Protein AF-A0A843SS77-F1 (afdb_monomer_lite)

pLDDT: mean 77.08, std 24.88, range [22.03, 98.12]

Secondary structure (DSSP, 8-state):
-HHHHHHHHHHHHHHHHHHHHHHHHHHHHHHHHHHHHTTT-SPPHHHHHHHHHHHHHHHHH--GGGS-TT-EEEE--HHHHHHHHHHH-SSSP-HHHHHHHHHHHHHTT-S-EEE----BSS---S-EEETTEEE-HHHHHHHHHHHHHHHS-EEEEEB-----SS--PPP-TT--B----TTSEE-S--BPBPHHHHHHSSEEEE------TTSS--EE--EEEETTEEEEBHHHHHHHHHHT--GGGEEEETTEEEETTEEEEEEEEEEEETTEEEEEEEEEP-----SS-TTSS--SSEEEEHHHHTTSPP--------------------------------------------------------------------

Sequence (382 aa):
MHVRLWYGEVRKTAAGVVVGLIAALIVLGFEGLFVLFTDGTRLTPLQTIELKTYDWRLARTARPADARQDIVLVDIDEYSLRNLQPYVGRWPWPRQVHAAMVDHLAAARARVVAYDVNFAGADSNRSYTADGETITGDESDRELVRPVQDAGNVILLADATYDATAGATPALPGAEFPILGAGVLERKVVVPPYESLAVAAIGVGQNLFILDPDGPIRHTVPFVKTGIYAVPSLGVAAALRAAGIAAADVRLDGDRLVLGDRSMPMAERRLKTEDGVIARQWALINFRGPALSPDLTSRTYRTYSSSTFCSRPIRTSRRLTDPCFATRSCSSAPLPPGCSTRSKRRLPTARCQASTSMRRWPTTSSRTGSCVGPPTVFASGP

Foldseek 3Di:
DVVVVVVVVVVVVVVVVVVVVVVVVVVVVVQVVVCVVVVVAAQGPVNVVVVVVVVVCCQVPFALVPFDQLDEAADQDPVVQVVCCLFQNHPPGFLLLVLLLLLLCLVVVNLAALDPDDQQDFQPDQWTQGPNDIDGSVRRVVSNLVSQLVSLHYAYEKEQPDADPADAEDDWAQFFAQADDLQAAEGQYIGDRPDSNSVSHNGYAYDDFDADNVGHGFWGRQWYDYDRGIGGHSVNSNVLSSVVFDSPQWYDDPQWTGGNPDIFGWDWDWHQDPVGTGIHTIGTDPRNDDQADPVRPDGSYHYHYSNVSPPPDSCPPPDPDDPDDDDDDDDDDDDDDDDDDDDDDDDDDDDDDDDDDDDDDDDDDDDDDDDDDDDDDDDDDD

Radius of gyration: 31.89 Å; chains: 1; bounding box: 92×56×121 Å

Structure (mmCIF, N/CA/C/O backbone):
data_AF-A0A843SS77-F1
#
_entry.id   AF-A0A843SS77-F1
#
loop_
_atom_site.group_PDB
_atom_site.id
_atom_site.type_symbol
_atom_site.label_atom_id
_atom_site.label_alt_id
_atom_site.label_comp_id
_atom_site.label_asym_id
_atom_site.label_entity_id
_atom_site.label_seq_id
_atom_site.pdbx_PDB_ins_code
_atom_site.Cartn_x
_atom_site.Cartn_y
_atom_site.Cartn_z
_atom_site.occupancy
_atom_site.B_iso_or_equiv
_atom_site.auth_seq_id
_atom_site.auth_comp_id
_atom_site.auth_asym_id
_atom_site.auth_atom_id
_atom_site.pdbx_PDB_model_num
ATOM 1 N N . MET A 1 1 ? 27.429 2.754 -66.891 1.00 54.19 1 MET A N 1
ATOM 2 C CA . MET A 1 1 ? 27.467 3.862 -65.904 1.00 54.19 1 MET A CA 1
ATOM 3 C C . MET A 1 1 ? 26.611 3.577 -64.659 1.00 54.19 1 MET A C 1
ATOM 5 O O . MET A 1 1 ? 27.076 3.855 -63.563 1.00 54.19 1 MET A O 1
ATOM 9 N N . HIS A 1 2 ? 25.447 2.922 -64.786 1.00 56.81 2 HIS A N 1
ATOM 10 C CA . HIS A 1 2 ? 24.576 2.555 -63.650 1.00 56.81 2 HIS A CA 1
ATOM 11 C C . HIS A 1 2 ? 25.181 1.586 -62.604 1.00 56.81 2 HIS A C 1
ATOM 13 O O . HIS A 1 2 ? 24.972 1.782 -61.412 1.00 56.81 2 HIS A O 1
ATOM 19 N N . VAL A 1 3 ? 25.988 0.592 -63.001 1.00 56.25 3 VAL A N 1
ATOM 20 C CA . VAL A 1 3 ? 26.550 -0.416 -62.065 1.00 56.25 3 VAL A CA 1
ATOM 21 C C . VAL A 1 3 ? 27.612 0.165 -61.109 1.00 56.25 3 VAL A C 1
ATOM 23 O O . VAL A 1 3 ? 27.694 -0.234 -59.951 1.00 56.25 3 VAL A O 1
ATOM 26 N N . ARG A 1 4 ? 28.396 1.160 -61.555 1.00 56.22 4 ARG A N 1
ATOM 27 C CA . ARG A 1 4 ? 29.429 1.822 -60.727 1.00 56.22 4 ARG A CA 1
ATOM 28 C C . ARG A 1 4 ? 28.836 2.730 -59.644 1.00 56.22 4 ARG A C 1
ATOM 30 O O . ARG A 1 4 ? 29.421 2.843 -58.573 1.00 56.22 4 ARG A O 1
ATOM 37 N N . LEU A 1 5 ? 27.686 3.351 -59.918 1.00 57.28 5 LEU A N 1
ATOM 38 C CA . LEU A 1 5 ? 26.958 4.174 -58.946 1.00 57.28 5 LEU A CA 1
ATOM 39 C C . LEU A 1 5 ? 26.341 3.306 -57.838 1.00 57.28 5 LEU A C 1
ATOM 41 O O . LEU A 1 5 ? 26.462 3.642 -56.664 1.00 57.28 5 LEU A O 1
ATOM 45 N N . TRP A 1 6 ? 25.786 2.144 -58.194 1.00 56.56 6 TRP A N 1
ATOM 46 C CA . TRP A 1 6 ? 25.210 1.195 -57.235 1.00 56.56 6 TRP A CA 1
ATOM 47 C C . TRP A 1 6 ? 26.259 0.609 -56.270 1.00 56.56 6 TRP A C 1
ATOM 49 O O . TRP A 1 6 ? 26.051 0.600 -55.060 1.00 56.56 6 TRP A O 1
ATOM 59 N N . TYR A 1 7 ? 27.438 0.222 -56.774 1.00 60.81 7 TYR A N 1
ATOM 60 C CA . TYR A 1 7 ? 28.533 -0.312 -55.945 1.00 60.81 7 TYR A CA 1
ATOM 61 C C . TYR A 1 7 ? 29.100 0.720 -54.949 1.00 60.81 7 TYR A C 1
ATOM 63 O O . TYR A 1 7 ? 29.536 0.373 -53.850 1.00 60.81 7 TYR A O 1
ATOM 71 N N . GLY A 1 8 ? 29.094 2.003 -55.326 1.00 70.69 8 GLY A N 1
ATOM 72 C CA . GLY A 1 8 ? 29.532 3.102 -54.465 1.00 70.69 8 GLY A CA 1
ATOM 73 C C . GLY A 1 8 ? 28.580 3.356 -53.297 1.00 70.69 8 GLY A C 1
ATOM 74 O O . GLY A 1 8 ? 29.044 3.551 -52.174 1.00 70.69 8 GLY A O 1
ATOM 75 N N . GLU A 1 9 ? 27.271 3.303 -53.545 1.00 74.31 9 GLU A N 1
ATOM 76 C CA . GLU A 1 9 ? 26.249 3.468 -52.506 1.00 74.31 9 GLU A CA 1
ATOM 77 C C . GLU A 1 9 ? 26.216 2.279 -51.539 1.00 74.31 9 GLU A C 1
ATOM 79 O O . GLU A 1 9 ? 26.220 2.487 -50.328 1.00 74.31 9 GLU A O 1
ATOM 84 N N . VAL A 1 10 ? 26.331 1.042 -52.038 1.00 78.31 10 VAL A N 1
ATOM 85 C CA . VAL A 1 10 ? 26.419 -0.161 -51.185 1.00 78.31 10 VAL A CA 1
ATOM 86 C C . VAL A 1 10 ? 27.655 -0.132 -50.273 1.00 78.31 10 VAL A C 1
ATOM 88 O O . VAL A 1 10 ? 27.584 -0.520 -49.109 1.00 78.31 10 VAL A O 1
ATOM 91 N N . ARG A 1 11 ? 28.801 0.374 -50.749 1.00 84.19 11 ARG A N 1
ATOM 92 C CA . ARG A 1 11 ? 30.012 0.494 -49.916 1.00 84.19 11 ARG A CA 1
ATOM 93 C C . ARG A 1 11 ? 29.869 1.555 -48.822 1.00 84.19 11 ARG A C 1
ATOM 95 O O . ARG A 1 11 ? 30.379 1.358 -47.722 1.00 84.19 11 ARG A O 1
ATOM 102 N N . LYS A 1 12 ? 29.197 2.676 -49.107 1.00 85.62 12 LYS A N 1
ATOM 103 C CA . LYS A 1 12 ? 28.948 3.736 -48.116 1.00 85.62 12 LYS A CA 1
ATOM 104 C C . LYS A 1 12 ? 27.964 3.279 -47.044 1.00 85.62 12 LYS A C 1
ATOM 106 O O . LYS A 1 12 ? 28.217 3.519 -45.868 1.00 85.62 12 LYS A O 1
ATOM 111 N N . THR A 1 13 ? 26.884 2.598 -47.429 1.00 89.44 13 THR A N 1
ATOM 112 C CA . THR A 1 13 ? 25.924 2.044 -46.466 1.00 89.44 13 THR A CA 1
ATOM 113 C C . THR A 1 13 ? 26.573 0.961 -45.610 1.00 89.44 13 THR A C 1
ATOM 115 O O . THR A 1 13 ? 26.443 1.009 -44.391 1.00 89.44 13 THR A O 1
ATOM 118 N N . ALA A 1 14 ? 27.361 0.060 -46.206 1.00 90.56 14 ALA A N 1
ATOM 119 C CA . ALA A 1 14 ? 28.129 -0.937 -45.461 1.00 90.56 14 ALA A CA 1
ATOM 120 C C . ALA A 1 14 ? 29.118 -0.290 -44.477 1.00 90.56 14 ALA A C 1
ATOM 122 O O . ALA A 1 14 ? 29.164 -0.679 -43.313 1.00 90.56 14 ALA A O 1
ATOM 123 N N . ALA A 1 15 ? 29.862 0.737 -44.903 1.00 90.88 15 ALA A N 1
ATOM 124 C CA . ALA A 1 15 ? 30.759 1.479 -44.018 1.00 90.88 15 ALA A CA 1
ATOM 125 C C . ALA A 1 15 ? 29.998 2.162 -42.868 1.00 90.88 15 ALA A C 1
ATOM 127 O O . ALA A 1 15 ? 30.435 2.088 -41.723 1.00 90.88 15 ALA A O 1
ATOM 128 N N . GLY A 1 16 ? 28.839 2.767 -43.148 1.00 91.75 16 GLY A N 1
ATOM 129 C CA . GLY A 1 16 ? 27.976 3.366 -42.129 1.00 91.75 16 GLY A CA 1
ATOM 130 C C . GLY A 1 16 ? 27.474 2.349 -41.100 1.00 91.75 16 GLY A C 1
ATOM 131 O O . GLY A 1 16 ? 27.547 2.609 -39.901 1.00 91.75 16 GLY A O 1
ATOM 132 N N . VAL A 1 17 ? 27.039 1.167 -41.549 1.00 94.62 17 VAL A N 1
ATOM 133 C CA . VAL A 1 17 ? 26.625 0.067 -40.660 1.00 94.62 17 VAL A CA 1
ATOM 134 C C . VAL A 1 17 ? 27.794 -0.409 -39.799 1.00 94.62 17 VAL A C 1
ATOM 136 O O . VAL A 1 17 ? 27.630 -0.561 -38.593 1.00 94.62 17 VAL A O 1
ATOM 139 N N . VAL A 1 18 ? 28.984 -0.594 -40.380 1.00 95.88 18 VAL A N 1
ATOM 140 C CA . VAL A 1 18 ? 30.181 -1.018 -39.634 1.00 95.88 18 VAL A CA 1
ATOM 141 C C . VAL A 1 18 ? 30.559 0.005 -38.564 1.00 95.88 18 VAL A C 1
ATOM 143 O O . VAL A 1 18 ? 30.782 -0.374 -37.417 1.00 95.88 18 VAL A O 1
ATOM 146 N N . VAL A 1 19 ? 30.577 1.297 -38.900 1.00 95.19 19 VAL A N 1
ATOM 147 C CA . VAL A 1 19 ? 30.842 2.365 -37.922 1.00 95.19 19 VAL A CA 1
ATOM 148 C C . VAL A 1 19 ? 29.791 2.358 -36.809 1.00 95.19 19 VAL A C 1
ATOM 150 O O . VAL A 1 19 ? 30.151 2.441 -35.636 1.00 95.19 19 VAL A O 1
ATOM 153 N N . GLY A 1 20 ? 28.510 2.197 -37.154 1.00 94.50 20 GLY A N 1
ATOM 154 C CA . GLY A 1 20 ? 27.424 2.090 -36.179 1.00 94.50 20 GLY A CA 1
ATOM 155 C C . GLY A 1 20 ? 27.583 0.896 -35.233 1.00 94.50 20 GLY A C 1
ATOM 156 O O . GLY A 1 20 ? 27.429 1.051 -34.023 1.00 94.50 20 GLY A O 1
ATOM 157 N N . LEU A 1 21 ? 27.955 -0.275 -35.757 1.00 96.81 21 LEU A N 1
ATOM 158 C CA . LEU A 1 21 ? 28.212 -1.474 -34.955 1.00 96.81 21 LEU A CA 1
ATOM 159 C C . LEU A 1 21 ? 29.418 -1.296 -34.028 1.00 96.81 21 LEU A C 1
ATOM 161 O O . LEU A 1 21 ? 29.337 -1.660 -32.859 1.00 96.81 21 LEU A O 1
ATOM 165 N N . ILE A 1 22 ? 30.512 -0.699 -34.512 1.00 96.12 22 ILE A N 1
ATOM 166 C CA . ILE A 1 22 ? 31.691 -0.408 -33.682 1.00 96.12 22 ILE A CA 1
ATOM 167 C C . ILE A 1 22 ? 31.318 0.553 -32.549 1.00 96.12 22 ILE A C 1
ATOM 169 O O . ILE A 1 22 ? 31.653 0.297 -31.395 1.00 96.12 22 ILE A O 1
ATOM 173 N N . ALA A 1 23 ? 30.585 1.628 -32.850 1.00 94.75 23 ALA A N 1
ATOM 174 C CA . ALA A 1 23 ? 30.129 2.572 -31.835 1.00 94.75 23 ALA A CA 1
ATOM 175 C C . ALA A 1 23 ? 29.225 1.895 -30.790 1.00 94.75 23 ALA A C 1
ATOM 177 O O . ALA A 1 23 ? 29.416 2.098 -29.591 1.00 94.75 23 ALA A O 1
ATOM 178 N N . ALA A 1 24 ? 28.291 1.041 -31.226 1.00 93.25 24 ALA A N 1
ATOM 179 C CA . ALA A 1 24 ? 27.432 0.273 -30.329 1.00 93.25 24 ALA A CA 1
ATOM 180 C C . ALA A 1 24 ? 28.243 -0.663 -29.419 1.00 93.25 24 ALA A C 1
ATOM 182 O O . ALA A 1 24 ? 28.015 -0.689 -28.212 1.00 93.25 24 ALA A O 1
ATOM 183 N N . LEU A 1 25 ? 29.229 -1.381 -29.966 1.00 95.62 25 LEU A N 1
ATOM 184 C CA . LEU A 1 25 ? 30.110 -2.255 -29.188 1.00 95.62 25 LEU A CA 1
ATOM 185 C C . LEU A 1 25 ? 30.938 -1.479 -28.159 1.00 95.62 25 LEU A C 1
ATOM 187 O O . LEU A 1 25 ? 31.097 -1.955 -27.039 1.00 95.62 25 LEU A O 1
ATOM 191 N N . ILE A 1 26 ? 31.426 -0.283 -28.501 1.00 94.62 26 ILE A N 1
ATOM 192 C CA . ILE A 1 26 ? 32.145 0.583 -27.556 1.00 94.62 26 ILE A CA 1
ATOM 193 C C . ILE A 1 26 ? 31.226 0.982 -26.400 1.00 94.62 26 ILE A C 1
ATOM 195 O O . ILE A 1 26 ? 31.605 0.819 -25.243 1.00 94.62 26 ILE A O 1
ATOM 199 N N . VAL A 1 27 ? 30.011 1.458 -26.692 1.00 92.50 27 VAL A N 1
ATOM 200 C CA . VAL A 1 27 ? 29.039 1.851 -25.657 1.00 92.50 27 VAL A CA 1
ATOM 201 C C . VAL A 1 27 ? 28.697 0.669 -24.748 1.00 92.50 27 VAL A C 1
ATOM 203 O O . VAL A 1 27 ? 28.758 0.806 -23.529 1.00 92.50 27 VAL A O 1
ATOM 206 N N . LEU A 1 28 ? 28.411 -0.504 -25.322 1.00 92.94 28 LEU A N 1
ATOM 207 C CA . LEU A 1 28 ? 28.141 -1.725 -24.555 1.00 92.94 28 LEU A CA 1
ATOM 208 C C . LEU A 1 28 ? 29.362 -2.184 -23.741 1.00 92.94 28 LEU A C 1
ATOM 210 O O . LEU A 1 28 ? 29.205 -2.678 -22.628 1.00 92.94 28 LEU A O 1
ATOM 214 N N . GLY A 1 29 ? 30.575 -1.992 -24.263 1.00 92.56 29 GLY A N 1
ATOM 215 C CA . GLY A 1 29 ? 31.820 -2.278 -23.555 1.00 92.56 29 GLY A CA 1
ATOM 216 C C . GLY A 1 29 ? 32.026 -1.373 -22.339 1.00 92.56 29 GLY A C 1
ATOM 217 O O . GLY A 1 29 ? 32.331 -1.868 -21.255 1.00 92.56 29 GLY A O 1
ATOM 218 N N . PHE A 1 30 ? 31.805 -0.063 -22.486 1.00 92.75 30 PHE A N 1
ATOM 219 C CA . PHE A 1 30 ? 31.851 0.890 -21.370 1.00 92.75 30 PHE A CA 1
ATOM 220 C C . PHE A 1 30 ? 30.783 0.592 -20.316 1.00 92.75 30 PHE A C 1
ATOM 222 O O . PHE A 1 30 ? 31.072 0.632 -19.122 1.00 92.75 30 PHE A O 1
ATOM 229 N N . GLU A 1 31 ? 29.572 0.253 -20.753 1.00 90.25 31 GLU A N 1
ATOM 230 C CA . GLU A 1 31 ? 28.480 -0.159 -19.875 1.00 90.25 31 GLU A CA 1
ATOM 231 C C . GLU A 1 31 ? 28.856 -1.415 -19.071 1.00 90.25 31 GLU A C 1
ATOM 233 O O . GLU A 1 31 ? 28.747 -1.429 -17.845 1.00 90.25 31 GLU A O 1
ATOM 238 N N . GLY A 1 32 ? 29.369 -2.452 -19.743 1.00 88.62 32 GLY A N 1
ATOM 239 C CA . GLY A 1 32 ? 29.816 -3.687 -19.099 1.00 88.62 32 GLY A CA 1
ATOM 240 C C . GLY A 1 32 ? 30.960 -3.458 -18.108 1.00 88.62 32 GLY A C 1
ATOM 241 O O . GLY A 1 32 ? 30.937 -4.000 -17.001 1.00 88.62 32 GLY A O 1
ATOM 242 N N . LEU A 1 33 ? 31.922 -2.599 -18.460 1.00 90.88 33 LEU A N 1
ATOM 243 C CA . LEU A 1 33 ? 33.010 -2.206 -17.563 1.00 90.88 33 LEU A CA 1
ATOM 244 C C . LEU A 1 33 ? 32.487 -1.454 -16.331 1.00 90.88 33 LEU A C 1
ATOM 246 O O . LEU A 1 33 ? 32.956 -1.697 -15.221 1.00 90.88 33 LEU A O 1
ATOM 250 N N . PHE A 1 34 ? 31.494 -0.576 -16.500 1.00 88.75 34 PHE A N 1
ATOM 251 C CA . PHE A 1 34 ? 30.874 0.144 -15.388 1.00 88.75 34 PHE A CA 1
ATOM 252 C C . PHE A 1 34 ? 30.119 -0.801 -14.445 1.00 88.75 34 PHE A C 1
ATOM 254 O O . PHE A 1 34 ? 30.232 -0.673 -13.225 1.00 88.75 34 PHE A O 1
ATOM 261 N N . VAL A 1 35 ? 29.380 -1.777 -14.985 1.00 86.38 35 VAL A N 1
ATOM 262 C CA . VAL A 1 35 ? 28.717 -2.817 -14.179 1.00 86.38 35 VAL A CA 1
ATOM 263 C C . VAL A 1 35 ? 29.747 -3.595 -13.366 1.00 86.38 35 VAL A C 1
ATOM 265 O O . VAL A 1 35 ? 29.549 -3.769 -12.165 1.00 86.38 35 VAL A O 1
ATOM 268 N N . LEU A 1 36 ? 30.860 -3.999 -13.987 1.00 87.06 36 LEU A N 1
ATOM 269 C CA . LEU A 1 36 ? 31.942 -4.706 -13.301 1.00 87.06 36 LEU A CA 1
ATOM 270 C C . LEU A 1 36 ? 32.572 -3.850 -12.191 1.00 87.06 36 LEU A C 1
ATOM 272 O O . LEU A 1 36 ? 32.813 -4.349 -11.100 1.00 87.06 36 LEU A O 1
ATOM 276 N N . PHE A 1 37 ? 32.793 -2.556 -12.439 1.00 87.00 37 PHE A N 1
ATOM 277 C CA . PHE A 1 37 ? 33.381 -1.631 -11.462 1.00 87.00 37 PHE A CA 1
ATOM 278 C C . PHE A 1 37 ? 32.449 -1.300 -10.282 1.00 87.00 37 PHE A C 1
ATOM 280 O O . PHE A 1 37 ? 32.902 -0.825 -9.243 1.00 87.00 37 PHE A O 1
ATOM 287 N N . THR A 1 38 ? 31.138 -1.504 -10.435 1.00 81.62 38 THR A N 1
ATOM 288 C CA . THR A 1 38 ? 30.121 -1.117 -9.440 1.00 81.62 38 THR A CA 1
ATOM 289 C C . THR A 1 38 ? 29.342 -2.298 -8.864 1.00 81.62 38 THR A C 1
ATOM 291 O O . THR A 1 38 ? 28.304 -2.099 -8.223 1.00 81.62 38 THR A O 1
ATOM 294 N N . ASP A 1 39 ? 29.807 -3.524 -9.111 1.00 76.56 39 ASP A N 1
ATOM 295 C CA . ASP A 1 39 ? 29.145 -4.784 -8.746 1.00 76.56 39 ASP A CA 1
ATOM 296 C C . ASP A 1 39 ? 27.691 -4.893 -9.259 1.00 76.56 39 ASP A C 1
ATOM 298 O O . ASP A 1 39 ? 26.868 -5.645 -8.735 1.00 76.56 39 ASP A O 1
ATOM 302 N N . GLY A 1 40 ? 27.332 -4.098 -10.274 1.00 76.38 40 GLY A N 1
ATOM 303 C CA . GLY A 1 40 ? 25.960 -3.954 -10.770 1.00 76.38 40 GLY A CA 1
ATOM 304 C C . GLY A 1 40 ? 24.973 -3.355 -9.759 1.00 76.38 40 GLY A C 1
ATOM 305 O O . GLY A 1 40 ? 23.766 -3.544 -9.905 1.00 76.38 40 GLY A O 1
ATOM 306 N N . THR A 1 41 ? 25.467 -2.663 -8.729 1.00 75.88 41 THR A N 1
ATOM 307 C CA . THR A 1 41 ? 24.638 -2.046 -7.676 1.00 75.88 41 THR A CA 1
ATOM 308 C C . THR A 1 41 ? 24.330 -0.574 -7.930 1.00 75.88 41 THR A C 1
ATOM 310 O O . THR A 1 41 ? 23.392 -0.034 -7.346 1.00 75.88 41 THR A O 1
ATOM 313 N N . ARG A 1 42 ? 25.104 0.091 -8.798 1.00 80.75 42 ARG A N 1
ATOM 314 C CA . ARG A 1 42 ? 24.896 1.497 -9.165 1.00 80.75 42 ARG A CA 1
ATOM 315 C C . ARG A 1 42 ? 24.170 1.614 -10.496 1.00 80.75 42 ARG A C 1
ATOM 317 O O . ARG A 1 42 ? 24.306 0.748 -11.356 1.00 80.75 42 ARG A O 1
ATOM 324 N N . LEU A 1 43 ? 23.449 2.722 -10.670 1.00 83.38 43 LEU A N 1
ATOM 325 C CA . LEU A 1 43 ? 22.864 3.066 -11.960 1.00 83.38 43 LEU A CA 1
ATOM 326 C C . LEU A 1 43 ? 23.961 3.311 -12.980 1.00 83.38 43 LEU A C 1
ATOM 328 O O . LEU A 1 43 ? 24.833 4.161 -12.789 1.00 83.38 43 LEU A O 1
ATOM 332 N N . THR A 1 44 ? 23.876 2.584 -14.079 1.00 88.62 44 THR A N 1
ATOM 333 C CA . THR A 1 44 ? 24.705 2.834 -15.246 1.00 88.62 44 THR A CA 1
ATOM 334 C C . THR A 1 44 ? 24.195 4.055 -16.031 1.00 88.62 44 THR A C 1
ATOM 336 O O . THR A 1 44 ? 23.048 4.496 -15.848 1.00 88.62 44 THR A O 1
ATOM 339 N N . PRO A 1 45 ? 25.005 4.627 -16.939 1.00 88.00 45 PRO A N 1
ATOM 340 C CA . PRO A 1 45 ? 24.550 5.703 -17.816 1.00 88.00 45 PRO A CA 1
ATOM 341 C C . PRO A 1 45 ? 23.322 5.327 -18.658 1.00 88.00 45 PRO A C 1
ATOM 343 O O . PRO A 1 45 ? 22.378 6.119 -18.730 1.00 88.00 45 PRO A O 1
ATOM 346 N N . LEU A 1 46 ? 23.281 4.123 -19.247 1.00 90.69 46 LEU A N 1
ATOM 347 C CA . LEU A 1 46 ? 22.120 3.697 -20.039 1.00 90.69 46 LEU A CA 1
ATOM 348 C C . LEU A 1 46 ? 20.886 3.474 -19.164 1.00 90.69 46 LEU A C 1
ATOM 350 O O . LEU A 1 46 ? 19.799 3.894 -19.552 1.00 90.69 46 LEU A O 1
ATOM 354 N N . GLN A 1 47 ? 21.039 2.904 -17.964 1.00 88.31 47 GLN A N 1
ATOM 355 C CA . GLN A 1 47 ? 19.931 2.773 -17.011 1.00 88.31 47 GLN A CA 1
ATOM 356 C C . GLN A 1 47 ? 19.387 4.136 -16.581 1.00 88.31 47 GLN A C 1
ATOM 358 O O . GLN A 1 47 ? 18.181 4.304 -16.448 1.00 88.31 47 GLN A O 1
ATOM 363 N N . THR A 1 48 ? 20.256 5.132 -16.406 1.00 90.44 48 THR A N 1
ATOM 364 C CA . THR A 1 48 ? 19.835 6.497 -16.060 1.00 90.44 48 THR A CA 1
ATOM 365 C C . THR A 1 48 ? 18.991 7.116 -17.173 1.00 90.44 48 THR A C 1
ATOM 367 O O . THR A 1 48 ? 17.964 7.743 -16.905 1.00 90.44 48 THR A O 1
ATOM 370 N N . ILE A 1 49 ? 19.406 6.947 -18.432 1.00 92.94 49 ILE A N 1
ATOM 371 C CA . ILE A 1 49 ? 18.623 7.397 -19.589 1.00 92.94 49 ILE A CA 1
ATOM 372 C C . ILE A 1 49 ? 17.303 6.624 -19.657 1.00 92.94 49 ILE A C 1
ATOM 374 O O . ILE A 1 49 ? 16.250 7.236 -19.844 1.00 92.94 49 ILE A O 1
ATOM 378 N N . GLU A 1 50 ? 17.335 5.307 -19.449 1.00 92.50 50 GLU A N 1
ATOM 379 C CA . GLU A 1 50 ? 16.134 4.478 -19.453 1.00 92.50 50 GLU A CA 1
ATOM 380 C C . GLU A 1 50 ? 15.133 4.938 -18.392 1.00 92.50 50 GLU A C 1
ATOM 382 O O . GLU A 1 50 ? 14.000 5.230 -18.753 1.00 92.50 50 GLU A O 1
ATOM 387 N N . LEU A 1 51 ? 15.540 5.136 -17.133 1.00 91.75 51 LEU A N 1
ATOM 388 C CA . LEU A 1 51 ? 14.646 5.605 -16.064 1.00 91.75 51 LEU A CA 1
ATOM 389 C C . LEU A 1 51 ? 14.037 6.982 -16.366 1.00 91.75 51 LEU A C 1
ATOM 391 O O . LEU A 1 51 ? 12.833 7.179 -16.201 1.00 91.75 51 LEU A O 1
ATOM 395 N N . LYS A 1 52 ? 14.831 7.922 -16.895 1.00 93.44 52 LYS A N 1
ATOM 396 C CA . LYS A 1 52 ? 14.319 9.242 -17.300 1.00 93.44 52 LYS A CA 1
ATOM 397 C C . LYS A 1 52 ? 13.301 9.141 -18.432 1.00 93.44 52 LYS A C 1
ATOM 399 O O . LYS A 1 52 ? 12.271 9.817 -18.413 1.00 93.44 52 LYS A O 1
ATOM 404 N N . THR A 1 53 ? 13.584 8.316 -19.439 1.00 95.44 53 THR A N 1
ATOM 405 C CA . THR A 1 53 ? 12.648 8.121 -20.552 1.00 95.44 53 THR A CA 1
ATOM 406 C C . THR A 1 53 ? 11.425 7.309 -20.131 1.00 95.44 53 THR A C 1
ATOM 408 O O . THR A 1 53 ? 10.338 7.572 -20.640 1.00 95.44 53 THR A O 1
ATOM 411 N N . TYR A 1 54 ? 11.563 6.391 -19.173 1.00 93.62 54 TYR A N 1
ATOM 412 C CA . TYR A 1 54 ? 10.470 5.642 -18.565 1.00 93.62 54 TYR A CA 1
ATOM 413 C C . TYR A 1 54 ? 9.484 6.583 -17.876 1.00 93.62 54 TYR A C 1
ATOM 415 O O . TYR A 1 54 ? 8.300 6.537 -18.199 1.00 93.62 54 TYR A O 1
ATOM 423 N N . ASP A 1 55 ? 9.958 7.498 -17.027 1.00 93.19 55 ASP A N 1
ATOM 424 C CA . ASP A 1 55 ? 9.094 8.483 -16.361 1.00 93.19 55 ASP A CA 1
ATOM 425 C C . ASP A 1 55 ? 8.380 9.388 -17.355 1.00 93.19 55 ASP A C 1
ATOM 427 O O . ASP A 1 55 ? 7.183 9.649 -17.228 1.00 93.19 55 ASP A O 1
ATOM 431 N N . TRP A 1 56 ? 9.104 9.842 -18.381 1.00 93.50 56 TRP A N 1
ATOM 432 C CA . TRP A 1 56 ? 8.510 10.626 -19.454 1.00 93.50 56 TRP A CA 1
ATOM 433 C C . TRP A 1 56 ? 7.404 9.841 -20.170 1.00 93.50 56 TRP A C 1
ATOM 435 O O . TRP A 1 56 ? 6.314 10.379 -20.367 1.00 93.50 56 TRP A O 1
ATOM 445 N N . ARG A 1 57 ? 7.641 8.565 -20.512 1.00 94.38 57 ARG A N 1
ATOM 446 C CA . ARG A 1 57 ? 6.624 7.690 -21.117 1.00 94.38 57 ARG A CA 1
ATOM 447 C C . ARG A 1 57 ? 5.424 7.547 -20.183 1.00 94.38 57 ARG A C 1
ATOM 449 O O . ARG A 1 57 ? 4.310 7.827 -20.613 1.00 94.38 57 ARG A O 1
ATOM 456 N N . LEU A 1 58 ? 5.650 7.218 -18.910 1.00 92.19 58 LEU A N 1
ATOM 457 C CA . LEU A 1 58 ? 4.602 7.044 -17.902 1.00 92.19 58 LEU A CA 1
ATOM 458 C C . LEU A 1 58 ? 3.726 8.290 -17.768 1.00 92.19 58 LEU A C 1
ATOM 460 O O . LEU A 1 58 ? 2.505 8.194 -17.843 1.00 92.19 58 LEU A O 1
ATOM 464 N N . ALA A 1 59 ? 4.340 9.465 -17.626 1.00 88.62 59 ALA A N 1
ATOM 465 C CA . ALA A 1 59 ? 3.622 10.727 -17.484 1.00 88.62 59 ALA A CA 1
ATOM 466 C C . ALA A 1 59 ? 2.802 11.080 -18.736 1.00 88.62 59 ALA A C 1
ATOM 468 O O . ALA A 1 59 ? 1.738 11.684 -18.622 1.00 88.62 59 ALA A O 1
ATOM 469 N N . ARG A 1 60 ? 3.274 10.702 -19.933 1.00 90.94 60 ARG A N 1
ATOM 470 C CA . ARG A 1 60 ? 2.575 10.963 -21.203 1.00 90.94 60 ARG A CA 1
ATOM 471 C C . ARG A 1 60 ? 1.486 9.946 -21.527 1.00 90.94 60 ARG A C 1
ATOM 473 O O . ARG A 1 60 ? 0.555 10.294 -22.247 1.00 90.94 60 ARG A O 1
ATOM 480 N N . THR A 1 61 ? 1.595 8.717 -21.031 1.00 91.75 61 THR A N 1
ATOM 481 C CA . THR A 1 61 ? 0.632 7.641 -21.312 1.00 91.75 61 THR A CA 1
ATOM 482 C C . THR A 1 61 ? -0.302 7.331 -20.148 1.00 91.75 61 THR A C 1
ATOM 484 O O . THR A 1 61 ? -1.184 6.487 -20.307 1.00 91.75 61 THR A O 1
ATOM 487 N N . ALA A 1 62 ? -0.127 7.973 -18.989 1.00 90.88 62 ALA A N 1
ATOM 488 C CA . ALA A 1 62 ? -1.027 7.832 -17.852 1.00 90.88 62 ALA A CA 1
ATOM 489 C C . ALA A 1 62 ? -2.464 8.201 -18.247 1.00 90.88 62 ALA A C 1
ATOM 491 O O . ALA A 1 62 ? -2.710 9.193 -18.935 1.00 90.88 62 ALA A O 1
ATOM 492 N N . ARG A 1 63 ? -3.424 7.398 -17.784 1.00 90.75 63 ARG A N 1
ATOM 493 C CA . ARG A 1 63 ? -4.858 7.600 -18.019 1.00 90.75 63 ARG A CA 1
ATOM 494 C C . ARG A 1 63 ? -5.589 7.630 -16.678 1.00 90.75 63 ARG A C 1
ATOM 496 O O . ARG A 1 63 ? -6.128 6.601 -16.268 1.00 90.75 63 ARG A O 1
ATOM 503 N N . PRO A 1 64 ? -5.635 8.792 -15.997 1.00 91.50 64 PRO A N 1
ATOM 504 C CA . PRO A 1 64 ? -6.301 8.909 -14.700 1.00 91.50 64 PRO A CA 1
ATOM 505 C C . PRO A 1 64 ? -7.787 8.543 -14.765 1.00 91.50 64 PRO A C 1
ATOM 507 O O . PRO A 1 64 ? -8.326 7.991 -13.815 1.00 91.50 64 PRO A O 1
ATOM 510 N N . ALA A 1 65 ? -8.436 8.780 -15.910 1.00 89.06 65 ALA A N 1
ATOM 511 C CA . ALA A 1 65 ? -9.831 8.412 -16.145 1.00 89.06 65 ALA A CA 1
ATOM 512 C C . ALA A 1 65 ? -10.086 6.890 -16.108 1.00 89.06 65 ALA A C 1
ATOM 514 O O . ALA A 1 65 ? -11.191 6.472 -15.773 1.00 89.06 65 ALA A O 1
ATOM 515 N N . ASP A 1 66 ? -9.068 6.068 -16.389 1.00 91.50 66 ASP A N 1
ATOM 516 C CA . ASP A 1 66 ? -9.152 4.602 -16.316 1.00 91.50 66 ASP A CA 1
ATOM 517 C C . ASP A 1 66 ? -8.921 4.085 -14.880 1.00 91.50 66 ASP A C 1
ATOM 519 O O . ASP A 1 66 ? -8.899 2.872 -14.641 1.00 91.50 66 ASP A O 1
ATOM 523 N N . ALA A 1 67 ? -8.694 4.980 -13.909 1.00 92.62 67 ALA A N 1
ATOM 524 C CA . ALA A 1 67 ? -8.577 4.606 -12.510 1.00 92.62 67 ALA A CA 1
ATOM 525 C C . ALA A 1 67 ? -9.904 4.042 -11.985 1.00 92.62 67 ALA A C 1
ATOM 527 O O . ALA A 1 67 ? -11.005 4.489 -12.321 1.00 92.62 67 ALA A O 1
ATOM 528 N N . ARG A 1 68 ? -9.777 3.032 -11.128 1.00 92.06 68 ARG A N 1
ATOM 529 C CA . ARG A 1 68 ? -10.900 2.318 -10.526 1.00 92.06 68 ARG A CA 1
ATOM 530 C C . ARG A 1 68 ? -11.719 3.246 -9.626 1.00 92.06 68 ARG A C 1
ATOM 532 O O . ARG A 1 68 ? -11.213 3.770 -8.640 1.00 92.06 68 ARG A O 1
ATOM 539 N N . GLN A 1 69 ? -12.991 3.430 -9.980 1.00 92.00 69 GLN A N 1
ATOM 540 C CA . GLN A 1 69 ? -13.933 4.323 -9.287 1.00 92.00 69 GLN A CA 1
ATOM 541 C C . GLN A 1 69 ? -14.524 3.706 -8.006 1.00 92.00 69 GLN A C 1
ATOM 543 O O . GLN A 1 69 ? -15.170 4.398 -7.223 1.00 92.00 69 GLN A O 1
ATOM 548 N N . ASP A 1 70 ? -14.312 2.405 -7.799 1.00 93.38 70 ASP A N 1
ATOM 549 C CA . ASP A 1 70 ? -14.638 1.642 -6.590 1.00 93.38 70 ASP A CA 1
ATOM 550 C C . ASP A 1 70 ? -13.524 1.705 -5.527 1.00 93.38 70 ASP A C 1
ATOM 552 O O . ASP A 1 70 ? -13.646 1.075 -4.477 1.00 93.38 70 ASP A O 1
ATOM 556 N N . ILE A 1 71 ? -12.455 2.473 -5.775 1.00 94.81 71 ILE A N 1
ATOM 557 C CA . ILE A 1 71 ? -11.404 2.783 -4.802 1.00 94.81 71 ILE A CA 1
ATOM 558 C C . ILE A 1 71 ? -11.602 4.215 -4.306 1.00 94.81 71 ILE A C 1
ATOM 560 O O . ILE A 1 71 ? -11.630 5.166 -5.090 1.00 94.81 71 ILE A O 1
ATOM 564 N N . VAL A 1 72 ? -11.716 4.360 -2.988 1.00 94.56 72 VAL A N 1
ATOM 565 C CA . VAL A 1 72 ? -11.866 5.645 -2.303 1.00 94.56 72 VAL A CA 1
ATOM 566 C C . VAL A 1 72 ? -10.749 5.781 -1.278 1.00 94.56 72 VAL A C 1
ATOM 568 O O . VAL A 1 72 ? -10.494 4.848 -0.521 1.00 94.56 72 VAL A O 1
ATOM 571 N N . LEU A 1 73 ? -10.104 6.943 -1.258 1.00 95.31 73 LEU A N 1
ATOM 572 C CA . LEU A 1 73 ? -9.101 7.304 -0.263 1.00 95.31 73 LEU A CA 1
ATOM 573 C C . LEU A 1 73 ? -9.750 8.163 0.822 1.00 95.31 73 LEU A C 1
ATOM 575 O O . LEU A 1 73 ? -10.521 9.080 0.522 1.00 95.31 73 LEU A O 1
ATOM 579 N N . VAL A 1 74 ? -9.454 7.854 2.080 1.00 95.44 74 VAL A N 1
ATOM 580 C CA . VAL A 1 74 ? -9.840 8.677 3.227 1.00 95.44 74 VAL A CA 1
ATOM 581 C C . VAL A 1 74 ? -8.559 9.133 3.898 1.00 95.44 74 VAL A C 1
ATOM 583 O O . VAL A 1 74 ? -7.896 8.350 4.571 1.00 95.44 74 VAL A O 1
ATOM 586 N N . ASP A 1 75 ? -8.212 10.395 3.678 1.00 94.44 75 ASP A N 1
ATOM 587 C CA . ASP A 1 75 ? -6.925 10.939 4.084 1.00 94.44 75 ASP A CA 1
ATOM 588 C C . ASP A 1 75 ? -7.031 11.558 5.482 1.00 94.44 75 ASP A C 1
ATOM 590 O O . ASP A 1 75 ? -7.942 12.342 5.781 1.00 94.44 75 ASP A O 1
ATOM 594 N N . ILE A 1 76 ? -6.043 11.259 6.323 1.00 94.56 76 ILE A N 1
ATOM 595 C CA . ILE A 1 76 ? -5.723 12.058 7.508 1.00 94.56 76 ILE A CA 1
ATOM 596 C C . ILE A 1 76 ? -4.820 13.197 7.027 1.00 94.56 76 ILE A C 1
ATOM 598 O O . ILE A 1 76 ? -3.597 13.152 7.129 1.00 94.56 76 ILE A O 1
ATOM 602 N N . ASP A 1 77 ? -5.446 14.185 6.392 1.00 92.62 77 ASP A N 1
ATOM 603 C CA . ASP A 1 77 ? -4.776 15.341 5.804 1.00 92.62 77 ASP A CA 1
ATOM 604 C C . ASP A 1 77 ? -4.617 16.498 6.802 1.00 92.62 77 ASP A C 1
ATOM 606 O O . ASP A 1 77 ? -5.169 16.503 7.903 1.00 92.62 77 ASP A O 1
ATOM 610 N N . GLU A 1 78 ? -3.877 17.530 6.394 1.00 92.38 78 GLU A N 1
ATOM 611 C CA . GLU A 1 78 ? -3.662 18.732 7.207 1.00 92.38 78 GLU A CA 1
ATOM 612 C C . GLU A 1 78 ? -4.984 19.413 7.606 1.00 92.38 78 GLU A C 1
ATOM 614 O O . GLU A 1 78 ? -5.108 19.941 8.712 1.00 92.38 78 GLU A O 1
ATOM 619 N N . TYR A 1 79 ? -6.000 19.368 6.734 1.00 91.56 79 TYR A N 1
ATOM 620 C CA . TYR A 1 79 ? -7.342 19.859 7.052 1.00 91.56 79 TYR A CA 1
ATOM 621 C C . TYR A 1 79 ? -7.963 19.057 8.203 1.00 91.56 79 TYR A C 1
ATOM 623 O O . TYR A 1 79 ? -8.462 19.650 9.162 1.00 91.56 79 TYR A O 1
ATOM 631 N N . SER A 1 80 ? -7.873 17.725 8.158 1.00 92.06 80 SER A N 1
ATOM 632 C CA . SER A 1 80 ? -8.358 16.854 9.228 1.00 92.06 80 SER A CA 1
ATOM 633 C C . SER A 1 80 ? -7.659 17.123 10.548 1.00 92.06 80 SER A C 1
ATOM 635 O O . SER A 1 80 ? -8.322 17.298 11.570 1.00 92.06 80 SER A O 1
ATOM 637 N N . LEU A 1 81 ? -6.325 17.180 10.519 1.00 93.50 81 LEU A N 1
ATOM 638 C CA . LEU A 1 81 ? -5.499 17.414 11.699 1.00 93.50 81 LEU A CA 1
ATOM 639 C C . LEU A 1 81 ? -5.869 18.739 12.368 1.00 93.50 81 LEU A C 1
ATOM 641 O O . LEU A 1 81 ? -6.149 18.756 13.565 1.00 93.50 81 LEU A O 1
ATOM 645 N N . ARG A 1 82 ? -5.963 19.830 11.599 1.00 92.62 82 ARG A N 1
ATOM 646 C CA . ARG A 1 82 ? -6.324 21.153 12.133 1.00 92.62 82 ARG A CA 1
ATOM 647 C C . ARG A 1 82 ? -7.731 21.203 12.709 1.00 92.62 82 ARG A C 1
ATOM 649 O O . ARG A 1 82 ? -7.923 21.793 13.768 1.00 92.62 82 ARG A O 1
ATOM 656 N N . ASN A 1 83 ? -8.704 20.606 12.025 1.00 90.94 83 ASN A N 1
ATOM 657 C CA . ASN A 1 83 ? -10.102 20.680 12.448 1.00 90.94 83 ASN A CA 1
ATOM 658 C C . ASN A 1 83 ? -10.417 19.763 13.627 1.00 90.94 83 ASN A C 1
ATOM 660 O O . ASN A 1 83 ? -11.309 20.079 14.408 1.00 90.94 83 ASN A O 1
ATOM 664 N N . LEU A 1 84 ? -9.710 18.638 13.761 1.00 88.88 84 LEU A N 1
ATOM 665 C CA . LEU A 1 84 ? -9.926 17.692 14.854 1.00 88.88 84 LEU A CA 1
ATOM 666 C C . LEU A 1 84 ? -9.066 17.989 16.081 1.00 88.88 84 LEU A C 1
ATOM 668 O O . LEU A 1 84 ? -9.483 17.643 17.184 1.00 88.88 84 LEU A O 1
ATOM 672 N N . GLN A 1 85 ? -7.928 18.677 15.936 1.00 89.31 85 GLN A N 1
ATOM 673 C CA . GLN A 1 85 ? -7.042 19.005 17.058 1.00 89.31 85 GLN A CA 1
ATOM 674 C C . GLN A 1 85 ? -7.755 19.636 18.274 1.00 89.31 85 GLN A C 1
ATOM 676 O O . GLN A 1 85 ? -7.422 19.238 19.392 1.00 89.31 85 GLN A O 1
ATOM 681 N N . PRO A 1 86 ? -8.731 20.560 18.124 1.00 88.00 86 PRO A N 1
ATOM 682 C CA . PRO A 1 86 ? -9.465 21.110 19.267 1.00 88.00 86 PRO A CA 1
ATOM 683 C C . PRO A 1 86 ? -10.283 20.079 20.059 1.00 88.00 86 PRO A C 1
ATOM 685 O O . PRO A 1 86 ? -10.555 20.313 21.231 1.00 88.00 86 PRO A O 1
ATOM 688 N N . TYR A 1 87 ? -10.675 18.969 19.429 1.00 85.44 87 TYR A N 1
ATOM 689 C CA . TYR A 1 87 ? -11.578 17.964 19.999 1.00 85.44 87 TYR A CA 1
ATOM 690 C C . TYR A 1 87 ? -10.835 16.720 20.492 1.00 85.44 87 TYR A C 1
ATOM 692 O O . TYR A 1 87 ? -11.105 16.218 21.578 1.00 85.44 87 TYR A O 1
ATOM 700 N N . VAL A 1 88 ? -9.883 16.218 19.700 1.00 84.94 88 VAL A N 1
ATOM 701 C CA . VAL A 1 88 ? -9.208 14.930 19.955 1.00 84.94 88 VAL A CA 1
ATOM 702 C C . VAL A 1 88 ? -7.724 15.080 20.295 1.00 84.94 88 VAL A C 1
ATOM 704 O O . VAL A 1 88 ? -7.042 14.088 20.547 1.00 84.94 88 VAL A O 1
ATOM 707 N N . GLY A 1 89 ? -7.219 16.315 20.311 1.00 86.12 89 GLY A N 1
ATOM 708 C CA . GLY A 1 89 ? -5.830 16.625 20.619 1.00 86.12 89 GLY A CA 1
ATOM 709 C C . GLY A 1 89 ? -4.869 16.453 19.440 1.00 86.12 89 GLY A C 1
ATOM 710 O O . GLY A 1 89 ? -5.251 16.316 18.275 1.00 86.12 89 GLY A O 1
ATOM 711 N N . ARG A 1 90 ? -3.571 16.520 19.751 1.00 87.44 90 ARG A N 1
ATOM 712 C CA . ARG A 1 90 ? -2.492 16.393 18.763 1.00 87.44 90 ARG A CA 1
ATOM 713 C C . ARG A 1 90 ? -2.355 14.936 18.319 1.00 87.44 90 ARG A C 1
ATOM 715 O O . ARG A 1 90 ? -2.469 14.034 19.135 1.00 87.44 90 ARG A O 1
ATOM 722 N N . TRP A 1 91 ? -2.038 14.730 17.043 1.00 88.38 91 TRP A N 1
ATOM 723 C CA . TRP A 1 91 ? -1.609 13.430 16.527 1.00 88.38 91 TRP A CA 1
ATOM 724 C C . TRP A 1 91 ? -0.392 12.872 17.306 1.00 88.38 91 TRP A C 1
ATOM 726 O O . TRP A 1 91 ? 0.512 13.658 17.618 1.00 88.38 91 TRP A O 1
ATOM 736 N N . PRO A 1 92 ? -0.299 11.550 17.557 1.00 89.38 92 PRO A N 1
ATOM 737 C CA . PRO A 1 92 ? -1.258 10.496 17.207 1.00 89.38 92 PRO A CA 1
ATOM 738 C C . PRO A 1 92 ? -2.548 10.561 18.028 1.00 89.38 92 PRO A C 1
ATOM 740 O O . PRO A 1 92 ? -2.534 10.894 19.209 1.00 89.38 92 PRO A O 1
ATOM 743 N N . TRP A 1 93 ? -3.673 10.278 17.374 1.00 90.25 93 TRP A N 1
ATOM 744 C CA . TRP A 1 93 ? -4.993 10.387 17.990 1.00 90.25 93 TRP A CA 1
ATOM 745 C C . TRP A 1 93 ? -5.381 9.172 18.833 1.00 90.25 93 TRP A C 1
ATOM 747 O O . TRP A 1 93 ? -4.893 8.062 18.608 1.00 90.25 93 TRP A O 1
ATOM 757 N N . PRO A 1 94 ? -6.419 9.373 19.665 1.00 90.56 94 PRO A N 1
ATOM 758 C CA . PRO A 1 94 ? -7.388 8.402 20.092 1.00 90.56 94 PRO A CA 1
ATOM 759 C C . PRO A 1 94 ? -7.527 7.117 19.296 1.00 90.56 94 PRO A C 1
ATOM 761 O O . PRO A 1 94 ? -8.031 7.229 18.178 1.00 90.56 94 PRO A O 1
ATOM 764 N N . ARG A 1 95 ? -7.302 5.913 19.817 1.00 93.19 95 ARG A N 1
ATOM 765 C CA . ARG A 1 95 ? -7.786 4.699 19.124 1.00 93.19 95 ARG A CA 1
ATOM 766 C C . ARG A 1 95 ? -9.302 4.730 18.917 1.00 93.19 95 ARG A C 1
ATOM 768 O O . ARG A 1 95 ? -9.782 4.328 17.868 1.00 93.19 95 ARG A O 1
ATOM 775 N N . GLN A 1 96 ? -10.034 5.342 19.841 1.00 90.19 96 GLN A N 1
ATOM 776 C CA . GLN A 1 96 ? -11.462 5.662 19.720 1.00 90.19 96 GLN A CA 1
ATOM 777 C C . GLN A 1 96 ? -11.821 6.593 18.540 1.00 90.19 96 GLN A C 1
ATOM 779 O O . GLN A 1 96 ? -12.911 6.483 17.981 1.00 90.19 96 GLN A O 1
ATOM 784 N N . VAL A 1 97 ? -10.910 7.464 18.086 1.00 91.25 97 VAL A N 1
ATOM 785 C CA . VAL A 1 97 ? -11.117 8.259 16.857 1.00 91.25 97 VAL A CA 1
ATOM 786 C C . VAL A 1 97 ? -11.022 7.358 15.628 1.00 91.25 97 VAL A C 1
ATOM 788 O O . VAL A 1 97 ? -11.864 7.427 14.732 1.00 91.25 97 VAL A O 1
ATOM 791 N N . HIS A 1 98 ? -10.034 6.461 15.612 1.00 95.06 98 HIS A N 1
ATOM 792 C CA . HIS A 1 98 ? -9.905 5.438 14.576 1.00 95.06 98 HIS A CA 1
ATOM 793 C C . HIS A 1 98 ? -11.104 4.474 14.589 1.00 95.06 98 HIS A C 1
ATOM 795 O O . HIS A 1 98 ? -11.627 4.135 13.532 1.00 95.06 98 HIS A O 1
ATOM 801 N N . ALA A 1 99 ? -11.606 4.114 15.771 1.00 94.88 99 ALA A N 1
ATOM 802 C CA . ALA A 1 99 ? -12.772 3.261 15.973 1.00 94.88 99 ALA A CA 1
ATOM 803 C C . ALA A 1 99 ? -14.032 3.865 15.329 1.00 94.88 99 ALA A C 1
ATOM 805 O O . ALA A 1 99 ? -14.688 3.217 14.513 1.00 94.88 99 ALA A O 1
ATOM 806 N N . ALA A 1 100 ? -14.296 5.151 15.588 1.00 92.50 100 ALA A N 1
ATOM 807 C CA . ALA A 1 100 ? -15.393 5.888 14.960 1.00 92.50 100 ALA A CA 1
ATOM 808 C C . ALA A 1 100 ? -15.254 5.965 13.427 1.00 92.50 100 ALA A C 1
ATOM 810 O O . ALA A 1 100 ? -16.253 5.943 12.702 1.00 92.50 100 ALA A O 1
ATOM 811 N N . MET A 1 101 ? -14.020 6.036 12.917 1.00 94.56 101 MET A N 1
ATOM 812 C CA . MET A 1 101 ? -13.755 5.991 11.479 1.00 94.56 101 MET A CA 1
ATOM 813 C C . MET A 1 101 ? -14.088 4.616 10.889 1.00 94.56 101 MET A C 1
ATOM 815 O O . MET A 1 101 ? -14.763 4.550 9.861 1.00 94.56 101 MET A O 1
ATOM 819 N N . VAL A 1 102 ? -13.674 3.526 11.545 1.00 96.25 102 VAL A N 1
ATOM 820 C CA . VAL A 1 102 ? -14.011 2.157 11.124 1.00 96.25 102 VAL A CA 1
ATOM 821 C C . VAL A 1 102 ? -15.524 1.938 11.133 1.00 96.25 102 VAL A C 1
ATOM 823 O O . VAL A 1 102 ? -16.065 1.486 10.124 1.00 96.25 102 VAL A O 1
ATOM 826 N N . ASP A 1 103 ? -16.221 2.342 12.198 1.00 94.62 103 ASP A N 1
ATOM 827 C CA . ASP A 1 103 ? -17.686 2.263 12.289 1.00 94.62 103 ASP A CA 1
ATOM 828 C C . ASP A 1 103 ? -18.372 2.986 11.126 1.00 94.62 103 ASP A C 1
ATOM 830 O O . ASP A 1 103 ? -19.331 2.482 10.533 1.00 94.62 103 ASP A O 1
ATOM 834 N N . HIS A 1 104 ? -17.875 4.170 10.760 1.00 93.19 104 HIS A N 1
ATOM 835 C CA . HIS A 1 104 ? -18.432 4.920 9.644 1.00 93.19 104 HIS A CA 1
ATOM 836 C C . HIS A 1 104 ? -18.222 4.195 8.309 1.00 93.19 104 HIS A C 1
ATOM 838 O O . HIS A 1 104 ? -19.149 4.102 7.503 1.00 93.19 104 HIS A O 1
ATOM 844 N N . LEU A 1 105 ? -17.020 3.671 8.063 1.00 94.38 105 LEU A N 1
ATOM 845 C CA . LEU A 1 105 ? -16.703 2.937 6.835 1.00 94.38 105 LEU A CA 1
ATOM 846 C C . LEU A 1 105 ? -17.502 1.629 6.732 1.00 94.38 105 LEU A C 1
ATOM 848 O O . LEU A 1 105 ? -17.986 1.282 5.649 1.00 94.38 105 LEU A O 1
ATOM 852 N N . ALA A 1 106 ? -17.711 0.946 7.858 1.00 93.31 106 ALA A N 1
ATOM 853 C CA . ALA A 1 106 ? -18.577 -0.221 7.953 1.00 93.31 106 ALA A CA 1
ATOM 854 C C . ALA A 1 106 ? -20.043 0.145 7.660 1.00 93.31 106 ALA A C 1
ATOM 856 O O . ALA A 1 106 ? -20.698 -0.511 6.845 1.00 93.31 106 ALA A O 1
ATOM 857 N N . ALA A 1 107 ? -20.550 1.246 8.228 1.00 93.00 107 ALA A N 1
ATOM 858 C CA . ALA A 1 107 ? -21.897 1.752 7.954 1.00 93.00 107 ALA A CA 1
ATOM 859 C C . ALA A 1 107 ? -22.087 2.171 6.484 1.00 93.00 107 ALA A C 1
ATOM 861 O O . ALA A 1 107 ? -23.168 1.983 5.919 1.00 93.00 107 ALA A O 1
ATOM 862 N N . ALA A 1 108 ? -21.031 2.676 5.840 1.00 91.88 108 ALA A N 1
ATOM 863 C CA . ALA A 1 108 ? -20.994 2.967 4.408 1.00 91.88 108 ALA A CA 1
ATOM 864 C C . ALA A 1 108 ? -20.919 1.704 3.525 1.00 91.88 108 ALA A C 1
ATOM 866 O O . ALA A 1 108 ? -20.968 1.814 2.300 1.00 91.88 108 ALA A O 1
ATOM 867 N N . ARG A 1 109 ? -20.840 0.507 4.129 1.00 93.50 109 ARG A N 1
ATOM 868 C CA . ARG A 1 109 ? -20.739 -0.797 3.456 1.00 93.50 109 ARG A CA 1
ATOM 869 C C . ARG A 1 109 ? -19.537 -0.888 2.518 1.00 93.50 109 ARG A C 1
ATOM 871 O O . ARG A 1 109 ? -19.644 -1.427 1.412 1.00 93.50 109 ARG A O 1
ATOM 878 N N . ALA A 1 110 ? -18.389 -0.371 2.956 1.00 95.81 110 ALA A N 1
ATOM 879 C CA . ALA A 1 110 ? -17.132 -0.627 2.266 1.00 95.81 110 ALA A CA 1
ATOM 880 C C . ALA A 1 110 ? -16.940 -2.143 2.091 1.00 95.81 110 ALA A C 1
ATOM 882 O O . ALA A 1 110 ? -17.241 -2.919 2.994 1.00 95.81 110 ALA A O 1
ATOM 883 N N . ARG A 1 111 ? -16.461 -2.590 0.923 1.00 96.62 111 ARG A N 1
ATOM 884 C CA . ARG A 1 111 ? -16.208 -4.024 0.690 1.00 96.62 111 ARG A CA 1
ATOM 885 C C . ARG A 1 111 ? -15.008 -4.509 1.501 1.00 96.62 111 ARG A C 1
ATOM 887 O O . ARG A 1 111 ? -15.058 -5.584 2.087 1.00 96.62 111 ARG A O 1
ATOM 894 N N . VAL A 1 112 ? -13.946 -3.711 1.503 1.00 97.81 112 VAL A N 1
ATOM 895 C CA . VAL A 1 112 ? -12.695 -3.932 2.232 1.00 97.81 112 VAL A CA 1
ATOM 896 C C . VAL A 1 112 ? -12.216 -2.574 2.722 1.00 97.81 112 VAL A C 1
ATOM 898 O O . VAL A 1 112 ? -12.300 -1.599 1.974 1.00 97.81 112 VAL A O 1
ATOM 901 N N . VAL A 1 113 ? -11.706 -2.517 3.948 1.00 98.06 113 VAL A N 1
ATOM 902 C CA . VAL A 1 113 ? -11.052 -1.330 4.504 1.00 98.06 113 VAL A CA 1
ATOM 903 C C . VAL A 1 113 ? -9.578 -1.657 4.696 1.00 98.06 113 VAL A C 1
ATOM 905 O O . VAL A 1 113 ? -9.244 -2.491 5.526 1.00 98.06 113 VAL A O 1
ATOM 908 N N . ALA A 1 114 ? -8.696 -1.029 3.923 1.00 98.00 114 ALA A N 1
ATOM 909 C CA . ALA A 1 114 ? -7.256 -1.088 4.157 1.00 98.00 114 ALA A CA 1
ATOM 910 C C . ALA A 1 114 ? -6.858 0.119 5.008 1.00 98.00 114 ALA A C 1
ATOM 912 O O . ALA A 1 114 ? -7.064 1.254 4.579 1.00 98.00 114 ALA A O 1
ATOM 913 N N . TYR A 1 115 ? -6.347 -0.119 6.214 1.00 97.62 115 TYR A N 1
ATOM 914 C CA . TYR A 1 115 ? -6.079 0.938 7.185 1.00 97.62 115 TYR A CA 1
ATOM 915 C C . TYR A 1 115 ? -4.574 1.192 7.315 1.00 97.62 115 TYR A C 1
ATOM 917 O O . TYR A 1 115 ? -3.861 0.428 7.965 1.00 97.62 115 TYR A O 1
ATOM 925 N N . ASP A 1 116 ? -4.097 2.267 6.688 1.00 96.19 116 ASP A N 1
ATOM 926 C CA . ASP A 1 116 ? -2.679 2.649 6.648 1.00 96.19 116 ASP A CA 1
ATOM 927 C C . ASP A 1 116 ? -2.295 3.538 7.844 1.00 96.19 116 ASP A C 1
ATOM 929 O O . ASP A 1 116 ? -1.945 4.709 7.714 1.00 96.19 116 ASP A O 1
ATOM 933 N N . VAL A 1 117 ? -2.441 2.987 9.050 1.00 95.81 117 VAL A N 1
ATOM 934 C CA . VAL A 1 117 ? -1.935 3.590 10.288 1.00 95.81 117 VAL A CA 1
ATOM 935 C C . VAL A 1 117 ? -1.194 2.515 11.059 1.00 95.81 117 VAL A C 1
ATOM 937 O O . VAL A 1 117 ? -1.706 1.414 11.265 1.00 95.81 117 VAL A O 1
ATOM 940 N N . ASN A 1 118 ? 0.021 2.840 11.491 1.00 93.81 118 ASN A N 1
ATOM 941 C CA . ASN A 1 118 ? 0.842 1.909 12.244 1.00 93.81 118 ASN A CA 1
ATOM 942 C C . ASN A 1 118 ? 0.341 1.803 13.695 1.00 93.81 118 ASN A C 1
ATOM 944 O O . ASN A 1 118 ? 0.429 2.755 14.474 1.00 93.81 118 ASN A O 1
ATOM 948 N N . PHE A 1 119 ? -0.174 0.625 14.043 1.00 94.81 119 PHE A N 1
ATOM 949 C CA . PHE A 1 119 ? -0.619 0.262 15.387 1.00 94.81 119 PHE A CA 1
ATOM 950 C C . PHE A 1 119 ? 0.342 -0.724 16.068 1.00 94.81 119 PHE A C 1
ATOM 952 O O . PHE A 1 119 ? -0.090 -1.576 16.843 1.00 94.81 119 PHE A O 1
ATOM 959 N N . ALA A 1 120 ? 1.639 -0.627 15.761 1.00 89.69 120 ALA A N 1
ATOM 960 C CA . ALA A 1 120 ? 2.683 -1.423 16.390 1.00 89.69 120 ALA A CA 1
ATOM 961 C C . ALA A 1 120 ? 2.769 -1.135 17.896 1.00 89.69 120 ALA A C 1
ATOM 963 O O . ALA A 1 120 ? 3.129 -0.035 18.318 1.00 89.69 120 ALA A O 1
ATOM 964 N N . GLY A 1 121 ? 2.472 -2.158 18.696 1.00 85.12 121 GLY A N 1
ATOM 965 C CA . GLY A 1 121 ? 2.498 -2.081 20.154 1.00 85.12 121 GLY A CA 1
ATOM 966 C C . GLY A 1 121 ? 1.275 -1.399 20.771 1.00 85.12 121 GLY A C 1
ATOM 967 O O . GLY A 1 121 ? 0.453 -0.781 20.090 1.00 85.12 121 GLY A O 1
ATOM 968 N N . ALA A 1 122 ? 1.156 -1.569 22.087 1.00 85.50 122 ALA A N 1
ATOM 969 C CA . ALA A 1 122 ? 0.108 -0.936 22.874 1.00 85.50 122 ALA A CA 1
ATOM 970 C C . ALA A 1 122 ? 0.252 0.592 22.852 1.00 85.50 122 ALA A C 1
ATOM 972 O O . ALA A 1 122 ? 1.356 1.134 22.715 1.00 85.50 122 ALA A O 1
ATOM 973 N N . ASP A 1 123 ? -0.867 1.285 23.005 1.00 86.50 123 ASP A N 1
ATOM 974 C CA . ASP A 1 123 ? -0.912 2.733 23.119 1.00 86.50 123 ASP A CA 1
ATOM 975 C C . ASP A 1 123 ? -0.115 3.201 24.347 1.00 86.50 123 ASP A C 1
ATOM 977 O O . ASP A 1 123 ? -0.516 3.035 25.498 1.00 86.50 123 ASP A O 1
ATOM 981 N N . SER A 1 124 ? 1.056 3.788 24.089 1.00 82.50 124 SER A N 1
ATOM 982 C CA . SER A 1 124 ? 1.995 4.214 25.131 1.00 82.50 124 SER A CA 1
ATOM 983 C C . SER A 1 124 ? 1.629 5.554 25.777 1.00 82.50 124 SER A C 1
ATOM 985 O O . SER A 1 124 ? 2.300 5.993 26.719 1.00 82.50 124 SER A O 1
ATOM 987 N N . ASN A 1 125 ? 0.563 6.216 25.314 1.00 83.06 125 ASN A N 1
ATOM 988 C CA . ASN A 1 125 ? 0.093 7.444 25.935 1.00 83.06 125 ASN A CA 1
ATOM 989 C C . ASN A 1 125 ? -0.549 7.150 27.296 1.00 83.06 125 ASN A C 1
ATOM 991 O O . ASN A 1 125 ? -1.459 6.334 27.425 1.00 83.06 125 ASN A O 1
ATOM 995 N N . ARG A 1 126 ? -0.099 7.875 28.332 1.00 78.31 126 ARG A N 1
ATOM 996 C CA . ARG A 1 126 ? -0.618 7.718 29.706 1.00 78.31 126 ARG A CA 1
ATOM 997 C C . ARG A 1 126 ? -2.126 7.931 29.775 1.00 78.31 126 ARG A C 1
ATOM 999 O O . ARG A 1 126 ? -2.825 7.199 30.468 1.00 78.31 126 ARG A O 1
ATOM 1006 N N . SER A 1 127 ? -2.601 8.958 29.082 1.00 81.38 127 SER A N 1
ATOM 1007 C CA . SER A 1 127 ? -4.016 9.261 28.962 1.00 81.38 127 SER A CA 1
ATOM 1008 C C . SER A 1 127 ? -4.268 10.272 27.856 1.00 81.38 127 SER A C 1
ATOM 1010 O O . SER A 1 127 ? -3.417 11.125 27.592 1.00 81.38 127 SER A O 1
ATOM 1012 N N . TYR A 1 128 ? -5.477 10.254 27.314 1.00 81.00 128 TYR A N 1
ATOM 1013 C CA . TYR A 1 128 ? -5.999 11.311 26.459 1.00 81.00 128 TYR A CA 1
ATOM 1014 C C . TYR A 1 128 ? -7.110 12.041 27.190 1.00 81.00 128 TYR A C 1
ATOM 1016 O O . TYR A 1 128 ? -7.954 11.401 27.811 1.00 81.00 128 TYR A O 1
ATOM 1024 N N . THR A 1 129 ? -7.127 13.366 27.086 1.00 76.19 129 THR A N 1
ATOM 1025 C CA . THR A 1 129 ? -8.265 14.177 27.519 1.00 76.19 129 THR A CA 1
ATOM 1026 C C . THR A 1 129 ? -8.942 14.740 26.282 1.00 76.19 129 THR A C 1
ATOM 1028 O O . THR A 1 129 ? -8.354 15.558 25.577 1.00 76.19 129 THR A O 1
ATOM 1031 N N . ALA A 1 130 ? -10.162 14.282 26.020 1.00 64.81 130 ALA A N 1
ATOM 1032 C CA . ALA A 1 130 ? -11.008 14.756 24.930 1.00 64.81 130 ALA A CA 1
ATOM 1033 C C . ALA A 1 130 ? -12.399 15.051 25.500 1.00 64.81 130 ALA A C 1
ATOM 1035 O O . ALA A 1 130 ? -12.938 14.248 26.257 1.00 64.81 130 ALA A O 1
ATOM 1036 N N . ASP A 1 131 ? -12.945 16.232 25.204 1.00 66.06 131 ASP A N 1
ATOM 1037 C CA . ASP A 1 131 ? -14.273 16.675 25.664 1.00 66.06 131 ASP A CA 1
ATOM 1038 C C . ASP A 1 131 ? -14.534 16.530 27.184 1.00 66.06 131 ASP A C 1
ATOM 1040 O O . ASP A 1 131 ? -15.662 16.334 27.632 1.00 66.06 131 ASP A O 1
ATOM 1044 N N . GLY A 1 132 ? -13.486 16.663 28.006 1.00 71.31 132 GLY A N 1
ATOM 1045 C CA . GLY A 1 132 ? -13.577 16.581 29.470 1.00 71.31 132 GLY A CA 1
ATOM 1046 C C . GLY A 1 132 ? -13.587 15.158 30.040 1.00 71.31 132 GLY A C 1
ATOM 1047 O O . GLY A 1 132 ? -13.632 15.003 31.260 1.00 71.31 132 GLY A O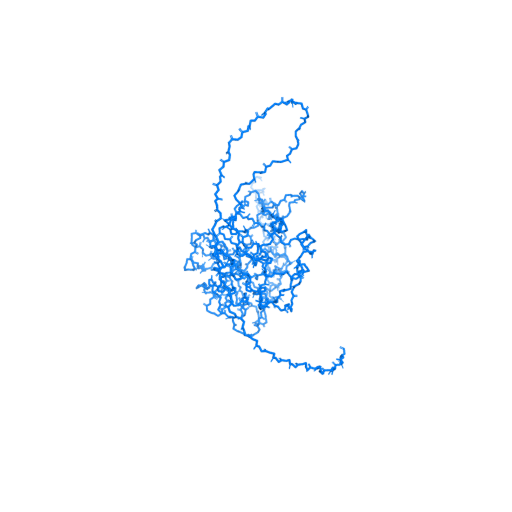 1
ATOM 1048 N N . GLU A 1 133 ? -13.494 14.134 29.191 1.00 75.12 133 GLU A N 1
ATOM 1049 C CA . GLU A 1 133 ? -13.285 12.747 29.598 1.00 75.12 133 GLU A CA 1
ATOM 1050 C C . GLU A 1 133 ? -11.804 12.374 29.456 1.00 75.12 133 GLU A C 1
ATOM 1052 O O . GLU A 1 133 ? -11.138 12.746 28.487 1.00 75.12 133 GLU A O 1
ATOM 1057 N N . THR A 1 134 ? -11.285 11.644 30.446 1.00 83.31 134 THR A N 1
ATOM 1058 C CA . THR A 1 134 ? -9.922 11.109 30.429 1.00 83.31 134 THR A CA 1
ATOM 1059 C C . THR A 1 134 ? -9.989 9.605 30.238 1.00 83.31 134 THR A C 1
ATOM 1061 O O . THR A 1 134 ? -10.586 8.920 31.066 1.00 83.31 134 THR A O 1
ATOM 1064 N N . ILE A 1 135 ? -9.351 9.110 29.183 1.00 84.00 135 ILE A N 1
ATOM 1065 C CA . ILE A 1 135 ? -9.202 7.677 28.908 1.00 84.00 135 ILE A CA 1
ATOM 1066 C C . ILE A 1 135 ? -7.728 7.277 28.951 1.00 84.00 135 ILE A C 1
ATOM 1068 O O . ILE A 1 135 ? -6.858 8.079 28.599 1.00 84.00 135 ILE A O 1
ATOM 1072 N N . THR A 1 136 ? -7.427 6.054 29.378 1.00 89.38 136 THR A N 1
ATOM 1073 C CA . THR A 1 136 ? -6.058 5.508 29.343 1.00 89.38 136 THR A CA 1
ATOM 1074 C C . THR A 1 136 ? -5.700 4.956 27.959 1.00 89.38 136 THR A C 1
ATOM 1076 O O . THR A 1 136 ? -6.582 4.713 27.136 1.00 89.38 136 THR A O 1
ATOM 1079 N N . GLY A 1 137 ? -4.409 4.720 27.694 1.00 87.12 137 GLY A N 1
ATOM 1080 C CA . GLY A 1 137 ? -3.965 4.005 26.487 1.00 87.12 137 GLY A CA 1
ATOM 1081 C C . GLY A 1 137 ? -4.589 2.607 26.362 1.00 87.12 137 GLY A C 1
ATOM 1082 O O . GLY A 1 137 ? -5.120 2.256 25.315 1.00 87.12 137 GLY A O 1
ATOM 1083 N N . ASP A 1 138 ? -4.666 1.850 27.459 1.00 88.19 138 ASP A N 1
ATOM 1084 C CA . ASP A 1 138 ? -5.292 0.517 27.459 1.00 88.19 138 ASP A CA 1
ATOM 1085 C C . ASP A 1 138 ? -6.807 0.556 27.190 1.00 88.19 138 ASP A C 1
ATOM 1087 O O . ASP A 1 138 ? -7.391 -0.395 26.667 1.00 88.19 138 ASP A O 1
ATOM 1091 N N . GLU A 1 139 ? -7.492 1.620 27.618 1.00 89.62 139 GLU A N 1
ATOM 1092 C CA . GLU A 1 139 ? -8.894 1.867 27.258 1.00 89.62 139 GLU A CA 1
ATOM 1093 C C . GLU A 1 139 ? -9.012 2.226 25.778 1.00 89.62 139 GLU A C 1
ATOM 1095 O O . GLU A 1 139 ? -9.826 1.628 25.080 1.00 89.62 139 GLU A O 1
ATOM 1100 N N . SER A 1 140 ? -8.142 3.118 25.297 1.00 90.75 140 SER A N 1
ATOM 1101 C CA . SER A 1 140 ? -8.000 3.488 23.886 1.00 90.75 140 SER A CA 1
ATOM 1102 C C . SER A 1 140 ? -7.899 2.227 23.014 1.00 90.75 140 SER A C 1
ATOM 1104 O O . SER A 1 140 ? -8.756 2.003 22.158 1.00 90.75 140 SER A O 1
ATOM 1106 N N . ASP A 1 141 ? -6.912 1.359 23.252 1.00 93.25 141 ASP A N 1
ATOM 1107 C CA . ASP A 1 141 ? -6.703 0.151 22.444 1.00 93.25 141 ASP A CA 1
ATOM 1108 C C . ASP A 1 141 ? -7.945 -0.750 22.420 1.00 93.25 141 ASP A C 1
ATOM 1110 O O . ASP A 1 141 ? -8.373 -1.195 21.353 1.00 93.25 141 ASP A O 1
ATOM 1114 N N . ARG A 1 142 ? -8.605 -0.950 23.567 1.00 92.56 142 ARG A N 1
ATOM 1115 C CA . ARG A 1 142 ? -9.835 -1.757 23.637 1.00 92.56 142 ARG A CA 1
ATOM 1116 C C . ARG A 1 142 ? -10.984 -1.189 22.799 1.00 92.56 142 ARG A C 1
ATOM 1118 O O . ARG A 1 142 ? -11.741 -1.976 22.230 1.00 92.56 142 ARG A O 1
ATOM 1125 N N . GLU A 1 143 ? -11.107 0.132 22.691 1.00 92.44 143 GLU A N 1
ATOM 1126 C CA . GLU A 1 143 ? -12.172 0.782 21.912 1.00 92.44 143 GLU A CA 1
ATOM 1127 C C . GLU A 1 143 ? -12.038 0.551 20.398 1.00 92.44 143 GLU A C 1
ATOM 1129 O O . GLU A 1 143 ? -13.045 0.537 19.695 1.00 92.44 143 GLU A O 1
ATOM 1134 N N . LEU A 1 144 ? -10.828 0.322 19.870 1.00 96.12 144 LEU A N 1
ATOM 1135 C CA . LEU A 1 144 ? -10.634 0.059 18.436 1.00 96.12 144 LEU A CA 1
ATOM 1136 C C . LEU A 1 144 ? -10.873 -1.406 18.049 1.00 96.12 144 LEU A C 1
ATOM 1138 O O . LEU A 1 144 ? -11.335 -1.678 16.939 1.00 96.12 144 LEU A O 1
ATOM 1142 N N . VAL A 1 145 ? -10.591 -2.346 18.955 1.00 97.25 145 VAL A N 1
ATOM 1143 C CA . VAL A 1 145 ? -10.715 -3.792 18.696 1.00 97.25 145 VAL A CA 1
ATOM 1144 C C . VAL A 1 145 ? -12.127 -4.156 18.238 1.00 97.25 145 VAL A C 1
ATOM 1146 O O . VAL A 1 145 ? -12.293 -4.841 17.228 1.00 97.25 145 VAL A O 1
ATOM 1149 N N . ARG A 1 146 ? -13.155 -3.669 18.946 1.00 96.38 146 ARG A N 1
ATOM 1150 C CA . ARG A 1 146 ? -14.543 -4.052 18.669 1.00 96.38 146 ARG A CA 1
ATOM 1151 C C . ARG A 1 146 ? -15.023 -3.588 17.285 1.00 96.38 146 ARG A C 1
ATOM 1153 O O . ARG A 1 146 ? -15.494 -4.448 16.551 1.00 96.38 146 ARG A O 1
ATOM 1160 N N . PRO A 1 147 ? -14.909 -2.310 16.875 1.00 97.38 147 PRO A N 1
ATOM 1161 C CA . PRO A 1 147 ? -15.329 -1.893 15.533 1.00 97.38 147 PRO A CA 1
ATOM 1162 C C . PRO A 1 147 ? -14.602 -2.617 14.404 1.00 97.38 147 PRO A C 1
ATOM 1164 O O . PRO A 1 147 ? -15.209 -2.926 13.382 1.00 97.38 147 PRO A O 1
ATOM 1167 N N . VAL A 1 148 ? -13.318 -2.939 14.588 1.00 98.06 148 VAL A N 1
ATOM 1168 C CA . VAL A 1 148 ? -12.551 -3.731 13.615 1.00 98.06 148 VAL A CA 1
ATOM 1169 C C . VAL A 1 148 ? -13.112 -5.148 13.490 1.00 98.06 148 VAL A C 1
ATOM 1171 O O . VAL A 1 148 ? -13.343 -5.614 12.371 1.00 98.06 148 VAL A O 1
ATOM 1174 N N . GLN A 1 149 ? -13.401 -5.795 14.622 1.00 97.19 149 GLN A N 1
ATOM 1175 C CA . GLN A 1 149 ? -14.010 -7.122 14.656 1.00 97.19 149 GLN A CA 1
ATOM 1176 C C . GLN A 1 149 ? -15.433 -7.123 14.071 1.00 97.19 149 GLN A C 1
ATOM 1178 O O . GLN A 1 149 ? -15.747 -7.957 13.223 1.00 97.19 149 GLN A O 1
ATOM 1183 N N . ASP A 1 150 ? -16.275 -6.172 14.488 1.00 97.06 150 ASP A N 1
ATOM 1184 C CA . ASP A 1 150 ? -17.675 -6.037 14.065 1.00 97.06 150 ASP A CA 1
ATOM 1185 C C . ASP A 1 150 ? -17.778 -5.724 12.557 1.00 97.06 150 ASP A C 1
ATOM 1187 O O . ASP A 1 150 ? -18.696 -6.198 11.883 1.00 97.06 150 ASP A O 1
ATOM 1191 N N . ALA A 1 151 ? -16.825 -4.967 11.997 1.00 97.25 151 ALA A N 1
ATOM 1192 C CA . ALA A 1 151 ? -16.757 -4.690 10.562 1.00 97.25 151 ALA A CA 1
ATOM 1193 C C . ALA A 1 151 ? -16.382 -5.933 9.730 1.00 97.25 151 ALA A C 1
ATOM 1195 O O . ALA A 1 151 ? -16.870 -6.098 8.608 1.00 97.25 151 ALA A O 1
ATOM 1196 N N . GLY A 1 152 ? -15.513 -6.811 10.252 1.00 96.25 152 GLY A N 1
ATOM 1197 C CA . GLY A 1 152 ? -15.167 -8.108 9.644 1.00 96.25 152 GLY A CA 1
ATOM 1198 C C . GLY A 1 152 ? -14.459 -8.042 8.279 1.00 96.25 152 GLY A C 1
ATOM 1199 O O . GLY A 1 152 ? -14.323 -9.054 7.582 1.00 96.25 152 GLY A O 1
ATOM 1200 N N . ASN A 1 153 ? -14.029 -6.855 7.851 1.00 96.94 153 ASN A N 1
ATOM 1201 C CA . ASN A 1 153 ? -13.445 -6.606 6.531 1.00 96.94 153 ASN A CA 1
ATOM 1202 C C . ASN A 1 153 ? -12.277 -5.602 6.548 1.00 96.94 153 ASN A C 1
ATOM 1204 O O . ASN A 1 153 ? -11.926 -5.046 5.501 1.00 96.94 153 ASN A O 1
ATOM 1208 N N . VAL A 1 154 ? -11.691 -5.374 7.723 1.00 98.12 154 VAL A N 1
ATOM 1209 C CA . VAL A 1 154 ? -10.585 -4.435 7.926 1.00 98.12 154 VAL A CA 1
ATOM 1210 C C . VAL A 1 154 ? -9.254 -5.172 7.851 1.00 98.12 154 VAL A C 1
ATOM 1212 O O . VAL A 1 154 ? -9.028 -6.124 8.597 1.00 98.12 154 VAL A O 1
ATOM 1215 N N . ILE A 1 155 ? -8.380 -4.709 6.963 1.00 97.94 155 ILE A N 1
ATOM 1216 C CA . ILE A 1 155 ? -6.989 -5.137 6.835 1.00 97.94 155 ILE A CA 1
ATOM 1217 C C . ILE A 1 155 ? -6.108 -4.056 7.446 1.00 97.94 155 ILE A C 1
ATOM 1219 O O . ILE A 1 155 ? -6.208 -2.886 7.068 1.00 97.94 155 ILE A O 1
ATOM 1223 N N . LEU A 1 156 ? -5.245 -4.454 8.374 1.00 97.75 156 LEU A N 1
ATOM 1224 C CA . LEU A 1 156 ? -4.384 -3.531 9.106 1.00 97.75 156 LEU A CA 1
ATOM 1225 C C . LEU A 1 156 ? -2.949 -3.546 8.598 1.00 97.75 156 LEU A C 1
ATOM 1227 O O . LEU A 1 156 ? -2.477 -4.525 8.017 1.00 97.75 156 LEU A O 1
ATOM 1231 N N . LEU A 1 157 ? -2.253 -2.444 8.853 1.00 96.88 157 LEU A N 1
ATOM 1232 C CA . LEU A 1 157 ? -0.849 -2.303 8.527 1.00 96.88 157 LEU A CA 1
ATOM 1233 C C . LEU A 1 157 ? 0.038 -3.120 9.472 1.00 96.88 157 LEU A C 1
ATOM 1235 O O . LEU A 1 157 ? -0.077 -3.008 10.690 1.00 96.88 157 LEU A O 1
ATOM 1239 N N . ALA A 1 158 ? 0.960 -3.887 8.898 1.00 95.00 158 ALA A N 1
ATOM 1240 C CA . ALA A 1 158 ? 2.111 -4.443 9.597 1.00 95.00 158 ALA A CA 1
ATOM 1241 C C . ALA A 1 158 ? 3.380 -3.706 9.145 1.00 95.00 158 ALA A C 1
ATOM 1243 O O . ALA A 1 158 ? 3.564 -3.434 7.957 1.00 95.00 158 ALA A O 1
ATOM 1244 N N . ASP A 1 159 ? 4.262 -3.370 10.078 1.00 94.00 159 ASP A N 1
ATOM 1245 C CA . ASP A 1 159 ? 5.485 -2.644 9.760 1.00 94.00 159 ASP A CA 1
ATOM 1246 C C . ASP A 1 159 ? 6.587 -3.613 9.333 1.00 94.00 159 ASP A C 1
ATOM 1248 O O . ASP A 1 159 ? 7.055 -4.443 10.112 1.00 94.00 159 ASP A O 1
ATOM 1252 N N . ALA A 1 160 ? 7.008 -3.500 8.079 1.00 93.25 160 ALA A N 1
ATOM 1253 C CA . ALA A 1 160 ? 8.126 -4.253 7.531 1.00 93.25 160 ALA A CA 1
ATOM 1254 C C . ALA A 1 160 ? 9.289 -3.336 7.133 1.00 93.25 160 ALA A C 1
ATOM 1256 O O . ALA A 1 160 ? 10.174 -3.784 6.408 1.00 93.25 160 ALA A O 1
ATOM 1257 N N . THR A 1 161 ? 9.318 -2.069 7.564 1.00 88.31 161 THR A N 1
ATOM 1258 C CA . THR A 1 161 ? 10.368 -1.093 7.198 1.00 88.31 161 THR A CA 1
ATOM 1259 C C . THR A 1 161 ? 11.668 -1.277 7.975 1.00 88.31 161 THR A C 1
ATOM 1261 O O . THR A 1 161 ? 12.742 -0.961 7.459 1.00 88.31 161 THR A O 1
ATOM 1264 N N . TYR A 1 162 ? 11.603 -1.891 9.156 1.00 80.94 162 TYR A N 1
ATOM 1265 C CA . TYR A 1 162 ? 12.778 -2.241 9.947 1.00 80.94 162 TYR A CA 1
ATOM 1266 C C . TYR A 1 162 ? 13.316 -3.629 9.569 1.00 80.94 162 TYR A C 1
ATOM 1268 O O . TYR A 1 162 ? 12.561 -4.599 9.544 1.00 80.94 162 TYR A O 1
ATOM 1276 N N . ASP A 1 163 ? 14.615 -3.727 9.261 1.00 72.75 163 ASP A N 1
ATOM 1277 C CA . ASP A 1 163 ? 15.299 -5.017 9.098 1.00 72.75 163 ASP A CA 1
ATOM 1278 C C . ASP A 1 163 ? 16.053 -5.336 10.384 1.00 72.75 163 ASP A C 1
ATOM 1280 O O . ASP A 1 163 ? 17.146 -4.824 10.625 1.00 72.75 163 ASP A O 1
ATOM 1284 N N . ALA A 1 164 ? 15.443 -6.124 11.263 1.00 74.06 164 ALA A N 1
ATOM 1285 C CA . ALA A 1 164 ? 16.130 -6.539 12.474 1.00 74.06 164 ALA A CA 1
ATOM 1286 C C . ALA A 1 164 ? 17.213 -7.567 12.124 1.00 74.06 164 ALA A C 1
ATOM 1288 O O . ALA A 1 164 ? 16.952 -8.528 11.405 1.00 74.06 164 ALA A O 1
ATOM 1289 N N . THR A 1 165 ? 18.414 -7.438 12.689 1.00 66.31 165 THR A N 1
ATOM 1290 C CA . THR A 1 165 ? 19.493 -8.423 12.492 1.00 66.31 165 THR A CA 1
ATOM 1291 C C . THR A 1 165 ? 19.143 -9.798 13.070 1.00 66.31 165 THR A C 1
ATOM 1293 O O . THR A 1 165 ? 19.588 -10.817 12.528 1.00 66.31 165 THR A O 1
ATOM 1296 N N . ALA A 1 166 ? 18.293 -9.828 14.104 1.00 64.62 166 ALA A N 1
ATOM 1297 C CA . ALA A 1 166 ? 17.714 -11.013 14.724 1.00 64.62 166 ALA A CA 1
ATOM 1298 C C . ALA A 1 166 ? 16.319 -10.710 15.305 1.00 64.62 166 ALA A C 1
ATOM 1300 O O . ALA A 1 166 ? 16.027 -9.580 15.691 1.00 64.62 166 ALA A O 1
ATOM 1301 N N . GLY A 1 167 ? 15.470 -11.733 15.390 1.00 70.00 167 GLY A N 1
ATOM 1302 C CA . GLY A 1 167 ? 14.121 -11.639 15.944 1.00 70.00 167 GLY A CA 1
ATOM 1303 C C . GLY A 1 167 ? 13.181 -12.652 15.300 1.00 70.00 167 GLY A C 1
ATOM 1304 O O . GLY A 1 167 ? 13.508 -13.239 14.270 1.00 70.00 167 GLY A O 1
ATOM 1305 N N . ALA A 1 168 ? 12.029 -12.869 15.926 1.00 71.88 168 ALA A N 1
ATOM 1306 C CA . ALA A 1 168 ? 10.955 -13.670 15.360 1.00 71.88 168 ALA A CA 1
ATOM 1307 C C . ALA A 1 168 ? 9.749 -12.768 15.121 1.00 71.88 168 ALA A C 1
ATOM 1309 O O . ALA A 1 168 ? 9.319 -12.046 16.021 1.00 71.88 168 ALA A O 1
ATOM 1310 N N . THR A 1 169 ? 9.209 -12.823 13.910 1.00 78.00 169 THR A N 1
ATOM 1311 C CA . THR A 1 169 ? 7.904 -12.242 13.606 1.00 78.00 169 THR A CA 1
ATOM 1312 C C . THR A 1 169 ? 6.835 -12.972 14.425 1.00 78.00 169 THR A C 1
ATOM 1314 O O . THR A 1 169 ? 6.763 -14.203 14.346 1.00 78.00 169 THR A O 1
ATOM 1317 N N . PRO A 1 170 ? 6.020 -12.259 15.225 1.00 81.56 170 PRO A N 1
ATOM 1318 C CA . PRO A 1 170 ? 4.853 -12.849 15.874 1.00 81.56 170 PRO A CA 1
ATOM 1319 C C . PRO A 1 170 ? 3.861 -13.404 14.842 1.00 81.56 170 PRO A C 1
ATOM 1321 O O . PRO A 1 170 ? 3.971 -13.119 13.651 1.00 81.56 170 PRO A O 1
ATOM 1324 N N . ALA A 1 171 ? 2.866 -14.176 15.284 1.00 81.62 171 ALA A N 1
ATOM 1325 C CA . ALA A 1 171 ? 1.812 -14.643 14.385 1.00 81.62 171 ALA A CA 1
ATOM 1326 C C . ALA A 1 171 ? 1.126 -13.456 13.681 1.00 81.62 171 ALA A C 1
ATOM 1328 O O . ALA A 1 171 ? 0.827 -12.440 14.312 1.00 81.62 171 ALA A O 1
ATOM 1329 N N . LEU A 1 172 ? 0.866 -13.601 12.379 1.00 82.62 172 LEU A N 1
ATOM 1330 C CA . LEU A 1 172 ? 0.217 -12.591 11.539 1.00 82.62 172 LEU A CA 1
ATOM 1331 C C . LEU A 1 172 ? -1.085 -13.173 10.969 1.00 82.62 172 LEU A C 1
ATOM 1333 O O . LEU A 1 172 ? -1.107 -13.615 9.814 1.00 82.62 172 LEU A O 1
ATOM 1337 N N . PRO A 1 173 ? -2.177 -13.196 11.759 1.00 83.62 173 PRO A N 1
ATOM 1338 C CA . PRO A 1 173 ? -3.440 -13.778 11.328 1.00 83.62 173 PRO A CA 1
ATOM 1339 C C . PRO A 1 173 ? -3.900 -13.211 9.981 1.00 83.62 173 PRO A C 1
ATOM 1341 O O . PRO A 1 173 ? -3.903 -12.000 9.759 1.00 83.62 173 PRO A O 1
ATOM 1344 N N . GLY A 1 174 ? -4.271 -14.099 9.057 1.00 81.94 174 GLY A N 1
ATOM 1345 C CA . GLY A 1 174 ? -4.799 -13.717 7.744 1.00 81.94 174 GLY A CA 1
ATOM 1346 C C . GLY A 1 174 ? -3.769 -13.171 6.746 1.00 81.94 174 GLY A C 1
ATOM 1347 O O . GLY A 1 174 ? -4.166 -12.722 5.672 1.00 81.94 174 GLY A O 1
ATOM 1348 N N . ALA A 1 175 ? -2.470 -13.222 7.058 1.00 83.12 175 ALA A N 1
ATOM 1349 C CA . ALA A 1 175 ? -1.395 -12.780 6.164 1.00 83.12 175 ALA A CA 1
ATOM 1350 C C . ALA A 1 175 ? -0.371 -13.874 5.826 1.00 83.12 175 ALA A C 1
ATOM 1352 O O . ALA A 1 175 ? 0.726 -13.576 5.364 1.00 83.12 175 ALA A O 1
ATOM 1353 N N . GLU A 1 176 ? -0.727 -15.138 6.044 1.00 83.62 176 GLU A N 1
ATOM 1354 C CA . GLU A 1 176 ? 0.144 -16.295 5.845 1.00 83.62 176 GLU A CA 1
ATOM 1355 C C . GLU A 1 176 ? -0.052 -16.881 4.440 1.00 83.62 176 GLU A C 1
ATOM 1357 O O . GLU A 1 176 ? -0.934 -17.710 4.207 1.00 83.62 176 GLU A O 1
ATOM 1362 N N . PHE A 1 177 ? 0.755 -16.436 3.472 1.00 87.38 177 PHE A N 1
ATOM 1363 C CA . PHE A 1 177 ? 0.707 -16.961 2.104 1.00 87.38 177 PHE A CA 1
ATOM 1364 C C . PHE A 1 177 ? 1.804 -18.010 1.878 1.00 87.38 177 PHE A C 1
ATOM 1366 O O . PHE A 1 177 ? 2.952 -17.778 2.270 1.00 87.38 177 PHE A O 1
ATOM 1373 N N . PRO A 1 178 ? 1.508 -19.128 1.184 1.00 81.94 178 PRO A N 1
ATOM 1374 C CA . PRO A 1 178 ? 2.469 -20.209 0.936 1.00 81.94 178 PRO A CA 1
ATOM 1375 C C . PRO A 1 178 ? 3.503 -19.877 -0.157 1.00 81.94 178 PRO A C 1
ATOM 1377 O O . PRO A 1 178 ? 4.232 -20.755 -0.618 1.00 81.94 178 PRO A O 1
ATOM 1380 N N . ILE A 1 179 ? 3.565 -18.625 -0.617 1.00 70.44 179 ILE A N 1
ATOM 1381 C CA . ILE A 1 179 ? 4.431 -18.207 -1.720 1.00 70.44 179 ILE A CA 1
ATOM 1382 C C . ILE A 1 179 ? 5.865 -18.087 -1.220 1.00 70.44 179 ILE A C 1
ATOM 1384 O O . ILE A 1 179 ? 6.292 -17.042 -0.733 1.00 70.44 179 ILE A O 1
ATOM 1388 N N . LEU A 1 180 ? 6.626 -19.160 -1.380 1.00 67.81 180 LEU A N 1
ATOM 1389 C CA . LEU A 1 180 ? 8.031 -19.206 -1.013 1.00 67.81 180 LEU A CA 1
ATOM 1390 C C . LEU A 1 180 ? 8.868 -19.425 -2.271 1.00 67.81 180 LEU A C 1
ATOM 1392 O O . LEU A 1 180 ? 8.759 -20.443 -2.946 1.00 67.81 180 LEU A O 1
ATOM 1396 N N . GLY A 1 181 ? 9.717 -18.452 -2.586 1.00 69.19 181 GLY A N 1
ATOM 1397 C CA . GLY A 1 181 ? 10.678 -18.535 -3.679 1.00 69.19 181 GLY A CA 1
ATOM 1398 C C . GLY A 1 181 ? 11.852 -17.601 -3.420 1.00 69.19 181 GLY A C 1
ATOM 1399 O O . GLY A 1 181 ? 11.693 -16.578 -2.755 1.00 69.19 181 GLY A O 1
ATOM 1400 N N . ALA A 1 182 ? 13.031 -17.932 -3.952 1.00 67.62 182 ALA A N 1
ATOM 1401 C CA . ALA A 1 182 ? 14.255 -17.143 -3.760 1.00 67.62 182 ALA A CA 1
ATOM 1402 C C . ALA A 1 182 ? 14.133 -15.679 -4.244 1.00 67.62 182 ALA A C 1
ATOM 1404 O O . ALA A 1 182 ? 14.913 -14.823 -3.829 1.00 67.62 182 ALA A O 1
ATOM 1405 N N . GLY A 1 183 ? 13.148 -15.387 -5.101 1.00 79.69 183 GLY A N 1
ATOM 1406 C CA . GLY A 1 183 ? 12.850 -14.041 -5.585 1.00 79.69 183 GLY A CA 1
ATOM 1407 C C . GLY A 1 183 ? 12.143 -13.136 -4.570 1.00 79.69 183 GLY A C 1
ATOM 1408 O O . GLY A 1 183 ? 12.211 -11.917 -4.719 1.00 79.69 183 GLY A O 1
ATOM 1409 N N . VAL A 1 184 ? 11.498 -13.679 -3.532 1.00 87.62 184 VAL A N 1
ATOM 1410 C CA . VAL A 1 184 ? 10.769 -12.875 -2.536 1.00 87.62 184 VAL A CA 1
ATOM 1411 C C . VAL A 1 184 ? 11.757 -12.250 -1.550 1.00 87.62 184 VAL A C 1
ATOM 1413 O O . VAL A 1 184 ? 12.639 -12.925 -1.019 1.00 87.62 184 VAL A O 1
ATOM 1416 N N . LEU A 1 185 ? 11.632 -10.942 -1.308 1.00 89.06 185 LEU A N 1
ATOM 1417 C CA . LEU A 1 185 ? 12.485 -10.239 -0.351 1.00 89.06 185 LEU A CA 1
ATOM 1418 C C . LEU A 1 185 ? 12.200 -10.737 1.068 1.00 89.06 185 LEU A C 1
ATOM 1420 O O . LEU A 1 185 ? 11.048 -10.784 1.485 1.00 89.06 185 LEU A O 1
ATOM 1424 N N . GLU A 1 186 ? 13.241 -11.096 1.809 1.00 88.44 186 GLU A N 1
ATOM 1425 C CA . GLU A 1 186 ? 13.109 -11.573 3.183 1.00 88.44 186 GLU A CA 1
ATOM 1426 C C . GLU A 1 186 ? 13.180 -10.407 4.166 1.00 88.44 186 GLU A C 1
ATOM 1428 O O . GLU A 1 186 ? 13.986 -9.494 3.995 1.00 88.44 186 GLU A O 1
ATOM 1433 N N . ARG A 1 187 ? 12.317 -10.447 5.183 1.00 88.31 187 ARG A N 1
ATOM 1434 C CA . ARG A 1 187 ? 12.317 -9.548 6.335 1.00 88.31 187 ARG A CA 1
ATOM 1435 C C . ARG A 1 187 ? 12.281 -10.402 7.589 1.00 88.31 187 ARG A C 1
ATOM 1437 O O . ARG A 1 187 ? 11.318 -11.136 7.835 1.00 88.31 187 ARG A O 1
ATOM 1444 N N . LYS A 1 188 ? 13.359 -10.318 8.370 1.00 85.88 188 LYS A N 1
ATOM 1445 C CA . LYS A 1 188 ? 13.534 -11.122 9.587 1.00 85.88 188 LYS A CA 1
ATOM 1446 C C . LYS A 1 188 ? 12.456 -10.818 10.624 1.00 85.88 188 LYS A C 1
ATOM 1448 O O . LYS A 1 188 ? 11.989 -11.729 11.299 1.00 85.88 188 LYS A O 1
ATOM 1453 N N . VAL A 1 189 ? 12.040 -9.554 10.704 1.00 87.38 189 VAL A N 1
ATOM 1454 C CA . VAL A 1 189 ? 10.972 -9.098 11.590 1.00 87.38 189 VAL A CA 1
ATOM 1455 C C . VAL A 1 189 ? 9.965 -8.280 10.793 1.00 87.38 189 VAL A C 1
ATOM 1457 O O . VAL A 1 189 ? 10.326 -7.338 10.092 1.00 87.38 189 VAL A O 1
ATOM 1460 N N . VAL A 1 190 ? 8.697 -8.651 10.927 1.00 91.38 190 VAL A N 1
ATOM 1461 C CA . VAL A 1 190 ? 7.544 -7.840 10.541 1.00 91.38 190 VAL A CA 1
ATOM 1462 C C . VAL A 1 190 ? 6.759 -7.569 11.817 1.00 91.38 190 VAL A C 1
ATOM 1464 O O . VAL A 1 190 ? 6.358 -8.503 12.511 1.00 91.38 190 VAL A O 1
ATOM 1467 N N . VAL A 1 191 ? 6.580 -6.299 12.165 1.00 91.94 191 VAL A N 1
ATOM 1468 C CA . VAL A 1 191 ? 5.922 -5.903 13.411 1.00 91.94 191 VAL A CA 1
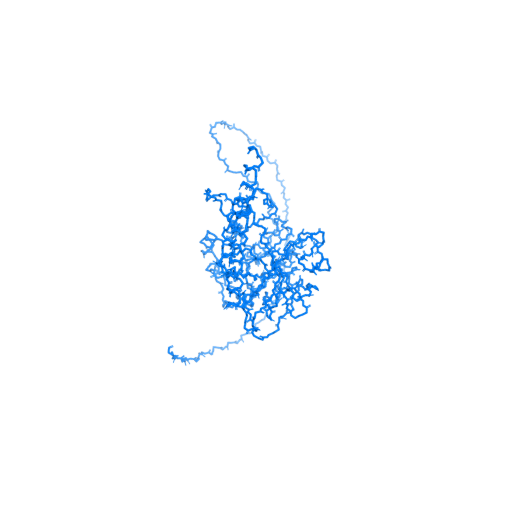ATOM 1469 C C . VAL A 1 191 ? 4.411 -5.816 13.166 1.00 91.94 191 VAL A C 1
ATOM 1471 O O . VAL A 1 191 ? 3.977 -4.973 12.378 1.00 91.94 191 VAL A O 1
ATOM 1474 N N . PRO A 1 192 ? 3.592 -6.679 13.792 1.00 92.25 192 PRO A N 1
ATOM 1475 C CA . PRO A 1 192 ? 2.141 -6.621 13.647 1.00 92.25 192 PRO A CA 1
ATOM 1476 C C . PRO A 1 192 ? 1.542 -5.408 14.377 1.00 92.25 192 PRO A C 1
ATOM 1478 O O . PRO A 1 192 ? 2.200 -4.804 15.232 1.00 92.25 192 PRO A O 1
ATOM 1481 N N . PRO A 1 193 ? 0.250 -5.113 14.138 1.00 94.56 193 PRO A N 1
ATOM 1482 C CA . PRO A 1 193 ? -0.567 -4.410 15.120 1.00 94.56 193 PRO A CA 1
ATOM 1483 C C . PRO A 1 193 ? -0.492 -5.092 16.496 1.00 94.56 193 PRO A C 1
ATOM 1485 O O . PRO A 1 193 ? -0.193 -6.285 16.586 1.00 94.56 193 PRO A O 1
ATOM 1488 N N . TYR A 1 194 ? -0.805 -4.371 17.573 1.00 93.50 194 TYR A N 1
ATOM 1489 C CA . TYR A 1 194 ? -0.924 -5.000 18.892 1.00 93.50 194 TYR A CA 1
ATOM 1490 C C . TYR A 1 194 ? -1.901 -6.189 18.876 1.00 93.50 194 TYR A C 1
ATOM 1492 O O . TYR A 1 194 ? -2.865 -6.229 18.109 1.00 93.50 194 TYR A O 1
ATOM 1500 N N . GLU A 1 195 ? -1.622 -7.175 19.727 1.00 92.62 195 GLU A N 1
ATOM 1501 C CA . GLU A 1 195 ? -2.139 -8.544 19.614 1.00 92.62 195 GLU A CA 1
ATOM 1502 C C . GLU A 1 195 ? -3.665 -8.630 19.461 1.00 92.62 195 GLU A C 1
ATOM 1504 O O . GLU A 1 195 ? -4.162 -9.241 18.514 1.00 92.62 195 GLU A O 1
ATOM 1509 N N . SER A 1 196 ? -4.419 -7.975 20.347 1.00 94.31 196 SER A N 1
ATOM 1510 C CA . SER A 1 196 ? -5.887 -8.021 20.329 1.00 94.31 196 SER A CA 1
ATOM 1511 C C . SER A 1 196 ? -6.489 -7.423 19.057 1.00 94.31 196 SER A C 1
ATOM 1513 O O . SER A 1 196 ? -7.527 -7.888 18.587 1.00 94.31 196 SER A O 1
ATOM 1515 N N . LEU A 1 197 ? -5.830 -6.430 18.463 1.00 96.00 197 LEU A N 1
ATOM 1516 C CA . LEU A 1 197 ? -6.272 -5.806 17.225 1.00 96.00 197 LEU A CA 1
ATOM 1517 C C . LEU A 1 197 ? -5.887 -6.629 15.993 1.00 96.00 197 LEU A C 1
ATOM 1519 O O . LEU A 1 197 ? -6.690 -6.745 15.068 1.00 96.00 197 LEU A O 1
ATOM 1523 N N . ALA A 1 198 ? -4.701 -7.243 15.991 1.00 94.31 198 ALA A N 1
ATOM 1524 C CA . ALA A 1 198 ? -4.290 -8.156 14.926 1.00 94.31 198 ALA A CA 1
ATOM 1525 C C . ALA A 1 198 ? -5.237 -9.365 14.813 1.00 94.31 198 ALA A C 1
ATOM 1527 O O . ALA A 1 198 ? -5.581 -9.768 13.706 1.00 94.31 198 ALA A O 1
ATOM 1528 N N . VAL A 1 199 ? -5.706 -9.900 15.947 1.00 94.06 199 VAL A N 1
ATOM 1529 C CA . VAL A 1 199 ? -6.694 -10.995 15.992 1.00 94.06 199 VAL A CA 1
ATOM 1530 C C . VAL A 1 199 ? -8.090 -10.544 15.541 1.00 94.06 199 VAL A C 1
ATOM 1532 O O . VAL A 1 199 ? -8.828 -11.334 14.956 1.00 94.06 199 VAL A O 1
ATOM 1535 N N . ALA A 1 200 ? -8.469 -9.290 15.804 1.00 96.06 200 ALA A N 1
ATOM 1536 C CA . ALA A 1 200 ? -9.765 -8.741 15.401 1.00 96.06 200 ALA A CA 1
ATOM 1537 C C . ALA A 1 200 ? -9.866 -8.442 13.896 1.00 96.06 200 ALA A C 1
ATOM 1539 O O . ALA A 1 200 ? -10.963 -8.459 13.335 1.00 96.06 200 ALA A O 1
ATOM 1540 N N . ALA A 1 201 ? -8.743 -8.136 13.243 1.00 97.00 201 ALA A N 1
ATOM 1541 C CA . ALA A 1 201 ? -8.696 -7.833 11.819 1.00 97.00 201 ALA A CA 1
ATOM 1542 C C . ALA A 1 201 ? -8.916 -9.078 10.947 1.00 97.00 201 ALA A C 1
ATOM 1544 O O . ALA A 1 201 ? -8.597 -10.201 11.328 1.00 97.00 201 ALA A O 1
ATOM 1545 N N . ILE A 1 202 ? -9.409 -8.880 9.717 1.00 95.56 202 ILE A N 1
ATOM 1546 C CA . ILE A 1 202 ? -9.564 -9.991 8.758 1.00 95.56 202 ILE A CA 1
ATOM 1547 C C . ILE A 1 202 ? -8.220 -10.442 8.168 1.00 95.56 202 ILE A C 1
ATOM 1549 O O . ILE A 1 202 ? -8.122 -11.516 7.576 1.00 95.56 202 ILE A O 1
ATOM 1553 N N . GLY A 1 203 ? -7.204 -9.591 8.280 1.00 95.31 203 GLY A N 1
ATOM 1554 C CA . GLY A 1 203 ? -5.850 -9.847 7.827 1.00 95.31 203 GLY A CA 1
ATOM 1555 C C . GLY A 1 203 ? -4.954 -8.635 8.041 1.00 95.31 203 GLY A C 1
ATOM 1556 O O . GLY A 1 203 ? -5.408 -7.557 8.436 1.00 95.31 203 GLY A O 1
ATOM 1557 N N . VAL A 1 204 ? -3.677 -8.805 7.727 1.00 95.50 204 VAL A N 1
ATOM 1558 C CA . VAL A 1 204 ? -2.682 -7.732 7.772 1.00 95.50 204 VAL A CA 1
ATOM 1559 C C . VAL A 1 204 ? -1.923 -7.639 6.453 1.00 95.50 204 VAL A C 1
ATOM 1561 O O . VAL A 1 204 ? -1.851 -8.601 5.687 1.00 95.50 204 VAL A O 1
ATOM 1564 N N . GLY A 1 205 ? -1.368 -6.467 6.167 1.00 96.25 205 GLY A N 1
ATOM 1565 C CA . GLY A 1 205 ? -0.496 -6.269 5.018 1.00 96.25 205 GLY A CA 1
ATOM 1566 C C . GLY A 1 205 ? 0.619 -5.280 5.320 1.00 96.25 205 GLY A C 1
ATOM 1567 O O . GLY A 1 205 ? 0.444 -4.352 6.105 1.00 96.25 205 GLY A O 1
ATOM 1568 N N . GLN A 1 206 ? 1.781 -5.499 4.712 1.00 95.69 206 GLN A N 1
ATOM 1569 C CA . GLN A 1 206 ? 2.986 -4.737 5.017 1.00 95.69 206 GLN A CA 1
ATOM 1570 C C . GLN A 1 206 ? 3.110 -3.411 4.245 1.00 95.69 206 GLN A C 1
ATOM 1572 O O . GLN A 1 206 ? 2.514 -3.244 3.176 1.00 95.69 206 GLN A O 1
ATOM 1577 N N . ASN A 1 207 ? 3.888 -2.474 4.797 1.00 95.75 207 ASN A N 1
ATOM 1578 C CA . ASN A 1 207 ? 4.141 -1.118 4.274 1.00 95.75 207 ASN A CA 1
ATOM 1579 C C . ASN A 1 207 ? 5.495 -0.924 3.562 1.00 95.75 207 ASN A C 1
ATOM 1581 O O . ASN A 1 207 ? 5.858 0.205 3.236 1.00 95.75 207 ASN A O 1
ATOM 1585 N N . LEU A 1 208 ? 6.276 -1.977 3.344 1.00 94.19 208 LEU A N 1
ATOM 1586 C CA . LEU A 1 208 ? 7.585 -1.897 2.715 1.00 94.19 208 LEU A CA 1
ATOM 1587 C C . LEU A 1 208 ? 7.477 -1.413 1.265 1.00 94.19 208 LEU A C 1
ATOM 1589 O O . LEU A 1 208 ? 6.996 -2.102 0.362 1.00 94.19 208 LEU A O 1
ATOM 1593 N N . PHE A 1 209 ? 8.049 -0.242 1.037 1.00 90.69 209 PHE A N 1
ATOM 1594 C CA . PHE A 1 209 ? 8.464 0.237 -0.268 1.00 90.69 209 PHE A CA 1
ATOM 1595 C C . PHE A 1 209 ? 9.948 0.573 -0.202 1.00 90.69 209 PHE A C 1
ATOM 1597 O O . PHE A 1 209 ? 10.483 0.935 0.846 1.00 90.69 209 PHE A O 1
ATOM 1604 N N . ILE A 1 210 ? 10.622 0.445 -1.335 1.00 88.19 210 ILE A N 1
ATOM 1605 C CA . ILE A 1 210 ? 12.029 0.798 -1.462 1.00 88.19 210 ILE A CA 1
ATOM 1606 C C . ILE A 1 210 ? 12.120 1.768 -2.631 1.00 88.19 210 ILE A C 1
ATOM 1608 O O . ILE A 1 210 ? 11.529 1.534 -3.686 1.00 88.19 210 ILE A O 1
ATOM 1612 N N . LEU A 1 211 ? 12.817 2.878 -2.410 1.00 89.94 211 LEU A N 1
ATOM 1613 C CA . LEU A 1 211 ? 13.046 3.877 -3.445 1.00 89.94 211 LEU A CA 1
ATOM 1614 C C . LEU A 1 211 ? 13.891 3.268 -4.569 1.00 89.94 211 LEU A C 1
ATOM 1616 O O . LEU A 1 211 ? 14.822 2.498 -4.307 1.00 89.94 211 LEU A O 1
ATOM 1620 N N . ASP A 1 212 ? 13.600 3.630 -5.817 1.00 87.81 212 ASP A N 1
ATOM 1621 C CA . ASP A 1 212 ? 14.516 3.331 -6.910 1.00 87.81 212 ASP A CA 1
ATOM 1622 C C . ASP A 1 212 ? 15.843 4.085 -6.703 1.00 87.81 212 ASP A C 1
ATOM 1624 O O . ASP A 1 212 ? 15.887 5.086 -5.982 1.00 87.81 212 ASP A O 1
ATOM 1628 N N . PRO A 1 213 ? 16.950 3.634 -7.319 1.00 84.88 213 PRO A N 1
ATOM 1629 C CA . PRO A 1 213 ? 18.277 4.173 -7.014 1.00 84.88 213 PRO A CA 1
ATOM 1630 C C . PRO A 1 213 ? 18.470 5.677 -7.298 1.00 84.88 213 PRO A C 1
ATOM 1632 O O . PRO A 1 213 ? 19.440 6.263 -6.825 1.00 84.88 213 PRO A O 1
ATOM 1635 N N . ASP A 1 214 ? 17.583 6.296 -8.079 1.00 86.94 214 ASP A N 1
ATOM 1636 C CA . ASP A 1 214 ? 17.541 7.735 -8.362 1.00 86.94 214 ASP A CA 1
ATOM 1637 C C . ASP A 1 214 ? 16.509 8.508 -7.514 1.00 86.94 214 ASP A C 1
ATOM 1639 O O . ASP A 1 214 ? 16.412 9.728 -7.646 1.00 86.94 214 ASP A O 1
ATOM 1643 N N . GLY A 1 215 ? 15.762 7.831 -6.633 1.00 89.56 215 GLY A N 1
ATOM 1644 C CA . GLY A 1 215 ? 14.891 8.433 -5.617 1.00 89.56 215 GLY A CA 1
ATOM 1645 C C . GLY A 1 215 ? 13.387 8.138 -5.743 1.00 89.56 215 GLY A C 1
ATOM 1646 O O . GLY A 1 215 ? 12.768 7.848 -4.721 1.00 89.56 215 GLY A O 1
ATOM 1647 N N . PRO A 1 216 ? 12.751 8.220 -6.928 1.00 91.25 216 PRO A N 1
ATOM 1648 C CA . PRO A 1 216 ? 11.318 7.947 -7.069 1.00 91.25 216 PRO A CA 1
ATOM 1649 C C . PRO A 1 216 ? 10.936 6.493 -6.764 1.00 91.25 216 PRO A C 1
ATOM 1651 O O . PRO A 1 216 ? 11.769 5.597 -6.810 1.00 91.25 216 PRO A O 1
ATOM 1654 N N . ILE A 1 217 ? 9.652 6.233 -6.509 1.00 91.62 217 ILE A N 1
ATOM 1655 C CA . ILE A 1 217 ? 9.124 4.867 -6.370 1.00 91.62 217 ILE A CA 1
ATOM 1656 C C . ILE A 1 217 ? 8.466 4.466 -7.692 1.00 91.62 217 ILE A C 1
ATOM 1658 O O . ILE A 1 217 ? 7.410 4.992 -8.046 1.00 91.62 217 ILE A O 1
ATOM 1662 N N . ARG A 1 218 ? 9.067 3.523 -8.420 1.00 92.06 218 ARG A N 1
ATOM 1663 C CA . ARG A 1 218 ? 8.484 2.917 -9.637 1.00 92.06 218 ARG A CA 1
ATOM 1664 C C . ARG A 1 218 ? 8.116 1.460 -9.432 1.00 92.06 218 ARG A C 1
ATOM 1666 O O . ARG A 1 218 ? 7.312 0.913 -10.188 1.00 92.06 218 ARG A O 1
ATOM 1673 N N . HIS A 1 219 ? 8.686 0.853 -8.401 1.00 91.94 219 HIS A N 1
ATOM 1674 C CA . HIS A 1 219 ? 8.503 -0.542 -8.065 1.00 91.94 219 HIS A CA 1
ATOM 1675 C C . HIS A 1 219 ? 7.879 -0.704 -6.681 1.00 91.94 219 HIS A C 1
ATOM 1677 O O . HIS A 1 219 ? 8.045 0.126 -5.791 1.00 91.94 219 HIS A O 1
ATOM 1683 N N . THR A 1 220 ? 7.172 -1.809 -6.496 1.00 93.19 220 THR A N 1
ATOM 1684 C CA . THR A 1 220 ? 6.631 -2.243 -5.211 1.00 93.19 220 THR A CA 1
ATOM 1685 C C . THR A 1 220 ? 7.149 -3.638 -4.877 1.00 93.19 220 THR A C 1
ATOM 1687 O O . THR A 1 220 ? 7.534 -4.396 -5.772 1.00 93.19 220 THR A O 1
ATOM 1690 N N . VAL A 1 221 ? 7.146 -3.972 -3.587 1.00 94.00 221 VAL A N 1
ATOM 1691 C CA . VAL A 1 221 ? 7.447 -5.303 -3.056 1.00 94.00 221 VAL A CA 1
ATOM 1692 C C . VAL A 1 221 ? 6.106 -5.954 -2.690 1.00 94.00 221 VAL A C 1
ATOM 1694 O O . VAL A 1 221 ? 5.580 -5.686 -1.608 1.00 94.00 221 VAL A O 1
ATOM 1697 N N . PRO A 1 222 ? 5.495 -6.768 -3.579 1.00 94.38 222 PRO A N 1
ATOM 1698 C CA . PRO A 1 222 ? 4.137 -7.279 -3.371 1.00 94.38 222 PRO A CA 1
ATOM 1699 C C . PRO A 1 222 ? 4.035 -8.230 -2.183 1.00 94.38 222 PRO A C 1
ATOM 1701 O O . PRO A 1 222 ? 2.980 -8.316 -1.566 1.00 94.38 222 PRO A O 1
ATOM 1704 N N . PHE A 1 223 ? 5.125 -8.934 -1.879 1.00 94.31 223 PHE A N 1
ATOM 1705 C CA . PHE A 1 223 ? 5.242 -9.876 -0.777 1.00 94.31 223 PHE A CA 1
ATOM 1706 C C . PHE A 1 223 ? 6.620 -9.750 -0.133 1.00 94.31 223 PHE A C 1
ATOM 1708 O O . PHE A 1 223 ? 7.620 -9.600 -0.837 1.00 94.31 223 PHE A O 1
ATOM 1715 N N . VAL A 1 224 ? 6.667 -9.871 1.191 1.00 92.88 224 VAL A N 1
ATOM 1716 C CA . VAL A 1 224 ? 7.906 -10.117 1.937 1.00 92.88 224 VAL A CA 1
ATOM 1717 C C . VAL A 1 224 ? 7.836 -11.489 2.579 1.00 92.88 224 VAL A C 1
ATOM 1719 O O . VAL A 1 224 ? 6.793 -11.888 3.085 1.00 92.88 224 VAL A O 1
ATOM 1722 N N . LYS A 1 225 ? 8.939 -12.223 2.573 1.00 90.56 225 LYS A N 1
ATOM 1723 C CA . LYS A 1 225 ? 9.062 -13.498 3.268 1.00 90.56 225 LYS A CA 1
ATOM 1724 C C . LYS A 1 225 ? 9.439 -13.235 4.720 1.00 90.56 225 LYS A C 1
ATOM 1726 O O . LYS A 1 225 ? 10.376 -12.486 4.981 1.00 90.56 225 LYS A O 1
ATOM 1731 N N . THR A 1 226 ? 8.757 -13.890 5.650 1.00 86.94 226 THR A N 1
ATOM 1732 C CA . THR A 1 226 ? 9.129 -13.913 7.062 1.00 86.94 226 THR A CA 1
ATOM 1733 C C . THR A 1 226 ? 8.914 -15.317 7.629 1.00 86.94 226 THR A C 1
ATOM 1735 O O . THR A 1 226 ? 7.825 -15.887 7.546 1.00 86.94 226 THR A O 1
ATOM 1738 N N . GLY A 1 227 ? 9.989 -15.938 8.122 1.00 83.75 227 GLY A N 1
ATOM 1739 C CA . GLY A 1 227 ? 9.975 -17.352 8.501 1.00 83.75 227 GLY A CA 1
ATOM 1740 C C . GLY A 1 227 ? 9.549 -18.260 7.338 1.00 83.75 227 GLY A C 1
ATOM 1741 O O . GLY A 1 227 ? 10.223 -18.323 6.307 1.00 83.75 227 GLY A O 1
ATOM 1742 N N . ILE A 1 228 ? 8.427 -18.961 7.518 1.00 81.75 228 ILE A N 1
ATOM 1743 C CA . ILE A 1 228 ? 7.853 -19.901 6.539 1.00 81.75 228 ILE A CA 1
ATOM 1744 C C . ILE A 1 228 ? 6.668 -19.324 5.754 1.00 81.75 228 ILE A C 1
ATOM 1746 O O . ILE A 1 228 ? 6.043 -20.046 4.984 1.00 81.75 228 ILE A O 1
ATOM 1750 N N . TYR A 1 229 ? 6.347 -18.044 5.938 1.00 85.25 229 TYR A N 1
ATOM 1751 C CA . TYR A 1 229 ? 5.208 -17.405 5.287 1.00 85.25 229 TYR A CA 1
ATOM 1752 C C . TYR A 1 229 ? 5.645 -16.197 4.466 1.00 85.25 229 TYR A C 1
ATOM 1754 O O . TYR A 1 229 ? 6.690 -15.590 4.713 1.00 85.25 229 TYR A O 1
ATOM 1762 N N . ALA A 1 230 ? 4.823 -15.832 3.488 1.00 91.00 230 ALA A N 1
ATOM 1763 C CA . ALA A 1 230 ? 4.922 -14.558 2.798 1.00 91.00 230 ALA A CA 1
ATOM 1764 C C . ALA A 1 230 ? 3.781 -13.632 3.222 1.00 91.00 230 ALA A C 1
ATOM 1766 O O . ALA A 1 230 ? 2.620 -14.029 3.203 1.00 91.00 230 ALA A O 1
ATOM 1767 N N . VAL A 1 231 ? 4.121 -12.390 3.557 1.00 93.69 231 VAL A N 1
ATOM 1768 C CA . VAL A 1 231 ? 3.198 -11.332 3.970 1.00 93.69 231 VAL A CA 1
ATOM 1769 C C . VAL A 1 231 ? 2.980 -10.388 2.783 1.00 93.69 231 VAL A C 1
ATOM 1771 O O . VAL A 1 231 ? 3.956 -9.823 2.273 1.00 93.69 231 VAL A O 1
ATOM 1774 N N . PRO A 1 232 ? 1.737 -10.200 2.308 1.00 95.69 232 PRO A N 1
ATOM 1775 C CA . PRO A 1 232 ? 1.432 -9.309 1.193 1.00 95.69 232 PRO A CA 1
ATOM 1776 C C . PRO A 1 232 ? 1.623 -7.848 1.594 1.00 95.69 232 PRO A C 1
ATOM 1778 O O . PRO A 1 232 ? 1.422 -7.489 2.752 1.00 95.69 232 PRO A O 1
ATOM 1781 N N . SER A 1 233 ? 1.924 -6.969 0.640 1.00 96.19 233 SER A N 1
ATOM 1782 C CA . SER A 1 233 ? 1.783 -5.528 0.870 1.00 96.19 233 SER A CA 1
ATOM 1783 C C . SER A 1 233 ? 0.325 -5.175 1.165 1.00 96.19 233 SER A C 1
ATOM 1785 O O . SER A 1 233 ? -0.592 -5.867 0.711 1.00 96.19 233 SER A O 1
ATOM 1787 N N . LEU A 1 234 ? 0.086 -4.084 1.898 1.00 97.31 234 LEU A N 1
ATOM 1788 C CA . LEU A 1 234 ? -1.265 -3.654 2.279 1.00 97.31 234 LEU A CA 1
ATOM 1789 C C . LEU A 1 234 ? -2.211 -3.568 1.066 1.00 97.31 234 LEU A C 1
ATOM 1791 O O . LEU A 1 234 ? -3.341 -4.059 1.106 1.00 97.31 234 LEU A O 1
ATOM 1795 N N . GLY A 1 235 ? -1.726 -3.015 -0.049 1.00 95.38 235 GLY A N 1
ATOM 1796 C CA . GLY A 1 235 ? -2.494 -2.919 -1.290 1.00 95.38 235 GLY A CA 1
ATOM 1797 C C . GLY A 1 235 ? -2.807 -4.277 -1.928 1.00 95.38 235 GLY A C 1
ATOM 1798 O O . GLY A 1 235 ? -3.919 -4.483 -2.418 1.00 95.38 235 GLY A O 1
ATOM 1799 N N . VAL A 1 236 ? -1.863 -5.225 -1.902 1.00 95.50 236 VAL A N 1
ATOM 1800 C CA . VAL A 1 236 ? -2.074 -6.587 -2.420 1.00 95.50 236 VAL A CA 1
ATOM 1801 C C . VAL A 1 236 ? -3.067 -7.347 -1.544 1.00 95.50 236 VAL A C 1
ATOM 1803 O O . VAL A 1 236 ? -3.994 -7.952 -2.080 1.00 95.50 236 VAL A O 1
ATOM 1806 N N . ALA A 1 237 ? -2.947 -7.251 -0.217 1.00 96.75 237 ALA A N 1
ATOM 1807 C CA . ALA A 1 237 ? -3.891 -7.845 0.728 1.00 96.75 237 ALA A CA 1
ATOM 1808 C C . ALA A 1 237 ? -5.327 -7.357 0.464 1.00 96.75 237 ALA A C 1
ATOM 1810 O O . ALA A 1 237 ? -6.257 -8.158 0.323 1.00 96.75 237 ALA A O 1
ATOM 1811 N N . ALA A 1 238 ? -5.497 -6.041 0.300 1.00 96.75 238 ALA A N 1
ATOM 1812 C CA . ALA A 1 238 ? -6.782 -5.430 -0.022 1.00 96.75 238 ALA A CA 1
ATOM 1813 C C . ALA A 1 238 ? -7.335 -5.893 -1.373 1.00 96.75 238 ALA A C 1
ATOM 1815 O O . ALA A 1 238 ? -8.518 -6.225 -1.479 1.00 96.75 238 ALA A O 1
ATOM 1816 N N . ALA A 1 239 ? -6.486 -5.961 -2.402 1.00 95.06 239 ALA A N 1
ATOM 1817 C CA . ALA A 1 239 ? -6.885 -6.403 -3.732 1.00 95.06 239 ALA A CA 1
ATOM 1818 C C . ALA A 1 239 ? -7.324 -7.876 -3.752 1.00 95.06 239 ALA A C 1
ATOM 1820 O O . ALA A 1 239 ? -8.359 -8.187 -4.343 1.00 95.06 239 ALA A O 1
ATOM 1821 N N . LEU A 1 240 ? -6.579 -8.762 -3.084 1.00 95.56 240 LEU A N 1
ATOM 1822 C CA . LEU A 1 240 ? -6.908 -10.184 -2.961 1.00 95.56 240 LEU A CA 1
ATOM 1823 C C . LEU A 1 240 ? -8.249 -10.374 -2.253 1.00 95.56 240 LEU A C 1
ATOM 1825 O O . LEU A 1 240 ? -9.131 -11.058 -2.777 1.00 95.56 240 LEU A O 1
ATOM 1829 N N . ARG A 1 241 ? -8.450 -9.684 -1.122 1.00 95.31 241 ARG A N 1
ATOM 1830 C CA . ARG A 1 241 ? -9.708 -9.743 -0.372 1.00 95.31 241 ARG A CA 1
ATOM 1831 C C . ARG A 1 241 ? -10.885 -9.202 -1.180 1.00 95.31 241 ARG A C 1
ATOM 1833 O O . ARG A 1 241 ? -11.934 -9.838 -1.223 1.00 95.31 241 ARG A O 1
ATOM 1840 N N . ALA A 1 242 ? -10.720 -8.063 -1.850 1.00 95.44 242 ALA A N 1
ATOM 1841 C CA . ALA A 1 242 ? -11.780 -7.454 -2.655 1.00 95.44 242 ALA A CA 1
ATOM 1842 C C . ALA A 1 242 ? -12.163 -8.299 -3.883 1.00 95.44 242 ALA A C 1
ATOM 1844 O O . ALA A 1 242 ? -13.301 -8.206 -4.357 1.00 95.44 242 ALA A O 1
ATOM 1845 N N . ALA A 1 243 ? -11.215 -9.095 -4.389 1.00 94.94 243 ALA A N 1
ATOM 1846 C CA . ALA A 1 243 ? -11.395 -10.025 -5.496 1.00 94.94 243 ALA A CA 1
ATOM 1847 C C . ALA A 1 243 ? -11.848 -11.432 -5.072 1.00 94.94 243 ALA A C 1
ATOM 1849 O O . ALA A 1 243 ? -12.226 -12.206 -5.946 1.00 94.94 243 ALA A O 1
ATOM 1850 N N . GLY A 1 244 ? -11.807 -11.766 -3.779 1.00 94.75 244 GLY A N 1
ATOM 1851 C CA . GLY A 1 244 ? -12.126 -13.109 -3.287 1.00 94.75 244 GLY A CA 1
ATOM 1852 C C . GLY A 1 244 ? -11.091 -14.173 -3.666 1.00 94.75 244 GLY A C 1
ATOM 1853 O O . GLY A 1 244 ? -11.454 -15.335 -3.804 1.00 94.75 244 GLY A O 1
ATOM 1854 N N . ILE A 1 245 ? -9.827 -13.787 -3.861 1.00 95.00 245 ILE A N 1
ATOM 1855 C CA . ILE A 1 245 ? -8.740 -14.718 -4.196 1.00 95.00 245 ILE A CA 1
ATOM 1856 C C . ILE A 1 245 ? -8.193 -15.319 -2.899 1.00 95.00 245 ILE A C 1
ATOM 1858 O O . ILE A 1 245 ? -7.798 -14.578 -1.994 1.00 95.00 245 ILE A O 1
ATOM 1862 N N . ALA A 1 246 ? -8.172 -16.649 -2.802 1.00 92.12 246 ALA A N 1
ATOM 1863 C CA . ALA A 1 246 ? -7.639 -17.351 -1.640 1.00 92.12 246 ALA A CA 1
ATOM 1864 C C . ALA A 1 246 ? -6.105 -17.392 -1.668 1.00 92.12 246 ALA A C 1
ATOM 1866 O O . ALA A 1 246 ? -5.493 -17.364 -2.733 1.00 92.12 246 ALA A O 1
ATOM 1867 N N . ALA A 1 247 ? -5.468 -17.519 -0.500 1.00 90.69 247 ALA A N 1
ATOM 1868 C CA . ALA A 1 247 ? -4.007 -17.572 -0.395 1.00 90.69 247 ALA A CA 1
ATOM 1869 C C . ALA A 1 247 ? -3.373 -18.726 -1.195 1.00 90.69 247 ALA A C 1
ATOM 1871 O O . ALA A 1 247 ? -2.275 -18.572 -1.722 1.00 90.69 247 ALA A O 1
ATOM 1872 N N . ALA A 1 248 ? -4.082 -19.853 -1.329 1.00 90.56 248 ALA A N 1
ATOM 1873 C CA . ALA A 1 248 ? -3.646 -21.009 -2.112 1.00 90.56 248 ALA A CA 1
ATOM 1874 C C . ALA A 1 248 ? -3.605 -20.747 -3.631 1.00 90.56 248 ALA A C 1
ATOM 1876 O O . ALA A 1 248 ? -2.854 -21.408 -4.343 1.00 90.56 248 ALA A O 1
ATOM 1877 N N . ASP A 1 249 ? -4.367 -19.763 -4.118 1.00 92.69 249 ASP A N 1
ATOM 1878 C CA . ASP A 1 249 ? -4.416 -19.383 -5.536 1.00 92.69 249 ASP A CA 1
ATOM 1879 C C . ASP A 1 249 ? -3.356 -18.336 -5.897 1.00 92.69 249 ASP A C 1
ATOM 1881 O O . ASP A 1 249 ? -3.334 -17.802 -7.012 1.00 92.69 249 ASP A O 1
ATOM 1885 N N . VAL A 1 250 ? -2.486 -18.004 -4.944 1.00 93.12 250 VAL A N 1
ATOM 1886 C CA . VAL A 1 250 ? -1.409 -17.049 -5.134 1.00 93.12 250 VAL A CA 1
ATOM 1887 C C . VAL A 1 250 ? -0.090 -17.800 -5.221 1.00 93.12 250 VAL A C 1
ATOM 1889 O O . VAL A 1 250 ? 0.250 -18.579 -4.334 1.00 93.12 250 VAL A O 1
ATOM 1892 N N . ARG A 1 251 ? 0.662 -17.581 -6.302 1.00 91.50 251 ARG A N 1
ATOM 1893 C CA . ARG A 1 251 ? 1.945 -18.255 -6.540 1.00 91.50 251 ARG A CA 1
ATOM 1894 C C . ARG A 1 251 ? 2.892 -17.393 -7.356 1.00 91.50 251 ARG A C 1
ATOM 1896 O O . ARG A 1 251 ? 2.471 -16.570 -8.165 1.00 91.50 251 ARG A O 1
ATOM 1903 N N . LEU A 1 252 ? 4.181 -17.629 -7.167 1.00 89.62 252 LEU A N 1
ATOM 1904 C CA . LEU A 1 252 ? 5.242 -17.032 -7.964 1.00 89.62 252 LEU A CA 1
ATOM 1905 C C . LEU A 1 252 ? 5.690 -18.046 -9.020 1.00 89.62 252 LEU A C 1
ATOM 1907 O O . LEU A 1 252 ? 6.101 -19.152 -8.679 1.00 89.62 252 LEU A O 1
ATOM 1911 N N . ASP A 1 253 ? 5.563 -17.680 -10.291 1.00 89.25 253 ASP A N 1
ATOM 1912 C CA . ASP A 1 253 ? 5.858 -18.515 -11.454 1.00 89.25 253 ASP A CA 1
ATOM 1913 C C . ASP A 1 253 ? 6.889 -17.813 -12.334 1.00 89.25 253 ASP A C 1
ATOM 1915 O O . ASP A 1 253 ? 6.552 -16.924 -13.118 1.00 89.25 253 ASP A O 1
ATOM 1919 N N . GLY A 1 254 ? 8.166 -18.147 -12.132 1.00 87.81 254 GLY A N 1
ATOM 1920 C CA . GLY A 1 254 ? 9.268 -17.452 -12.790 1.00 87.81 254 GLY A CA 1
ATOM 1921 C C . GLY A 1 254 ? 9.231 -15.952 -12.495 1.00 87.81 254 GLY A C 1
ATOM 1922 O O . GLY A 1 254 ? 9.363 -15.541 -11.346 1.00 87.81 254 GLY A O 1
ATOM 1923 N N . ASP A 1 255 ? 9.046 -15.141 -13.532 1.00 89.62 255 ASP A N 1
ATOM 1924 C CA . ASP A 1 255 ? 8.949 -13.679 -13.493 1.00 89.62 255 ASP A CA 1
ATOM 1925 C C . ASP A 1 255 ? 7.502 -13.163 -13.382 1.00 89.62 255 ASP A C 1
ATOM 1927 O O . ASP A 1 255 ? 7.233 -11.988 -13.630 1.00 89.62 255 ASP A O 1
ATOM 1931 N N . ARG A 1 256 ? 6.538 -14.013 -13.009 1.00 92.38 256 ARG A N 1
ATOM 1932 C CA . ARG A 1 256 ? 5.132 -13.619 -12.865 1.00 92.38 256 ARG A CA 1
ATOM 1933 C C . ARG A 1 256 ? 4.590 -13.995 -11.501 1.00 92.38 256 ARG A C 1
ATOM 1935 O O . ARG A 1 256 ? 4.613 -15.149 -11.088 1.00 92.38 256 ARG A O 1
ATOM 1942 N N . LEU A 1 257 ? 4.011 -13.016 -10.823 1.00 93.19 257 LEU A N 1
ATOM 1943 C CA . LEU A 1 257 ? 3.193 -13.245 -9.644 1.00 93.19 257 LEU A CA 1
ATOM 1944 C C . LEU A 1 257 ? 1.756 -13.512 -10.102 1.00 93.19 257 LEU A C 1
ATOM 1946 O O . LEU A 1 257 ? 1.076 -12.616 -10.604 1.00 93.19 257 LEU A O 1
ATOM 1950 N N . VAL A 1 258 ? 1.309 -14.756 -9.969 1.00 93.69 258 VAL A N 1
ATOM 1951 C CA . VAL A 1 258 ? -0.044 -15.197 -10.315 1.00 93.69 258 VAL A CA 1
ATOM 1952 C C . VAL A 1 258 ? -0.945 -15.021 -9.095 1.00 93.69 258 VAL A C 1
ATOM 1954 O O . VAL A 1 258 ? -0.607 -15.462 -7.999 1.00 93.69 258 VAL A O 1
ATOM 1957 N N . LEU A 1 259 ? -2.080 -14.354 -9.294 1.00 93.56 259 LEU A N 1
ATOM 1958 C CA . LEU A 1 259 ? -3.085 -14.030 -8.284 1.00 93.56 259 LEU A CA 1
ATOM 1959 C C . LEU A 1 259 ? -4.446 -14.526 -8.814 1.00 93.56 259 LEU A C 1
ATOM 1961 O O . LEU A 1 259 ? -5.162 -13.769 -9.477 1.00 93.56 259 LEU A O 1
ATOM 1965 N N . GLY A 1 260 ? -4.789 -15.797 -8.590 1.00 93.19 260 GLY A N 1
ATOM 1966 C CA . GLY A 1 260 ? -5.985 -16.408 -9.182 1.00 93.19 260 GLY A CA 1
ATOM 1967 C C . GLY A 1 260 ? -5.951 -16.391 -10.716 1.00 93.19 260 GLY A C 1
ATOM 1968 O O . GLY A 1 260 ? -5.050 -16.953 -11.334 1.00 93.19 260 GLY A O 1
ATOM 1969 N N . ASP A 1 261 ? -6.921 -15.718 -11.339 1.00 93.25 261 ASP A N 1
ATOM 1970 C CA . ASP A 1 261 ? -7.033 -15.533 -12.795 1.00 93.25 261 ASP A CA 1
ATOM 1971 C C . ASP A 1 261 ? -6.168 -14.383 -13.346 1.00 93.25 261 ASP A C 1
ATOM 1973 O O . ASP A 1 261 ? -6.158 -14.115 -14.550 1.00 93.25 261 ASP A O 1
ATOM 1977 N N . ARG A 1 262 ? -5.438 -13.676 -12.476 1.00 93.25 262 ARG A N 1
ATOM 1978 C CA . ARG A 1 262 ? -4.627 -12.505 -12.834 1.00 93.25 262 ARG A CA 1
ATOM 1979 C C . ARG A 1 262 ? -3.145 -12.808 -12.711 1.00 93.25 262 ARG A C 1
ATOM 1981 O O . ARG A 1 262 ? -2.723 -13.691 -11.972 1.00 93.25 262 ARG A O 1
ATOM 1988 N N . SER A 1 263 ? -2.331 -12.020 -13.405 1.00 92.88 263 SER A N 1
ATOM 1989 C CA . SER A 1 263 ? -0.881 -12.049 -13.229 1.00 92.88 263 SER A CA 1
ATOM 1990 C C . SER A 1 263 ? -0.301 -10.645 -13.191 1.00 92.88 263 SER A C 1
ATOM 1992 O O . SER A 1 263 ? -0.799 -9.729 -13.847 1.00 92.88 263 SER A O 1
ATOM 1994 N N . MET A 1 264 ? 0.763 -10.498 -12.417 1.00 92.19 264 MET A N 1
ATOM 1995 C CA . MET A 1 264 ? 1.556 -9.289 -12.285 1.00 92.19 264 MET A CA 1
ATOM 1996 C C . MET A 1 264 ? 2.984 -9.610 -12.744 1.00 92.19 264 MET A C 1
ATOM 1998 O O . MET A 1 264 ? 3.579 -10.552 -12.217 1.00 92.19 264 MET A O 1
ATOM 2002 N N . PRO A 1 265 ? 3.526 -8.892 -13.743 1.00 93.50 265 PRO A N 1
ATOM 2003 C CA . PRO A 1 265 ? 4.907 -9.084 -14.159 1.00 93.50 265 PRO A CA 1
ATOM 2004 C C . PRO A 1 265 ? 5.853 -8.603 -13.057 1.00 93.50 265 PRO A C 1
ATOM 2006 O O . PRO A 1 265 ? 5.636 -7.553 -12.446 1.00 93.50 265 PRO A O 1
ATOM 2009 N N . MET A 1 266 ? 6.903 -9.378 -12.837 1.00 92.12 266 MET A N 1
ATOM 2010 C CA . MET A 1 266 ? 7.943 -9.139 -11.853 1.00 92.12 266 MET A CA 1
ATOM 2011 C C . MET A 1 266 ? 9.269 -8.916 -12.580 1.00 92.12 266 MET A C 1
ATOM 2013 O O . MET A 1 266 ? 9.584 -9.605 -13.544 1.00 92.12 266 MET A O 1
ATOM 2017 N N . ALA A 1 267 ? 10.067 -7.969 -12.107 1.00 88.31 267 ALA A N 1
ATOM 2018 C CA . ALA A 1 267 ? 11.401 -7.690 -12.614 1.00 88.31 267 ALA A CA 1
ATOM 2019 C C . ALA A 1 267 ? 12.443 -7.995 -11.536 1.00 88.31 267 ALA A C 1
ATOM 2021 O O . ALA A 1 267 ? 12.249 -7.676 -10.360 1.00 88.31 267 ALA A O 1
ATOM 2022 N N . GLU A 1 268 ? 13.559 -8.604 -11.935 1.00 87.88 268 GLU A N 1
ATOM 2023 C CA . GLU A 1 268 ? 14.693 -8.818 -11.039 1.00 87.88 268 GLU A CA 1
ATOM 2024 C C . GLU A 1 268 ? 15.425 -7.499 -10.769 1.00 87.88 268 GLU A C 1
ATOM 2026 O O . GLU A 1 268 ? 15.739 -6.726 -11.677 1.00 87.88 268 GLU A O 1
ATOM 2031 N N . ARG A 1 269 ? 15.732 -7.256 -9.496 1.00 83.19 269 ARG A N 1
ATOM 2032 C CA . ARG A 1 269 ? 16.448 -6.082 -9.010 1.00 83.19 269 ARG A CA 1
ATOM 2033 C C . ARG A 1 269 ? 17.578 -6.518 -8.090 1.00 83.19 269 ARG A C 1
ATOM 2035 O O . AR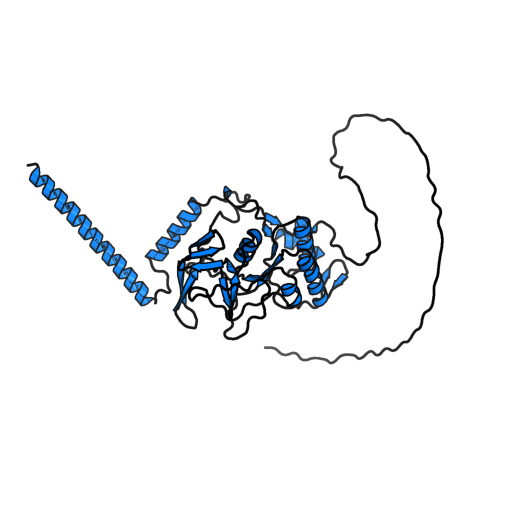G A 1 269 ? 17.366 -7.283 -7.151 1.00 83.19 269 ARG A O 1
ATOM 2042 N N . ARG A 1 270 ? 18.778 -5.999 -8.361 1.00 82.12 270 ARG A N 1
ATOM 2043 C CA . ARG A 1 270 ? 19.954 -6.173 -7.505 1.00 82.12 270 ARG A CA 1
ATOM 2044 C C . ARG A 1 270 ? 20.003 -5.085 -6.449 1.00 82.12 270 ARG A C 1
ATOM 2046 O O . ARG A 1 270 ? 19.884 -3.903 -6.766 1.00 82.12 270 ARG A O 1
ATOM 2053 N N . LEU A 1 271 ? 20.183 -5.506 -5.209 1.00 78.19 271 LEU A N 1
ATOM 2054 C CA . LEU A 1 271 ? 20.195 -4.664 -4.024 1.00 78.19 271 LEU A CA 1
ATOM 2055 C C . LEU A 1 271 ? 21.474 -4.949 -3.260 1.00 78.19 271 LEU A C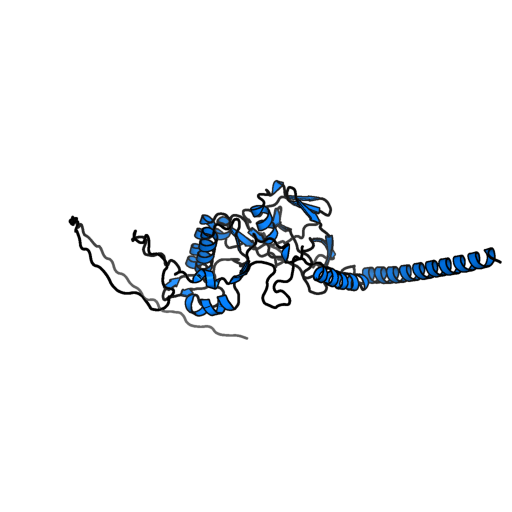 1
ATOM 2057 O O . LEU A 1 271 ? 21.844 -6.109 -3.088 1.00 78.19 271 LEU A O 1
ATOM 2061 N N . LYS A 1 272 ? 22.131 -3.897 -2.782 1.00 76.44 272 LYS A N 1
ATOM 2062 C CA . LYS A 1 272 ? 23.228 -4.046 -1.835 1.00 76.44 272 LYS A CA 1
ATOM 2063 C C . LYS A 1 272 ? 22.644 -4.126 -0.429 1.00 76.44 272 LYS A C 1
ATOM 2065 O O . LYS A 1 272 ? 21.979 -3.195 0.012 1.00 76.44 272 LYS A O 1
ATOM 2070 N N . THR A 1 273 ? 22.897 -5.236 0.243 1.00 75.38 273 THR A N 1
ATOM 2071 C CA . THR A 1 273 ? 22.518 -5.495 1.636 1.00 75.38 273 THR A CA 1
ATOM 2072 C C . THR A 1 273 ? 23.764 -5.701 2.488 1.00 75.38 273 THR A C 1
ATOM 2074 O O . THR A 1 273 ? 24.874 -5.758 1.951 1.00 75.38 273 THR A O 1
ATOM 2077 N N . GLU A 1 274 ? 23.591 -5.806 3.806 1.00 71.62 274 GLU A N 1
ATOM 2078 C CA . GLU A 1 274 ? 24.684 -6.160 4.723 1.00 71.62 274 GLU A CA 1
ATOM 2079 C C . GLU A 1 274 ? 25.316 -7.512 4.355 1.00 71.62 274 GLU A C 1
ATOM 2081 O O . GLU A 1 274 ? 26.537 -7.640 4.359 1.00 71.62 274 GLU A O 1
ATOM 2086 N N . ASP A 1 275 ? 24.498 -8.469 3.906 1.00 71.31 275 ASP A N 1
ATOM 2087 C CA . ASP A 1 275 ? 24.922 -9.811 3.489 1.00 71.31 275 ASP A CA 1
ATOM 2088 C C . ASP A 1 275 ? 25.459 -9.867 2.038 1.00 71.31 275 ASP A C 1
ATOM 2090 O O . ASP A 1 275 ? 25.696 -10.942 1.485 1.00 71.31 275 ASP A O 1
ATOM 2094 N N . GLY A 1 276 ? 25.652 -8.710 1.392 1.00 78.88 276 GLY A N 1
ATOM 2095 C CA . GLY A 1 276 ? 26.157 -8.590 0.023 1.00 78.88 276 GLY A CA 1
ATOM 2096 C C . GLY A 1 276 ? 25.088 -8.213 -1.005 1.00 78.88 276 GLY A C 1
ATOM 2097 O O . GLY A 1 276 ? 24.061 -7.613 -0.680 1.00 78.88 276 GLY A O 1
ATOM 2098 N N . VAL A 1 277 ? 25.351 -8.497 -2.284 1.00 79.06 277 VAL A N 1
ATOM 2099 C CA . VAL A 1 277 ? 24.433 -8.154 -3.381 1.00 79.06 277 VAL A CA 1
ATOM 2100 C C . VAL A 1 277 ? 23.413 -9.269 -3.570 1.00 79.06 277 VAL A C 1
ATOM 2102 O O . VAL A 1 277 ? 23.766 -10.378 -3.964 1.00 79.06 277 VAL A O 1
ATOM 2105 N N . ILE A 1 278 ? 22.140 -8.963 -3.331 1.00 80.69 278 ILE A N 1
ATOM 2106 C CA . ILE A 1 278 ? 21.033 -9.902 -3.522 1.00 80.69 278 ILE A CA 1
ATOM 2107 C C . ILE A 1 278 ? 20.183 -9.501 -4.726 1.00 80.69 278 ILE A C 1
ATOM 2109 O O . ILE A 1 278 ? 19.959 -8.318 -4.974 1.00 80.69 278 ILE A O 1
ATOM 2113 N N . ALA A 1 279 ? 19.684 -10.492 -5.461 1.00 81.75 279 ALA A N 1
ATOM 2114 C CA . ALA A 1 279 ? 18.693 -10.307 -6.515 1.00 81.75 279 ALA A CA 1
ATOM 2115 C C . ALA A 1 279 ? 17.301 -10.673 -5.984 1.00 81.75 279 ALA A C 1
ATOM 2117 O O . ALA A 1 279 ? 17.120 -11.749 -5.405 1.00 81.75 279 ALA A O 1
ATOM 2118 N N . ARG A 1 280 ? 16.326 -9.772 -6.132 1.00 87.56 280 ARG A N 1
ATOM 2119 C CA . ARG A 1 280 ? 14.935 -9.966 -5.692 1.00 87.56 280 ARG A CA 1
ATOM 2120 C C . ARG A 1 280 ? 13.958 -9.492 -6.758 1.00 87.56 280 ARG A C 1
ATOM 2122 O O . ARG A 1 280 ? 14.288 -8.643 -7.576 1.00 87.56 280 ARG A O 1
ATOM 2129 N N . GLN A 1 281 ? 12.760 -10.058 -6.751 1.00 88.75 281 GLN A N 1
ATOM 2130 C CA . GLN A 1 281 ? 11.728 -9.818 -7.750 1.00 88.75 281 GLN A CA 1
ATOM 2131 C C . GLN A 1 281 ? 10.718 -8.798 -7.254 1.00 88.75 281 GLN A C 1
ATOM 2133 O O . GLN A 1 281 ? 10.072 -8.993 -6.224 1.00 88.75 281 GLN A O 1
ATOM 2138 N N . TRP A 1 282 ? 10.598 -7.696 -7.981 1.00 91.75 282 TRP A N 1
ATOM 2139 C CA . TRP A 1 282 ? 9.733 -6.572 -7.638 1.00 91.75 282 TRP A CA 1
ATOM 2140 C C . TRP A 1 282 ? 8.714 -6.351 -8.747 1.00 91.75 282 TRP A C 1
ATOM 2142 O O . TRP A 1 282 ? 8.972 -6.682 -9.900 1.00 91.75 282 TRP A O 1
ATOM 2152 N N . ALA A 1 283 ? 7.563 -5.773 -8.425 1.00 92.75 283 ALA A N 1
ATOM 2153 C CA . ALA A 1 283 ? 6.564 -5.445 -9.435 1.00 92.75 283 ALA A CA 1
ATOM 2154 C C . ALA A 1 283 ? 6.655 -3.974 -9.825 1.00 92.75 283 ALA A C 1
ATOM 2156 O O . ALA A 1 283 ? 6.846 -3.117 -8.964 1.00 92.75 283 ALA A O 1
ATOM 2157 N N . LEU A 1 284 ? 6.450 -3.665 -11.104 1.00 91.88 284 LEU A N 1
ATOM 2158 C CA . LEU A 1 284 ? 6.240 -2.285 -11.532 1.00 91.88 284 LEU A CA 1
ATOM 2159 C C . LEU A 1 284 ? 4.890 -1.776 -11.024 1.00 91.88 284 LEU A C 1
ATOM 2161 O O . LEU A 1 284 ? 3.870 -2.468 -11.093 1.00 91.88 284 LEU A O 1
ATOM 2165 N N . ILE A 1 285 ? 4.874 -0.535 -10.550 1.00 91.44 285 ILE A N 1
ATOM 2166 C CA . ILE A 1 285 ? 3.641 0.135 -10.161 1.00 91.44 285 ILE A CA 1
ATOM 2167 C C . ILE A 1 285 ? 2.837 0.441 -11.422 1.00 91.44 285 ILE A C 1
ATOM 2169 O O . ILE A 1 285 ? 3.304 1.105 -12.348 1.00 91.44 285 ILE A O 1
ATOM 2173 N N . ASN A 1 286 ? 1.582 -0.001 -11.429 1.00 89.50 286 ASN A N 1
ATOM 2174 C CA . ASN A 1 286 ? 0.622 0.387 -12.452 1.00 89.50 286 ASN A CA 1
ATOM 2175 C C . ASN A 1 286 ? 0.158 1.834 -12.213 1.00 89.50 286 ASN A C 1
ATOM 2177 O O . ASN A 1 286 ? -0.874 2.082 -11.584 1.00 89.50 286 ASN A O 1
ATOM 2181 N N . PHE A 1 287 ? 0.959 2.791 -12.675 1.00 90.88 287 PHE A N 1
ATOM 2182 C CA . PHE A 1 287 ? 0.701 4.215 -12.505 1.00 90.88 287 PHE A CA 1
ATOM 2183 C C . PHE A 1 287 ? -0.506 4.664 -13.340 1.00 90.88 287 PHE A C 1
ATOM 2185 O O . PHE A 1 287 ? -0.452 4.725 -14.568 1.00 90.88 287 PHE A O 1
ATOM 2192 N N . ARG A 1 288 ? -1.610 4.998 -12.663 1.00 92.19 288 ARG A N 1
ATOM 2193 C CA . ARG A 1 288 ? -2.827 5.517 -13.313 1.00 92.19 288 ARG A CA 1
ATOM 2194 C C . ARG A 1 288 ? -2.792 7.021 -13.533 1.00 92.19 288 ARG A C 1
ATOM 2196 O O . ARG A 1 288 ? -3.367 7.500 -14.503 1.00 92.19 288 ARG A O 1
ATOM 2203 N N . GLY A 1 289 ? -2.101 7.750 -12.669 1.00 91.38 289 GLY A N 1
ATOM 2204 C CA . GLY A 1 289 ? -2.061 9.201 -12.691 1.00 91.38 289 GLY A CA 1
ATOM 2205 C C . GLY A 1 289 ? -1.498 9.767 -11.391 1.00 91.38 289 GLY A C 1
ATOM 2206 O O . GLY A 1 289 ? -1.337 9.0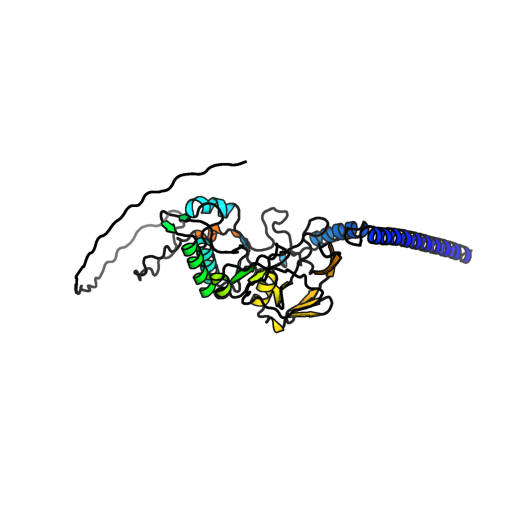24 -10.417 1.00 91.38 289 GLY A O 1
ATOM 2207 N N . PRO A 1 290 ? -1.187 11.072 -11.362 1.00 90.12 290 PRO A N 1
ATOM 2208 C CA . PRO A 1 290 ? -0.678 11.730 -10.167 1.00 90.12 290 PRO A CA 1
ATOM 2209 C C . PRO A 1 290 ? -1.755 11.826 -9.074 1.00 90.12 290 PRO A C 1
ATOM 2211 O O . PRO A 1 290 ? -2.956 11.786 -9.352 1.00 90.12 290 PRO A O 1
ATOM 2214 N N . ALA A 1 291 ? -1.338 11.994 -7.817 1.00 86.50 291 ALA A N 1
ATOM 2215 C CA . ALA A 1 291 ? -2.268 12.203 -6.701 1.00 86.50 291 ALA A CA 1
ATOM 2216 C C . ALA A 1 291 ? -3.122 13.473 -6.884 1.00 86.50 291 ALA A C 1
ATOM 2218 O O . ALA A 1 291 ? -4.294 13.491 -6.512 1.00 86.50 291 ALA A O 1
ATOM 2219 N N . LEU A 1 292 ? -2.534 14.498 -7.503 1.00 89.25 292 LEU A N 1
ATOM 2220 C CA . LEU A 1 292 ? -3.170 15.750 -7.883 1.00 89.25 292 LEU A CA 1
ATOM 2221 C C . LEU A 1 292 ? -2.846 16.033 -9.352 1.00 89.25 292 LEU A C 1
ATOM 2223 O O . LEU A 1 292 ? -1.684 15.972 -9.759 1.00 89.25 292 LEU A O 1
ATOM 2227 N N . SER A 1 293 ? -3.868 16.307 -10.149 1.00 87.44 293 SER A N 1
ATOM 2228 C CA . SER A 1 293 ? -3.724 16.656 -11.559 1.00 87.44 293 SER A CA 1
ATOM 2229 C C . SER A 1 293 ? -3.035 18.017 -11.745 1.00 87.44 293 SER A C 1
ATOM 2231 O O . SER A 1 293 ? -2.968 18.815 -10.807 1.00 87.44 293 SER A O 1
ATOM 2233 N N . PRO A 1 294 ? -2.560 18.341 -12.965 1.00 86.56 294 PRO A N 1
ATOM 2234 C CA . PRO A 1 294 ? -1.943 19.640 -13.257 1.00 86.56 294 PRO A CA 1
ATOM 2235 C C . PRO A 1 294 ? -2.842 20.862 -13.002 1.00 86.56 294 PRO A C 1
ATOM 2237 O O . PRO A 1 294 ? -2.329 21.961 -12.825 1.00 86.56 294 PRO A O 1
ATOM 2240 N N . ASP A 1 295 ? -4.167 20.683 -12.970 1.00 89.56 295 ASP A N 1
ATOM 2241 C CA . ASP A 1 295 ? -5.144 21.721 -12.603 1.00 89.56 295 ASP A CA 1
ATOM 2242 C C . ASP A 1 295 ? -5.185 22.023 -11.091 1.00 89.56 295 ASP A C 1
ATOM 2244 O O . ASP A 1 295 ? -5.969 22.864 -10.650 1.00 89.56 295 ASP A O 1
ATOM 2248 N N . LEU A 1 296 ? -4.375 21.311 -10.300 1.00 86.88 296 LEU A N 1
ATOM 2249 C CA . LEU A 1 296 ? -4.252 21.407 -8.847 1.00 86.88 296 LEU A CA 1
ATOM 2250 C C . LEU A 1 296 ? -5.559 21.181 -8.073 1.00 86.88 296 LEU A C 1
ATOM 2252 O O . LEU A 1 296 ? -5.640 21.508 -6.889 1.00 86.88 296 LEU A O 1
ATOM 2256 N N . THR A 1 297 ? -6.580 20.613 -8.714 1.00 85.81 297 THR A N 1
ATOM 2257 C CA . THR A 1 297 ? -7.922 20.467 -8.133 1.00 85.81 297 THR A CA 1
ATOM 2258 C C . THR A 1 297 ? -8.509 19.079 -8.347 1.00 85.81 297 THR A C 1
ATOM 2260 O O . THR A 1 297 ? -9.149 18.550 -7.436 1.00 85.81 297 THR A O 1
ATOM 2263 N N . SER A 1 298 ? -8.271 18.447 -9.497 1.00 88.19 298 SER A N 1
ATOM 2264 C CA . SER A 1 298 ? -8.721 17.081 -9.751 1.00 88.19 298 SER A CA 1
ATOM 2265 C C . SER A 1 298 ? -7.718 16.048 -9.233 1.00 88.19 298 SER A C 1
ATOM 2267 O O . SER A 1 298 ? -6.514 16.288 -9.146 1.00 88.19 298 SER A O 1
ATOM 2269 N N . ARG A 1 299 ? -8.228 14.877 -8.843 1.00 92.19 299 ARG A N 1
ATOM 2270 C CA . ARG A 1 299 ? -7.442 13.765 -8.290 1.00 92.19 299 ARG A CA 1
ATOM 2271 C C . ARG A 1 299 ? -7.730 12.489 -9.068 1.00 92.19 299 ARG A C 1
ATOM 2273 O O . ARG A 1 299 ? -8.848 12.297 -9.540 1.00 92.19 299 ARG A O 1
ATOM 2280 N N . THR A 1 300 ? -6.731 11.611 -9.168 1.00 93.62 300 THR A N 1
ATOM 2281 C CA . THR A 1 300 ? -6.869 10.315 -9.863 1.00 93.62 300 THR A CA 1
ATOM 2282 C C . THR A 1 300 ? -7.871 9.394 -9.166 1.00 93.62 300 THR A C 1
ATOM 2284 O O . THR A 1 300 ? -8.676 8.741 -9.824 1.00 93.62 300 THR A O 1
ATOM 2287 N N . TYR A 1 301 ? -7.840 9.357 -7.835 1.00 94.12 301 TYR A N 1
ATOM 2288 C CA . TYR A 1 301 ? -8.795 8.610 -7.022 1.00 94.12 301 TYR A CA 1
ATOM 2289 C C . TYR A 1 301 ? -9.691 9.578 -6.263 1.00 94.12 301 TYR A C 1
ATOM 2291 O O . TYR A 1 301 ? -9.289 10.697 -5.936 1.00 94.12 301 TYR A O 1
ATOM 2299 N N . ARG A 1 302 ? -10.918 9.141 -5.969 1.00 93.06 302 ARG A N 1
ATOM 2300 C CA . ARG A 1 302 ? -11.822 9.918 -5.127 1.00 93.06 302 ARG A CA 1
ATOM 2301 C C . ARG A 1 302 ? -11.267 9.948 -3.707 1.00 93.06 302 ARG A C 1
ATOM 2303 O O . ARG A 1 302 ? -11.105 8.896 -3.097 1.00 93.06 302 ARG A O 1
ATOM 2310 N N . THR A 1 303 ? -11.029 11.147 -3.191 1.00 93.19 303 THR A N 1
ATOM 2311 C CA . THR A 1 303 ? -10.443 11.360 -1.866 1.00 93.19 303 THR A CA 1
ATOM 2312 C C . THR A 1 303 ? -11.395 12.158 -0.990 1.00 93.19 303 THR A C 1
ATOM 2314 O O . THR A 1 303 ? -11.969 13.151 -1.439 1.00 93.19 303 THR A O 1
ATOM 2317 N N . TYR A 1 304 ? -11.532 11.744 0.264 1.00 92.62 304 TYR A N 1
ATOM 2318 C CA . TYR A 1 304 ? -12.245 12.477 1.300 1.00 92.62 304 TYR A CA 1
ATOM 2319 C C . TYR A 1 304 ? -11.312 12.769 2.470 1.00 92.62 304 TYR A C 1
ATOM 2321 O O . TYR A 1 304 ? -10.462 11.956 2.813 1.00 92.62 304 TYR A O 1
ATOM 2329 N N . SER A 1 305 ? -11.512 13.916 3.109 1.00 91.25 305 SER A N 1
ATOM 2330 C CA . SER A 1 305 ? -10.802 14.269 4.335 1.00 91.25 305 SER A CA 1
ATOM 2331 C C . SER A 1 305 ? -11.486 13.631 5.547 1.00 91.25 305 SER A C 1
ATOM 2333 O O . SER A 1 305 ? -12.713 13.732 5.694 1.00 91.25 305 SER A O 1
ATOM 2335 N N . SER A 1 306 ? -10.707 12.985 6.416 1.00 87.19 306 SER A N 1
ATOM 2336 C CA . SER A 1 306 ? -11.206 12.232 7.572 1.00 87.19 306 SER A CA 1
ATOM 2337 C C . SER A 1 306 ? -12.059 13.066 8.541 1.00 87.19 306 SER A C 1
ATOM 2339 O O . SER A 1 306 ? -13.054 12.561 9.060 1.00 87.19 306 SER A O 1
ATOM 2341 N N . SER A 1 307 ? -11.793 14.369 8.712 1.00 82.56 307 SER A N 1
ATOM 2342 C CA . SER A 1 307 ? -12.625 15.218 9.585 1.00 82.56 307 SER A CA 1
ATOM 2343 C C . SER A 1 307 ? -14.062 15.389 9.095 1.00 82.56 307 SER A C 1
ATOM 2345 O O . SER A 1 307 ? -14.954 15.657 9.897 1.00 82.56 307 SER A O 1
ATOM 2347 N N . THR A 1 308 ? -14.319 15.201 7.798 1.00 75.81 308 THR A N 1
ATOM 2348 C CA . THR A 1 308 ? -15.685 15.246 7.246 1.00 75.81 308 THR A CA 1
ATOM 2349 C C . THR A 1 308 ? -16.546 14.119 7.828 1.00 75.81 308 THR A C 1
ATOM 2351 O O . THR A 1 308 ? -17.743 14.302 8.058 1.00 75.81 308 THR A O 1
ATOM 2354 N N . PHE A 1 309 ? -15.926 12.976 8.139 1.00 60.78 309 PHE A N 1
ATOM 2355 C CA . PHE A 1 309 ? -16.580 11.797 8.706 1.00 60.78 309 PHE A CA 1
ATOM 2356 C C . PHE A 1 309 ? -16.899 11.943 10.200 1.00 60.78 309 PHE A C 1
ATOM 2358 O O . PHE A 1 309 ? -17.927 11.441 10.658 1.00 60.78 309 PHE A O 1
ATOM 2365 N N . CYS A 1 310 ? -16.065 12.677 10.942 1.00 54.75 310 CYS A N 1
ATOM 2366 C CA . CYS A 1 310 ? -16.201 12.903 12.386 1.00 54.75 310 CYS A CA 1
ATOM 2367 C C . CYS A 1 310 ? -17.214 13.999 12.770 1.00 54.75 310 CYS A C 1
ATOM 2369 O O . CYS A 1 310 ? -17.423 14.253 13.950 1.00 54.75 310 CYS A O 1
ATOM 2371 N N . SER A 1 311 ? -17.877 14.642 11.804 1.00 42.06 311 SER A N 1
ATOM 2372 C CA . SER A 1 311 ? -18.863 15.709 12.060 1.00 42.06 311 SER A CA 1
ATOM 2373 C C . SER A 1 311 ? -20.176 15.231 12.712 1.00 42.06 311 SER A C 1
ATOM 2375 O O . SER A 1 311 ? -21.048 16.043 13.027 1.00 42.06 311 SER A O 1
ATOM 2377 N N . ARG A 1 312 ? -20.336 13.919 12.942 1.00 39.53 312 ARG A N 1
ATOM 2378 C CA . ARG A 1 312 ? -21.412 13.351 13.768 1.00 39.53 312 ARG A CA 1
ATOM 2379 C C . ARG A 1 312 ? -20.862 13.015 15.156 1.00 39.53 312 ARG A C 1
ATOM 2381 O O . ARG A 1 312 ? -19.778 12.446 15.220 1.00 39.53 312 ARG A O 1
ATOM 2388 N N . PRO A 1 313 ? -21.589 13.341 16.243 1.00 36.56 313 PRO A N 1
ATOM 2389 C CA . PRO A 1 313 ? -21.071 13.207 17.599 1.00 36.56 313 PRO A CA 1
ATOM 2390 C C . PRO A 1 313 ? -20.571 11.783 17.839 1.00 36.56 313 PRO A C 1
ATOM 2392 O O . PRO A 1 313 ? -21.313 10.818 17.625 1.00 36.56 313 PRO A O 1
ATOM 2395 N N . ILE A 1 314 ? -19.308 11.682 18.262 1.00 42.78 314 ILE A N 1
ATOM 2396 C CA . ILE A 1 314 ? -18.697 10.455 18.773 1.00 42.78 314 ILE A CA 1
ATOM 2397 C C . ILE A 1 314 ? -19.671 9.900 19.811 1.00 42.78 314 ILE A C 1
ATOM 2399 O O . ILE A 1 314 ? -20.079 10.609 20.732 1.00 42.78 314 ILE A O 1
ATOM 2403 N N . ARG A 1 315 ? -20.116 8.653 19.632 1.00 37.88 315 ARG A N 1
ATOM 2404 C CA . ARG A 1 315 ? -20.928 7.970 20.641 1.00 37.88 315 ARG A CA 1
ATOM 2405 C C . ARG A 1 315 ? -20.045 7.762 21.871 1.00 37.88 315 ARG A C 1
ATOM 2407 O O . ARG A 1 315 ? -19.415 6.722 22.003 1.00 37.88 315 ARG A O 1
ATOM 2414 N N . THR A 1 316 ? -20.027 8.720 22.789 1.00 38.44 316 THR A N 1
ATOM 2415 C CA . THR A 1 316 ? -19.554 8.497 24.156 1.00 38.44 316 THR A CA 1
ATOM 2416 C C . THR A 1 316 ? -20.561 7.563 24.823 1.00 38.44 316 THR A C 1
ATOM 2418 O O . THR A 1 316 ? -21.632 7.941 25.307 1.00 38.44 316 THR A O 1
ATOM 2421 N N . SER A 1 317 ? -20.304 6.262 24.707 1.00 37.78 317 SER A N 1
ATOM 2422 C CA . SER A 1 317 ? -21.231 5.237 25.162 1.00 37.78 317 SER A CA 1
ATOM 2423 C C . SER A 1 317 ? -21.143 5.072 26.683 1.00 37.78 317 SER A C 1
ATOM 2425 O O . SER A 1 317 ? -20.432 4.232 27.215 1.00 37.78 317 SER A O 1
ATOM 2427 N N . ARG A 1 318 ? -21.930 5.867 27.419 1.00 34.59 318 ARG A N 1
ATOM 2428 C CA . ARG A 1 318 ? -22.324 5.526 28.802 1.00 34.59 318 ARG A CA 1
ATOM 2429 C C . ARG A 1 318 ? -23.801 5.719 29.131 1.00 34.59 318 ARG A C 1
ATOM 2431 O O . ARG A 1 318 ? -24.183 5.702 30.297 1.00 34.59 318 ARG A O 1
ATOM 2438 N N . ARG A 1 319 ? -24.668 5.805 28.119 1.00 28.48 319 ARG A N 1
ATOM 2439 C CA . ARG A 1 319 ? -26.119 5.613 28.295 1.00 28.48 319 ARG A CA 1
ATOM 2440 C C . ARG A 1 319 ? -26.683 4.665 27.245 1.00 28.48 319 ARG A C 1
ATOM 2442 O O . ARG A 1 319 ? -27.312 5.063 26.273 1.00 28.48 319 ARG A O 1
ATOM 2449 N N . LEU A 1 320 ? -26.484 3.372 27.485 1.00 33.84 320 LEU A N 1
ATOM 2450 C CA . LEU A 1 320 ? -27.420 2.338 27.046 1.00 33.84 320 LEU A CA 1
ATOM 2451 C C . LEU A 1 320 ? -28.681 2.466 27.908 1.00 33.84 320 LEU A C 1
ATOM 2453 O O . LEU A 1 320 ? -28.810 1.789 28.916 1.00 33.84 320 LEU A O 1
ATOM 2457 N N . THR A 1 321 ? -29.548 3.420 27.580 1.00 25.02 321 THR A N 1
ATOM 2458 C CA . THR A 1 321 ? -30.966 3.486 27.983 1.00 25.02 321 THR A CA 1
ATOM 2459 C C . THR A 1 321 ? -31.560 4.742 27.351 1.00 25.02 321 THR A C 1
ATOM 2461 O O . THR A 1 321 ? -31.580 5.785 27.980 1.00 25.02 321 THR A O 1
ATOM 2464 N N . ASP A 1 322 ? -31.975 4.660 26.086 1.00 23.86 322 ASP A N 1
ATOM 2465 C CA . ASP A 1 322 ? -33.076 5.480 25.554 1.00 23.86 322 ASP A CA 1
ATOM 2466 C C . ASP A 1 322 ? -33.492 4.966 24.162 1.00 23.86 322 ASP A C 1
ATOM 2468 O O . ASP A 1 322 ? -32.768 5.155 23.180 1.00 23.86 322 ASP A O 1
ATOM 2472 N N . PRO A 1 323 ? -34.651 4.293 24.028 1.00 28.56 323 PRO A N 1
ATOM 2473 C CA . PRO A 1 323 ? -35.202 3.911 22.741 1.00 28.56 323 PRO A CA 1
ATOM 2474 C C . PRO A 1 323 ? -36.187 4.990 22.286 1.00 28.56 323 PRO A C 1
ATOM 2476 O O . PRO A 1 323 ? -37.389 4.839 22.465 1.00 28.56 323 PRO A O 1
ATOM 2479 N N . CYS A 1 324 ? -35.706 6.091 21.711 1.00 23.52 324 CYS A N 1
ATOM 2480 C CA . CYS A 1 324 ? -36.552 7.009 20.941 1.00 23.52 324 CYS A CA 1
ATOM 2481 C C . CYS A 1 324 ? -35.695 8.000 20.154 1.00 23.52 324 CYS A C 1
ATOM 2483 O O . CYS A 1 324 ? -35.200 8.951 20.733 1.00 23.52 324 CYS A O 1
ATOM 2485 N N . PHE A 1 325 ? -35.558 7.811 18.840 1.00 25.70 325 PHE A N 1
ATOM 2486 C CA . PHE A 1 325 ? -35.624 8.906 17.861 1.00 25.70 325 PHE A CA 1
ATOM 2487 C C . PHE A 1 325 ? -35.735 8.304 16.455 1.00 25.70 325 PHE A C 1
ATOM 2489 O O . PHE A 1 325 ? -34.765 8.149 15.718 1.00 25.70 325 PHE A O 1
ATOM 2496 N N . ALA A 1 326 ? -36.964 7.937 16.095 1.00 24.75 326 ALA A N 1
ATOM 2497 C CA . ALA A 1 326 ? -37.367 7.804 14.707 1.00 24.75 326 ALA A CA 1
ATOM 2498 C C . ALA A 1 326 ? -37.821 9.183 14.198 1.00 24.75 326 ALA A C 1
ATOM 2500 O O . ALA A 1 326 ? -38.556 9.898 14.878 1.00 24.75 326 ALA A O 1
ATOM 2501 N N . THR A 1 327 ? -37.399 9.517 12.978 1.00 26.86 327 THR A N 1
ATOM 2502 C CA . THR A 1 327 ? -37.964 10.550 12.092 1.00 26.86 327 THR A CA 1
ATOM 2503 C C . THR A 1 327 ? -37.960 12.003 12.584 1.00 26.86 327 THR A C 1
ATOM 2505 O O . THR A 1 327 ? -38.905 12.453 13.224 1.00 26.86 327 THR A O 1
ATOM 2508 N N . ARG A 1 328 ? -36.995 12.805 12.110 1.00 23.22 328 ARG A N 1
ATOM 2509 C CA . ARG A 1 328 ? -37.285 14.160 11.604 1.00 23.22 328 ARG A CA 1
ATOM 2510 C C . ARG A 1 328 ? -36.467 14.441 10.349 1.00 23.22 328 ARG A C 1
ATOM 2512 O O . ARG A 1 328 ? -35.244 14.372 10.347 1.00 23.22 328 ARG A O 1
ATOM 2519 N N . SER A 1 329 ? -37.211 14.704 9.285 1.00 24.83 329 SER A N 1
ATOM 2520 C CA . SER A 1 329 ? -36.778 15.096 7.953 1.00 24.83 329 SER A CA 1
ATOM 2521 C C . SER A 1 329 ? -35.921 16.360 7.966 1.00 24.83 329 SER A C 1
ATOM 2523 O O . SER A 1 329 ? -36.277 17.346 8.613 1.00 24.83 329 SER A O 1
ATOM 2525 N N . CYS A 1 330 ? -34.860 16.359 7.162 1.00 24.59 330 CYS A N 1
ATOM 2526 C CA . CYS A 1 330 ? -34.196 17.567 6.691 1.00 24.59 330 CYS A CA 1
ATOM 2527 C C . CYS A 1 330 ? -35.200 18.476 5.964 1.00 24.59 330 CYS A C 1
ATOM 2529 O O . CYS A 1 330 ? -35.807 18.057 4.983 1.00 24.59 330 CYS A O 1
ATOM 2531 N N . SER A 1 331 ? -35.345 19.720 6.417 1.00 25.56 331 SER A N 1
ATOM 2532 C CA . SER A 1 331 ? -35.746 20.845 5.568 1.00 25.56 331 SER A CA 1
ATOM 2533 C C . SER A 1 331 ? -35.429 22.158 6.278 1.00 25.56 331 SER A C 1
ATOM 2535 O O . SER A 1 331 ? -36.068 22.499 7.270 1.00 25.56 331 SER A O 1
ATOM 2537 N N . SER A 1 332 ? -34.440 22.886 5.762 1.00 28.34 332 SER A N 1
ATOM 2538 C CA . SER A 1 332 ? -34.358 24.344 5.887 1.00 28.34 332 SER A CA 1
ATOM 2539 C C . SER A 1 332 ? -33.373 24.884 4.846 1.00 28.34 332 SER A C 1
ATOM 2541 O O . SER A 1 332 ? -32.225 25.194 5.153 1.00 28.34 332 SER A O 1
ATOM 2543 N N . ALA A 1 333 ? -33.834 24.971 3.599 1.00 28.30 333 ALA A N 1
ATOM 2544 C CA . ALA A 1 333 ? -33.333 25.940 2.628 1.00 28.30 333 ALA A CA 1
ATOM 2545 C C . ALA A 1 333 ? -34.425 27.017 2.468 1.00 28.30 333 ALA A C 1
ATOM 2547 O O . ALA A 1 333 ? -35.599 26.649 2.362 1.00 28.30 333 ALA A O 1
ATOM 2548 N N . PRO A 1 334 ? -34.107 28.321 2.494 1.00 28.56 334 PRO A N 1
ATOM 2549 C CA . PRO A 1 334 ? -35.119 29.360 2.352 1.00 28.56 33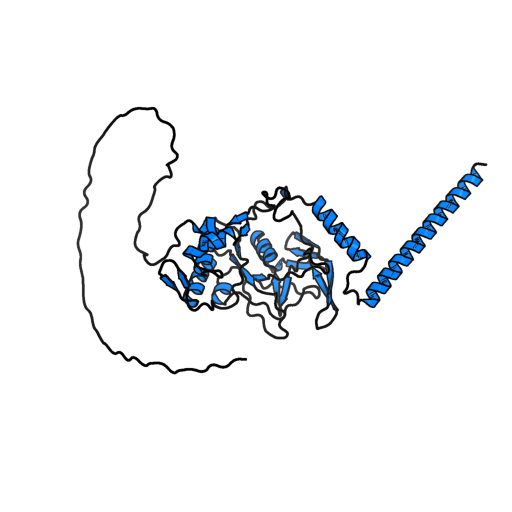4 PRO A CA 1
ATOM 2550 C C . PRO A 1 334 ? -35.467 29.578 0.870 1.00 28.56 334 PRO A C 1
ATOM 2552 O O . PRO A 1 334 ? -34.584 29.773 0.039 1.00 28.56 334 PRO A O 1
ATOM 2555 N N . LEU A 1 335 ? -36.764 29.572 0.551 1.00 31.08 335 LEU A N 1
ATOM 2556 C CA . LEU A 1 335 ? -37.327 30.051 -0.718 1.00 31.08 335 LEU A CA 1
ATOM 2557 C C . LEU A 1 335 ? -38.080 31.386 -0.486 1.00 31.08 335 LEU A C 1
ATOM 2559 O O . LEU A 1 335 ? -38.510 31.642 0.642 1.00 31.08 335 LEU A O 1
ATOM 2563 N N . PRO A 1 336 ? -38.197 32.254 -1.515 1.00 28.31 336 PRO A N 1
ATOM 2564 C CA . PRO A 1 336 ? -38.527 33.684 -1.390 1.00 28.31 336 PRO A CA 1
ATOM 2565 C C . PRO A 1 336 ? -40.025 33.961 -1.114 1.00 28.31 336 PRO A C 1
ATOM 2567 O O . PRO A 1 336 ? -40.847 33.049 -1.216 1.00 28.31 336 PRO A O 1
ATOM 2570 N N . PRO A 1 337 ? -40.408 35.200 -0.727 1.00 30.88 337 PRO A N 1
ATOM 2571 C CA . PRO A 1 337 ? -41.684 35.457 -0.068 1.00 30.88 337 PRO A CA 1
ATOM 2572 C C . PRO A 1 337 ? -42.844 35.602 -1.057 1.00 30.88 337 PRO A C 1
ATOM 2574 O O . PRO A 1 337 ? -42.763 36.355 -2.024 1.00 30.88 337 PRO A O 1
ATOM 2577 N N . GLY A 1 338 ? -43.964 34.944 -0.750 1.00 27.30 338 GLY A N 1
ATOM 2578 C CA . GLY A 1 338 ? -45.239 35.196 -1.417 1.00 27.30 338 GLY A CA 1
ATOM 2579 C C . GLY A 1 338 ? -46.196 34.009 -1.401 1.00 27.30 338 GLY A C 1
ATOM 2580 O O . GLY A 1 338 ? -46.332 33.340 -2.414 1.00 27.30 338 GLY A O 1
ATOM 2581 N N . CYS A 1 339 ? -46.876 33.757 -0.278 1.00 25.39 339 CYS A N 1
ATOM 2582 C CA . CYS A 1 339 ? -48.272 33.293 -0.260 1.00 25.39 339 CYS A CA 1
ATOM 2583 C C . CYS A 1 339 ? -48.807 33.166 1.171 1.00 25.39 339 CYS A C 1
ATOM 2585 O O . CYS A 1 339 ? -48.079 32.890 2.121 1.00 25.39 339 CYS A O 1
ATOM 2587 N N . SER A 1 340 ? -50.099 33.445 1.295 1.00 26.52 340 SER A N 1
ATOM 2588 C CA . SER A 1 340 ? -50.832 33.779 2.507 1.00 26.52 340 SER A CA 1
ATOM 2589 C C . SER A 1 340 ? -51.421 32.574 3.258 1.00 26.52 340 SER A C 1
ATOM 2591 O O . SER A 1 340 ? -51.361 31.419 2.848 1.00 26.52 340 SER A O 1
ATOM 2593 N N . THR A 1 341 ? -51.966 32.907 4.423 1.00 28.47 341 THR A N 1
ATOM 2594 C CA . THR A 1 341 ? -52.468 32.105 5.541 1.00 28.47 341 THR A CA 1
ATOM 2595 C C . THR A 1 341 ? -53.753 31.302 5.283 1.00 28.47 341 THR A C 1
ATOM 2597 O O . THR A 1 341 ? -54.694 31.807 4.680 1.00 28.47 341 THR A O 1
ATOM 2600 N N . ARG A 1 342 ? -53.845 30.096 5.877 1.00 26.00 342 ARG A N 1
ATOM 2601 C CA . ARG A 1 342 ? -55.040 29.402 6.457 1.00 26.00 342 ARG A CA 1
ATOM 2602 C C . ARG A 1 342 ? -54.665 27.926 6.682 1.00 26.00 342 ARG A C 1
ATOM 2604 O O . ARG A 1 342 ? -53.886 27.393 5.920 1.00 26.00 342 ARG A O 1
ATOM 2611 N N . SER A 1 343 ? -55.144 27.147 7.649 1.00 27.05 343 SER A N 1
ATOM 2612 C CA . SER A 1 343 ? -56.260 27.214 8.590 1.00 27.05 343 SER A CA 1
ATOM 2613 C C . SER A 1 343 ? -56.060 26.083 9.620 1.00 27.05 343 SER A C 1
ATOM 2615 O O . SER A 1 343 ? -55.556 25.013 9.291 1.00 27.05 343 SER A O 1
ATOM 2617 N N . LYS A 1 344 ? -56.521 26.314 10.851 1.00 28.70 344 LYS A N 1
ATOM 2618 C CA . LYS A 1 344 ? -56.579 25.387 11.994 1.00 28.70 344 LYS A CA 1
ATOM 2619 C C . LYS A 1 344 ? -57.418 24.127 11.705 1.00 28.70 344 LYS A C 1
ATOM 2621 O O . LYS A 1 344 ? -58.464 24.242 11.072 1.00 28.70 344 LYS A O 1
ATOM 2626 N N . ARG A 1 345 ? -57.086 22.992 12.341 1.00 26.31 345 ARG A N 1
ATOM 2627 C CA . ARG A 1 345 ? -58.069 22.041 12.911 1.00 26.31 345 ARG A CA 1
ATOM 2628 C C . ARG A 1 345 ? -57.467 21.255 14.084 1.00 26.31 345 ARG A C 1
ATOM 2630 O O . ARG A 1 345 ? -56.284 20.940 14.090 1.00 26.31 345 ARG A O 1
ATOM 2637 N N . ARG A 1 346 ? -58.301 21.049 15.106 1.00 26.95 346 ARG A N 1
ATOM 2638 C CA . ARG A 1 346 ? -58.019 20.500 16.443 1.00 26.95 346 ARG A CA 1
ATOM 2639 C C . ARG A 1 346 ? -58.427 19.019 16.547 1.00 26.95 346 ARG A C 1
ATOM 2641 O O . ARG A 1 346 ? -59.485 18.691 16.026 1.00 26.95 346 ARG A O 1
ATOM 2648 N N . LEU A 1 347 ? -57.689 18.292 17.408 1.00 25.69 347 LEU A N 1
ATOM 2649 C CA . LEU A 1 347 ? -58.096 17.202 18.338 1.00 25.69 347 LEU A CA 1
ATOM 2650 C C . LEU A 1 347 ? -58.554 15.841 17.740 1.00 25.69 347 LEU A C 1
ATOM 2652 O O . LEU A 1 347 ? -58.978 15.826 16.590 1.00 25.69 347 LEU A O 1
ATOM 2656 N N . PRO A 1 348 ? -58.515 14.710 18.502 1.00 34.59 348 PRO A N 1
ATOM 2657 C CA . PRO A 1 348 ? -58.418 14.613 19.966 1.00 34.59 348 PRO A CA 1
ATOM 2658 C C . PRO A 1 348 ? -57.353 13.673 20.578 1.00 34.59 348 PRO A C 1
ATOM 2660 O O . PRO A 1 348 ? -56.697 12.860 19.941 1.00 34.59 348 PRO A O 1
ATOM 2663 N N . THR A 1 349 ? -57.249 13.873 21.889 1.00 26.16 349 THR A N 1
ATOM 2664 C CA . THR A 1 349 ? -56.581 13.172 22.992 1.00 26.16 349 THR A CA 1
ATOM 2665 C C . THR A 1 349 ? -56.720 11.646 23.047 1.00 26.16 349 THR A C 1
ATOM 2667 O O . THR A 1 349 ? -57.827 11.129 22.917 1.00 26.16 349 THR A O 1
ATOM 2670 N N . ALA A 1 350 ? -55.647 10.969 23.473 1.00 27.17 350 ALA A N 1
ATOM 2671 C CA . ALA A 1 350 ? -55.703 9.669 24.144 1.00 27.17 350 ALA A CA 1
ATOM 2672 C C . ALA A 1 350 ? -54.818 9.686 25.407 1.00 27.17 350 ALA A C 1
ATOM 2674 O O . ALA A 1 350 ? -53.645 10.051 25.362 1.00 27.17 350 ALA A O 1
ATOM 2675 N N . ARG A 1 351 ? -55.432 9.335 26.543 1.00 23.88 351 ARG A N 1
ATOM 2676 C CA . ARG A 1 351 ? -54.799 9.053 27.841 1.00 23.88 351 ARG A CA 1
ATOM 2677 C C . ARG A 1 351 ? -54.121 7.680 27.792 1.00 23.88 351 ARG A C 1
ATOM 2679 O O . ARG A 1 351 ? -54.721 6.761 27.253 1.00 23.88 351 ARG A O 1
ATOM 2686 N N . CYS A 1 352 ? -52.999 7.516 28.492 1.00 24.92 352 CYS A N 1
ATOM 2687 C CA . CYS A 1 352 ? -52.644 6.250 29.140 1.00 24.92 352 CYS A CA 1
ATOM 2688 C C . CYS A 1 352 ? -51.970 6.529 30.490 1.00 24.92 352 CYS A C 1
ATOM 2690 O O . CYS A 1 352 ? -51.165 7.449 30.624 1.00 24.92 352 CYS A O 1
ATOM 2692 N N . GLN A 1 353 ? -52.412 5.777 31.494 1.00 24.97 353 GLN A N 1
ATOM 2693 C CA . GLN A 1 353 ? -52.122 5.916 32.917 1.00 24.97 353 GLN A CA 1
ATOM 2694 C C . GLN A 1 353 ? -50.745 5.357 33.295 1.00 24.97 353 GLN A C 1
ATOM 2696 O O . GLN A 1 353 ? -50.219 4.455 32.651 1.00 24.97 353 GLN A O 1
ATOM 2701 N N . ALA A 1 354 ? -50.210 5.884 34.396 1.00 24.39 354 ALA A N 1
ATOM 2702 C CA . ALA A 1 354 ? -49.063 5.357 35.119 1.00 24.39 354 ALA A CA 1
ATOM 2703 C C . ALA A 1 354 ? -49.425 4.089 35.915 1.00 24.39 354 ALA A C 1
ATOM 2705 O O . ALA A 1 354 ? -50.506 4.018 36.500 1.00 24.39 354 ALA A O 1
ATOM 2706 N N . SER A 1 355 ? -48.478 3.153 36.043 1.00 24.94 355 SER A N 1
ATOM 2707 C CA . SER A 1 355 ? -48.440 2.212 37.166 1.00 24.94 355 SER A CA 1
ATOM 2708 C C . SER A 1 355 ? -47.051 2.185 37.798 1.00 24.94 355 SER A C 1
ATOM 2710 O O . SER A 1 355 ? -46.045 1.889 37.155 1.00 24.94 355 SER A O 1
ATOM 2712 N N . THR A 1 356 ? -47.044 2.504 39.080 1.00 26.12 356 THR A N 1
ATOM 2713 C CA . THR A 1 356 ? -45.951 2.499 40.045 1.00 26.12 356 THR A CA 1
ATOM 2714 C C . THR A 1 356 ? -45.514 1.073 40.398 1.00 26.12 356 THR A C 1
ATOM 2716 O O . THR A 1 356 ? -46.368 0.247 40.699 1.00 26.12 356 THR A O 1
ATOM 2719 N N . SER A 1 357 ? -44.209 0.816 40.542 1.00 25.44 357 SER A N 1
ATOM 2720 C CA . SER A 1 357 ? -43.722 -0.022 41.652 1.00 25.44 357 SER A CA 1
ATOM 2721 C C . SER A 1 357 ? -42.265 0.297 42.001 1.00 25.44 357 SER A C 1
ATOM 2723 O O . SER A 1 357 ? -41.338 -0.030 41.265 1.00 25.44 357 SER A O 1
ATOM 2725 N N . MET A 1 358 ? -42.086 0.931 43.159 1.00 25.27 358 MET A N 1
ATOM 2726 C CA . MET A 1 358 ? -40.836 0.981 43.916 1.00 25.27 358 MET A CA 1
ATOM 2727 C C . MET A 1 358 ? -40.474 -0.413 44.448 1.00 25.27 358 MET A C 1
ATOM 2729 O O . MET A 1 358 ? -41.357 -1.123 44.921 1.00 25.27 358 MET A O 1
ATOM 2733 N N . ARG A 1 359 ? -39.175 -0.718 44.538 1.00 24.31 359 ARG A N 1
ATOM 2734 C CA . ARG A 1 359 ? -38.561 -1.370 45.711 1.00 24.31 359 ARG A CA 1
ATOM 2735 C C . ARG A 1 359 ? -37.097 -0.937 45.817 1.00 24.31 359 ARG A C 1
ATOM 2737 O O . ARG A 1 359 ? -36.421 -0.735 44.816 1.00 24.31 359 ARG A O 1
ATOM 2744 N N . ARG A 1 360 ? -36.668 -0.702 47.053 1.00 24.98 360 ARG A N 1
ATOM 2745 C CA . ARG A 1 360 ? -35.455 0.004 47.484 1.00 24.98 360 ARG A CA 1
ATOM 2746 C C . ARG A 1 360 ? -34.856 -0.796 48.657 1.00 24.98 360 ARG A C 1
ATOM 2748 O O . ARG A 1 360 ? -35.644 -1.375 49.404 1.00 24.98 360 ARG A O 1
ATOM 2755 N N . TRP A 1 361 ? -33.529 -0.683 48.833 1.00 25.11 361 TRP A N 1
ATOM 2756 C CA . TRP A 1 361 ? -32.674 -0.977 50.016 1.00 25.11 361 TRP A CA 1
ATOM 2757 C C . TRP A 1 361 ? -32.078 -2.393 50.198 1.00 25.11 361 TRP A C 1
ATOM 2759 O O . TRP A 1 361 ? -32.702 -3.345 49.736 1.00 25.11 361 TRP A O 1
ATOM 2769 N N . PRO A 1 362 ? -30.954 -2.563 50.956 1.00 37.16 362 PRO A N 1
ATOM 2770 C CA . PRO A 1 362 ? -30.059 -1.569 51.590 1.00 37.16 362 PRO A CA 1
ATOM 2771 C C . PRO A 1 362 ? -28.535 -1.752 51.350 1.00 37.16 362 PRO A C 1
ATOM 2773 O O . PRO A 1 362 ? -28.048 -2.721 50.783 1.00 37.16 362 PRO A O 1
ATOM 2776 N N . THR A 1 363 ? -27.823 -0.741 51.851 1.00 26.97 363 THR A N 1
ATOM 2777 C CA . THR A 1 363 ? -26.387 -0.481 52.052 1.00 26.97 363 THR A CA 1
ATOM 2778 C C . THR A 1 363 ? -25.643 -1.416 53.017 1.00 26.97 363 THR A C 1
ATOM 2780 O O . THR A 1 363 ? -26.206 -1.759 54.052 1.00 26.97 363 THR A O 1
ATOM 2783 N N . THR A 1 364 ? -24.326 -1.581 52.816 1.00 26.78 364 THR A N 1
ATOM 2784 C CA . THR A 1 364 ? -23.332 -1.676 53.912 1.00 26.78 364 THR A CA 1
ATOM 2785 C C . THR A 1 364 ? -21.966 -1.113 53.507 1.00 26.78 364 THR A C 1
ATOM 2787 O O . THR A 1 364 ? -21.517 -1.243 52.374 1.00 26.78 364 THR A O 1
ATOM 2790 N N . SER A 1 365 ? -21.352 -0.449 54.480 1.00 25.23 365 SER A N 1
ATOM 2791 C CA . SER A 1 365 ? -20.109 0.321 54.490 1.00 25.23 365 SER A CA 1
ATOM 2792 C C . SER A 1 365 ? -18.875 -0.498 54.880 1.00 25.23 365 SER A C 1
ATOM 2794 O O . SER A 1 365 ? -19.002 -1.354 55.749 1.00 25.23 365 SER A O 1
ATOM 2796 N N . SER A 1 366 ? -17.679 -0.075 54.457 1.00 26.05 366 SER A N 1
ATOM 2797 C CA . SER A 1 366 ? -16.509 0.026 55.354 1.00 26.05 366 SER A CA 1
ATOM 2798 C C . SER A 1 366 ? -15.385 0.870 54.739 1.00 26.05 366 SER A C 1
ATOM 2800 O O . SER A 1 366 ? -14.967 0.654 53.606 1.00 26.05 366 SER A O 1
ATOM 2802 N N . ARG A 1 367 ? -14.923 1.844 55.530 1.00 25.06 367 ARG A N 1
ATOM 2803 C CA . ARG A 1 367 ? -13.719 2.669 55.363 1.00 25.06 367 ARG A CA 1
ATOM 2804 C C . ARG A 1 367 ? -12.449 1.825 55.504 1.00 25.06 367 ARG A C 1
ATOM 2806 O O . ARG A 1 367 ? -12.437 0.978 56.386 1.00 25.06 367 ARG A O 1
ATOM 2813 N N . THR A 1 368 ? -11.374 2.230 54.828 1.00 27.19 368 THR A N 1
ATOM 2814 C CA . THR A 1 368 ? -10.061 2.526 55.443 1.00 27.19 368 THR A CA 1
ATOM 2815 C C . THR A 1 368 ? -9.171 3.221 54.412 1.00 27.19 368 THR A C 1
ATOM 2817 O O . THR A 1 368 ? -9.056 2.778 53.275 1.00 27.19 368 THR A O 1
ATOM 2820 N N . GLY A 1 369 ? -8.582 4.353 54.798 1.00 23.39 369 GLY A N 1
ATOM 2821 C CA . GLY A 1 369 ? -7.574 5.046 54.003 1.00 23.39 369 GLY A CA 1
ATOM 2822 C C . GLY A 1 369 ? -6.164 4.616 54.391 1.00 23.39 369 GLY A C 1
ATOM 2823 O O . GLY A 1 369 ? -5.963 4.077 55.473 1.00 23.39 369 GLY A O 1
ATOM 2824 N N . SER A 1 370 ? -5.193 4.929 53.538 1.00 24.86 370 SER A N 1
ATOM 2825 C CA . SER A 1 370 ? -3.904 5.448 53.990 1.00 24.86 370 SER A CA 1
ATOM 2826 C C . SER A 1 370 ? -3.208 6.154 52.832 1.00 24.86 370 SER A C 1
ATOM 2828 O O . SER A 1 370 ? -2.958 5.567 51.783 1.00 24.86 370 SER A O 1
ATOM 2830 N N . CYS A 1 371 ? -2.909 7.431 53.046 1.00 22.03 371 CYS A N 1
ATOM 2831 C CA . CYS A 1 371 ? -1.961 8.200 52.261 1.00 22.03 371 CYS A CA 1
ATOM 2832 C C . CYS A 1 371 ? -0.548 7.677 52.546 1.00 22.03 371 CYS A C 1
ATOM 2834 O O . CYS A 1 371 ? -0.192 7.500 53.711 1.00 22.03 371 CYS A O 1
ATOM 2836 N N . VAL A 1 372 ? 0.269 7.497 51.511 1.00 28.44 372 VAL A N 1
ATOM 2837 C CA . VAL A 1 372 ? 1.730 7.420 51.633 1.00 28.44 372 VAL A CA 1
ATOM 2838 C C . VAL A 1 372 ? 2.316 8.295 50.528 1.00 28.44 372 VAL A C 1
ATOM 2840 O O . VAL A 1 372 ? 1.985 8.133 49.356 1.00 28.44 372 VAL A O 1
ATOM 2843 N N . GLY A 1 373 ? 3.103 9.287 50.947 1.00 26.33 373 GLY A N 1
ATOM 2844 C CA . GLY A 1 373 ? 3.807 10.242 50.093 1.00 26.33 373 GLY A CA 1
ATOM 2845 C C . GLY A 1 373 ? 5.063 9.662 49.420 1.00 26.33 373 GLY A C 1
ATOM 2846 O O . GLY A 1 373 ? 5.362 8.480 49.577 1.00 26.33 373 GLY A O 1
ATOM 2847 N N . PRO A 1 374 ? 5.786 10.492 48.648 1.00 28.05 374 PRO A N 1
ATOM 2848 C CA . PRO A 1 374 ? 6.687 10.065 47.575 1.00 28.05 374 PRO A CA 1
ATOM 2849 C C . PRO A 1 374 ? 8.145 9.893 48.034 1.00 28.05 374 PRO A C 1
ATOM 2851 O O . PRO A 1 374 ? 8.520 10.426 49.079 1.00 28.05 374 PRO A O 1
ATOM 2854 N N . PRO A 1 375 ? 9.014 9.306 47.187 1.00 31.98 375 PRO A N 1
ATOM 2855 C CA . PRO A 1 375 ? 10.434 9.622 47.187 1.00 31.98 375 PRO A CA 1
ATOM 2856 C C . PRO A 1 375 ? 10.865 10.366 45.906 1.00 31.98 375 PRO A C 1
ATOM 2858 O O . PRO A 1 375 ? 10.812 9.865 44.788 1.00 31.98 375 PRO A O 1
ATOM 2861 N N . THR A 1 376 ? 11.230 11.625 46.127 1.00 27.30 376 THR A N 1
ATOM 2862 C CA . THR A 1 376 ? 12.434 12.362 45.698 1.00 27.30 376 THR A CA 1
ATOM 2863 C C . THR A 1 376 ? 13.420 11.718 44.691 1.00 27.30 376 THR A C 1
ATOM 2865 O O . THR A 1 376 ? 14.040 10.706 44.987 1.00 27.30 376 THR A O 1
ATOM 2868 N N . VAL A 1 377 ? 13.643 12.456 43.585 1.00 26.12 377 VAL A N 1
ATOM 2869 C CA . VAL A 1 377 ? 14.925 12.908 42.969 1.00 26.12 377 VAL A CA 1
ATOM 2870 C C . VAL A 1 377 ? 15.962 11.873 42.497 1.00 26.12 377 VAL A C 1
ATOM 2872 O O . VAL A 1 377 ? 16.542 11.175 43.310 1.00 26.12 377 VAL A O 1
ATOM 2875 N N . PHE A 1 378 ? 16.338 11.945 41.208 1.00 25.86 378 PHE A N 1
ATOM 2876 C CA . PHE A 1 378 ? 17.724 12.215 40.772 1.00 25.86 378 PHE A CA 1
ATOM 2877 C C . PHE A 1 378 ? 17.766 12.775 39.339 1.00 25.86 378 PHE A C 1
ATOM 2879 O O . PHE A 1 378 ? 17.139 12.251 38.423 1.00 25.86 378 PHE A O 1
ATOM 2886 N N . ALA A 1 379 ? 18.509 13.870 39.180 1.00 26.22 379 ALA A N 1
ATOM 2887 C CA . ALA A 1 379 ? 18.900 14.483 37.919 1.00 26.22 379 ALA A CA 1
ATOM 2888 C C . ALA A 1 379 ? 20.359 14.116 37.618 1.00 26.22 379 ALA A C 1
ATOM 2890 O O . ALA A 1 379 ? 21.172 14.079 38.541 1.00 26.22 379 ALA A O 1
ATOM 2891 N N . SER A 1 380 ? 20.708 13.900 36.351 1.00 29.19 380 SER A N 1
ATOM 2892 C CA . SER A 1 380 ? 21.972 14.342 35.728 1.00 29.19 380 SER A CA 1
ATOM 2893 C C . SER A 1 380 ? 21.992 13.943 34.248 1.00 29.19 380 SER A C 1
ATOM 2895 O O . SER A 1 380 ? 21.531 12.861 33.896 1.00 29.19 380 SER A O 1
ATOM 2897 N N . GLY A 1 381 ? 22.473 14.870 33.409 1.00 32.47 381 GLY A N 1
ATOM 2898 C CA . GLY A 1 381 ? 22.751 14.689 31.977 1.00 32.47 381 GLY A CA 1
ATOM 2899 C C . GLY A 1 381 ? 23.945 13.757 31.724 1.00 32.47 381 GLY A C 1
ATOM 2900 O O . GLY A 1 381 ? 24.243 12.917 32.576 1.00 32.47 381 GLY A O 1
ATOM 2901 N N . PRO A 1 382 ? 24.667 13.874 30.598 1.00 38.19 382 PRO A N 1
ATOM 2902 C CA . PRO A 1 382 ? 25.022 15.109 29.881 1.00 38.19 382 PRO A CA 1
ATOM 2903 C C . PRO A 1 382 ? 24.138 15.500 28.691 1.00 38.19 382 PRO A C 1
ATOM 2905 O O . PRO A 1 382 ? 23.433 14.624 28.144 1.00 38.19 382 PRO A O 1
#